Protein AF-A0A662W8X3-F1 (afdb_monomer)

Foldseek 3Di:
DVVDDDQPCKAWQAWEDFALWIKTKMKRADQQFAPLAPLPCQLQVQAPWKDQLVLLPRLDIGGQWDQNFPPDVVRGIGGNPVGDCVVVVDCRSCVRDPRNGGHPPDHMDMDIDTDNFAEAAVAWDWFDLVVLVQAQPVNAQQEEALSSLVLCCDCRHPVNRDDAGSVPRHQWQEEEEQPQSQHCDPVHHVHDLQCLLVSLLVSLVSSCVVPVNHAAEYEEQDRDQPDPSVVSVVVSVVSPHHYANWHFRGWDLDDPDPVSHPFIWTWTQRPVVRDIDTDTTRHYYYSTHIAADFDRHQYPFPVDGTADADPRQAHQALAPVLRQHTLAQRYGYFYPSHPNDDPVRRVVRVVSNVVLNVLLNVQVVVLAADPPRGRDNKDKDFPCVQDPLPCQLCVQQSHSQWDADPSSRTDGDSSRDRVLQLSCQRDPSNRIAIPPGGPVVLLVVLVPDDADDDFLQAAEEEAAAPPFRVLLLVVCVVVVNDADPNYDYDYHVFLSNHHLVSVLSNLLQFHLAYEYEHADDDPPGRHRSHCRLVNNVVVLVVSCVVCVVVVHDSLSYHYDHGGNVVSVCNRVVRVVSSVVSSVVGTRPSHPD

Mean predicted aligned error: 6.1 Å

Nearest PDB structures (foldseek):
  5odr-assembly1_A  TM=7.881E-01  e=8.871E-40  Methanothermococcus thermolithotrophicus DSM 2095
  7bke-assembly1_a  TM=8.013E-01  e=4.164E-39  Methanospirillum hungatei JF-1
  7bkd-assembly1_a  TM=9.140E-01  e=3.120E-34  Methanospirillum hungatei JF-1
  5odq-assembly1_D  TM=9.528E-01  e=6.652E-11  Methanothermococcus thermolithotrophicus DSM 2095
  7bkb-assembly1_F  TM=9.513E-01  e=2.483E-10  Methanospirillum hungatei JF-1

Radius of gyration: 31.57 Å; Cα contacts (8 Å, |Δi|>4): 1218; chains: 1; bounding box: 62×65×87 Å

Structure (mmCIF, N/CA/C/O backbone):
data_AF-A0A662W8X3-F1
#
_entry.id   AF-A0A662W8X3-F1
#
loop_
_atom_site.group_PDB
_atom_site.id
_atom_site.type_symbol
_atom_site.label_atom_id
_atom_site.label_alt_id
_atom_site.label_comp_id
_atom_site.label_asym_id
_atom_site.label_entity_id
_atom_site.label_seq_id
_atom_site.pdbx_PDB_ins_code
_atom_site.Cartn_x
_atom_site.Cartn_y
_atom_site.Cartn_z
_atom_site.occupancy
_atom_site.B_iso_or_equiv
_atom_site.auth_seq_id
_atom_site.auth_comp_id
_atom_site.auth_asym_id
_atom_site.auth_atom_id
_atom_site.pdbx_PDB_model_num
ATOM 1 N N . ASN A 1 1 ? -10.986 14.382 -22.051 1.00 85.56 1 ASN A N 1
ATOM 2 C CA . ASN A 1 1 ? -12.073 14.599 -21.067 1.00 85.56 1 ASN A CA 1
ATOM 3 C C . ASN A 1 1 ? -11.904 15.998 -20.475 1.00 85.56 1 ASN A C 1
ATOM 5 O O . ASN A 1 1 ? -10.844 16.252 -19.929 1.00 85.56 1 ASN A O 1
ATOM 9 N N . ARG A 1 2 ? -12.889 16.907 -20.592 1.00 90.31 2 ARG A N 1
ATOM 10 C CA . ARG A 1 2 ? -12.775 18.298 -20.083 1.00 90.31 2 ARG A CA 1
ATOM 11 C C . ARG A 1 2 ? -12.744 18.407 -18.551 1.00 90.31 2 ARG A C 1
ATOM 13 O O . ARG A 1 2 ? -12.420 19.463 -18.031 1.00 90.31 2 ARG A O 1
ATOM 20 N N . ARG A 1 3 ? -13.088 17.330 -17.838 1.00 93.25 3 ARG A N 1
ATOM 21 C CA . ARG A 1 3 ? -13.070 17.251 -16.369 1.00 93.25 3 ARG A CA 1
ATOM 22 C C . ARG A 1 3 ? -11.745 16.728 -15.805 1.00 93.25 3 ARG A C 1
ATOM 24 O O . ARG A 1 3 ? -11.635 16.575 -14.597 1.00 93.25 3 ARG A O 1
ATOM 31 N N . ILE A 1 4 ? -10.772 16.412 -16.661 1.00 93.81 4 ILE A N 1
ATOM 32 C CA . ILE A 1 4 ? -9.466 15.884 -16.256 1.00 93.81 4 ILE A CA 1
ATOM 33 C C . ILE A 1 4 ? -8.394 16.865 -16.719 1.00 93.81 4 ILE A C 1
ATOM 35 O O . ILE A 1 4 ? -8.228 17.080 -17.919 1.00 93.81 4 ILE A O 1
ATOM 39 N N . ALA A 1 5 ? -7.668 17.432 -15.760 1.00 93.62 5 ALA A N 1
ATOM 40 C CA . ALA A 1 5 ? -6.430 18.156 -16.005 1.00 93.62 5 ALA A CA 1
ATOM 41 C C . ALA A 1 5 ? -5.254 17.208 -15.751 1.00 93.62 5 ALA A C 1
ATOM 43 O O . ALA A 1 5 ? -5.240 16.496 -14.749 1.00 93.62 5 ALA A O 1
ATOM 44 N N . VAL A 1 6 ? -4.284 17.185 -16.664 1.00 93.81 6 VAL A N 1
ATOM 45 C CA . VAL A 1 6 ? -3.103 16.325 -16.553 1.00 93.81 6 VAL A CA 1
ATOM 46 C C . VAL A 1 6 ? -1.870 17.210 -16.479 1.00 93.81 6 VAL A C 1
ATOM 48 O O . VAL A 1 6 ? -1.541 17.910 -17.436 1.00 93.81 6 VAL A O 1
ATOM 51 N N . PHE A 1 7 ? -1.181 17.148 -15.346 1.00 93.69 7 PHE A N 1
ATOM 52 C CA . PHE A 1 7 ? 0.108 17.795 -15.141 1.00 93.69 7 PHE A CA 1
ATOM 53 C C . PHE A 1 7 ? 1.186 16.723 -15.208 1.00 93.69 7 PHE A C 1
ATOM 55 O O . PHE A 1 7 ? 1.109 15.702 -14.534 1.00 93.69 7 PHE A O 1
ATOM 62 N N . THR A 1 8 ? 2.164 16.926 -16.077 1.00 93.81 8 THR A N 1
ATOM 63 C CA . THR A 1 8 ? 3.209 15.944 -16.370 1.00 93.81 8 THR A CA 1
ATOM 64 C C . THR A 1 8 ? 4.567 16.592 -16.162 1.00 93.81 8 THR A C 1
ATOM 66 O O . THR A 1 8 ? 4.691 17.803 -16.344 1.00 93.81 8 THR A O 1
ATOM 69 N N . ASN A 1 9 ? 5.586 15.793 -15.834 1.00 92.38 9 ASN A N 1
ATOM 70 C CA . ASN A 1 9 ? 6.839 16.313 -15.273 1.00 92.38 9 ASN A CA 1
ATOM 71 C C . ASN A 1 9 ? 6.571 17.139 -14.002 1.00 92.38 9 ASN A C 1
ATOM 73 O O . ASN A 1 9 ? 7.114 18.226 -13.830 1.00 92.38 9 ASN A O 1
ATOM 77 N N . ALA A 1 10 ? 5.638 16.661 -13.178 1.00 94.06 10 ALA A N 1
ATOM 78 C CA . ALA A 1 10 ? 5.164 17.352 -11.995 1.00 94.06 10 ALA A CA 1
ATOM 79 C C . ALA A 1 10 ? 5.232 16.428 -10.781 1.00 94.06 10 ALA A C 1
ATOM 81 O O . ALA A 1 10 ? 4.972 15.230 -10.897 1.00 94.06 10 ALA A O 1
ATOM 82 N N . GLU A 1 11 ? 5.553 17.005 -9.633 1.00 93.81 11 GLU A N 1
ATOM 83 C CA . GLU A 1 11 ? 5.684 16.320 -8.351 1.00 93.81 11 GLU A CA 1
ATOM 84 C C . GLU A 1 11 ? 4.835 17.041 -7.309 1.00 93.81 11 GLU A C 1
ATOM 86 O O . GLU A 1 11 ? 4.692 18.264 -7.349 1.00 93.81 11 GLU A O 1
ATOM 91 N N . VAL A 1 12 ? 4.265 16.288 -6.371 1.00 93.31 12 VAL A N 1
ATOM 92 C CA . VAL A 1 12 ? 3.582 16.872 -5.214 1.00 93.31 12 VAL A CA 1
ATOM 93 C C . VAL A 1 12 ? 4.646 17.396 -4.251 1.00 93.31 12 VAL A C 1
ATOM 95 O O . VAL A 1 12 ? 5.539 16.654 -3.858 1.00 93.31 12 VAL A O 1
ATOM 98 N N . GLU A 1 13 ? 4.563 18.671 -3.872 1.00 92.69 13 GLU A N 1
ATOM 99 C CA . GLU A 1 13 ? 5.484 19.272 -2.897 1.00 92.69 13 GLU A CA 1
ATOM 100 C C . GLU A 1 13 ? 4.926 19.214 -1.480 1.00 92.69 13 GLU A C 1
ATOM 102 O O . GLU A 1 13 ? 5.653 18.934 -0.528 1.00 92.69 13 GLU A O 1
ATOM 107 N N . SER A 1 14 ? 3.638 19.524 -1.325 1.00 93.06 14 SER A N 1
ATOM 108 C CA . SER A 1 14 ? 2.979 19.498 -0.024 1.00 93.06 14 SER A CA 1
ATOM 109 C C . SER A 1 14 ? 1.474 19.331 -0.151 1.00 93.06 14 SER A C 1
ATOM 111 O O . SER A 1 14 ? 0.850 19.777 -1.118 1.00 93.06 14 SER A O 1
ATOM 113 N N . ILE A 1 15 ? 0.902 18.699 0.870 1.00 94.31 15 ILE A N 1
ATOM 114 C CA . ILE A 1 15 ? -0.537 18.540 1.039 1.00 94.31 15 ILE A CA 1
ATOM 115 C C . ILE A 1 15 ? -0.909 19.040 2.438 1.00 94.31 15 ILE A C 1
ATOM 117 O O . ILE A 1 15 ? -0.398 18.561 3.457 1.00 94.31 15 ILE A O 1
ATOM 121 N N . SER A 1 16 ? -1.839 19.989 2.491 1.00 92.62 16 SER A N 1
ATOM 122 C CA . SER A 1 16 ? -2.443 20.495 3.724 1.00 92.62 16 SER A CA 1
ATOM 123 C C . SER A 1 16 ? -3.966 20.530 3.630 1.00 92.62 16 SER A C 1
ATOM 125 O O . SER A 1 16 ? -4.553 20.218 2.597 1.00 92.62 16 SER A O 1
ATOM 127 N N . GLY A 1 17 ? -4.624 20.882 4.732 1.00 92.44 17 GLY A N 1
ATOM 128 C CA . GLY A 1 17 ? -6.080 20.890 4.812 1.00 92.44 17 GLY A CA 1
ATOM 129 C C . GLY A 1 17 ? -6.653 19.518 5.156 1.00 92.44 17 GLY A C 1
ATOM 130 O O . GLY A 1 17 ? -6.022 18.701 5.835 1.00 92.44 17 GLY A O 1
ATOM 131 N N . GLU A 1 18 ? -7.885 19.283 4.738 1.00 93.06 18 GLU A N 1
ATOM 132 C CA . GLU A 1 18 ? -8.724 18.207 5.258 1.00 93.06 18 GLU A CA 1
ATOM 133 C C . GLU A 1 18 ? -9.567 17.558 4.156 1.00 93.06 18 GLU A C 1
ATOM 135 O O . GLU A 1 18 ? -9.718 18.145 3.083 1.00 93.06 18 GLU A O 1
ATOM 140 N N . PRO A 1 19 ? -10.139 16.364 4.394 1.00 94.94 19 PRO A N 1
ATOM 141 C CA . PRO A 1 19 ? -11.101 15.766 3.472 1.00 94.94 19 PRO A CA 1
ATOM 142 C C . PRO A 1 19 ? -12.171 16.773 3.042 1.00 94.94 19 PRO A C 1
ATOM 144 O O . PRO A 1 19 ? -12.706 17.504 3.867 1.00 94.94 19 PRO A O 1
ATOM 147 N N . GLY A 1 20 ? -12.469 16.834 1.747 1.00 95.06 20 GLY A N 1
ATOM 148 C CA . GLY A 1 20 ? -13.375 17.818 1.149 1.00 95.06 20 GLY A CA 1
ATOM 149 C C . GLY A 1 20 ? -12.738 19.174 0.815 1.00 95.06 20 GLY A C 1
ATOM 150 O O . GLY A 1 20 ? -13.275 19.884 -0.033 1.00 95.06 20 GLY A O 1
ATOM 151 N N . ASN A 1 21 ? -11.596 19.528 1.414 1.00 95.50 21 ASN A N 1
ATOM 152 C CA . ASN A 1 21 ? -10.929 20.819 1.230 1.00 95.50 21 ASN A CA 1
ATOM 153 C C . ASN A 1 21 ? -9.406 20.713 1.461 1.00 95.50 21 ASN A C 1
ATOM 155 O O . ASN A 1 21 ? -8.837 21.360 2.343 1.00 95.50 21 ASN A O 1
ATOM 159 N N . PHE A 1 22 ? -8.737 19.869 0.678 1.00 96.19 22 PHE A N 1
ATOM 160 C CA . PHE A 1 22 ? -7.279 19.809 0.631 1.00 96.19 22 PHE A CA 1
ATOM 161 C C . PHE A 1 22 ? -6.720 20.968 -0.185 1.00 96.19 22 PHE A C 1
ATOM 163 O O . PHE A 1 22 ? -7.262 21.307 -1.237 1.00 96.19 22 PHE A O 1
ATOM 170 N N . GLU A 1 23 ? -5.589 21.501 0.259 1.00 96.12 23 GLU A N 1
ATOM 171 C CA . GLU A 1 23 ? -4.721 22.375 -0.522 1.00 96.12 23 GLU A CA 1
ATOM 172 C C . GLU A 1 23 ? -3.485 21.577 -0.931 1.00 96.12 23 GLU A C 1
ATOM 174 O O . GLU A 1 23 ? -2.759 21.053 -0.083 1.00 96.12 23 GLU A O 1
ATOM 179 N N . VAL A 1 24 ? -3.279 21.448 -2.239 1.00 95.75 24 VAL A N 1
ATOM 180 C CA . VAL A 1 24 ? -2.201 20.653 -2.830 1.00 95.75 24 VAL A CA 1
ATOM 181 C C . VAL A 1 24 ? -1.296 21.577 -3.628 1.00 95.75 24 VAL A C 1
ATOM 183 O O . VAL A 1 24 ? -1.749 22.200 -4.590 1.00 95.75 24 VAL A O 1
ATOM 186 N N . SER A 1 25 ? -0.022 21.635 -3.244 1.00 95.81 25 SER A N 1
ATOM 187 C CA . SER A 1 25 ? 1.028 22.289 -4.025 1.00 95.81 25 SER A CA 1
ATOM 188 C C . SER A 1 25 ? 1.723 21.249 -4.887 1.00 95.81 25 SER A C 1
ATOM 190 O O . SER A 1 25 ? 2.211 20.239 -4.368 1.00 95.81 25 SER A O 1
ATOM 192 N N . ILE A 1 26 ? 1.792 21.493 -6.194 1.00 95.56 26 ILE A N 1
ATOM 193 C CA . ILE A 1 26 ? 2.611 20.694 -7.106 1.00 95.56 26 ILE A CA 1
ATOM 194 C C . ILE A 1 26 ? 3.675 21.572 -7.755 1.00 95.56 26 ILE A C 1
ATOM 196 O O . ILE A 1 26 ? 3.400 22.700 -8.175 1.00 95.56 26 ILE A O 1
ATOM 200 N N . ARG A 1 27 ? 4.874 21.018 -7.910 1.00 96.06 27 ARG A N 1
ATOM 201 C CA . ARG A 1 27 ? 5.956 21.602 -8.697 1.00 96.06 27 ARG A CA 1
ATOM 202 C C . ARG A 1 27 ? 5.976 20.973 -10.068 1.00 96.06 27 ARG A C 1
ATOM 204 O O . ARG A 1 27 ? 6.160 19.769 -10.196 1.00 96.06 27 ARG A O 1
ATOM 211 N N . ILE A 1 28 ? 5.837 21.794 -11.096 1.00 96.06 28 ILE A N 1
ATOM 212 C CA . ILE A 1 28 ? 6.075 21.405 -12.480 1.00 96.06 28 ILE A CA 1
ATOM 213 C C . ILE A 1 28 ? 7.540 21.691 -12.789 1.00 96.06 28 ILE A C 1
ATOM 215 O O . ILE A 1 28 ? 7.960 22.851 -12.839 1.00 96.06 28 ILE A O 1
ATOM 219 N N . ASN A 1 29 ? 8.308 20.628 -13.001 1.00 94.88 29 ASN A N 1
ATOM 220 C CA . ASN A 1 29 ? 9.705 20.705 -13.395 1.00 94.88 29 ASN A CA 1
ATOM 221 C C . ASN A 1 29 ? 9.813 21.242 -14.837 1.00 94.88 29 ASN A C 1
ATOM 223 O O . ASN A 1 29 ? 8.982 20.906 -15.697 1.00 94.88 29 ASN A O 1
ATOM 227 N N . PRO A 1 30 ? 10.826 22.073 -15.140 1.00 94.56 30 PRO A N 1
ATOM 228 C CA . PRO A 1 30 ? 10.973 22.662 -16.461 1.00 94.56 30 PRO A CA 1
ATOM 229 C C . PRO A 1 30 ? 11.242 21.571 -17.496 1.00 94.56 30 PRO A C 1
ATOM 231 O O . PRO A 1 30 ? 12.169 20.776 -17.369 1.00 94.56 30 PRO A O 1
ATOM 234 N N . ARG A 1 31 ? 10.424 21.540 -18.550 1.00 94.19 31 ARG A N 1
ATOM 235 C CA . ARG A 1 31 ? 10.669 20.673 -19.715 1.00 94.19 31 ARG A CA 1
ATOM 236 C C . ARG A 1 31 ? 11.711 21.259 -20.665 1.00 94.19 31 ARG A C 1
ATOM 238 O O . ARG A 1 31 ? 12.199 20.547 -21.539 1.00 94.19 31 ARG A O 1
ATOM 245 N N . PHE A 1 32 ? 11.968 22.563 -20.527 1.00 95.69 32 PHE A N 1
ATOM 246 C CA . PHE A 1 32 ? 12.705 23.419 -21.463 1.00 95.69 32 PHE A CA 1
ATOM 247 C C . PHE A 1 32 ? 12.127 23.437 -22.889 1.00 95.69 32 PHE A C 1
ATOM 249 O O . PHE A 1 32 ? 12.767 23.894 -23.832 1.00 95.69 32 PHE A O 1
ATOM 256 N N . VAL A 1 33 ? 10.900 22.939 -23.048 1.00 95.44 33 VAL A N 1
ATOM 257 C CA . VAL A 1 33 ? 10.163 22.852 -24.308 1.00 95.44 33 VAL A CA 1
ATOM 258 C C . VAL A 1 33 ? 8.737 23.326 -24.044 1.00 95.44 33 VAL A C 1
ATOM 260 O O . VAL A 1 33 ? 8.091 22.864 -23.100 1.00 95.44 33 VAL A O 1
ATOM 263 N N . THR A 1 34 ? 8.263 24.273 -24.847 1.00 94.31 34 THR A N 1
ATOM 264 C CA . THR A 1 34 ? 6.967 24.940 -24.691 1.00 94.31 34 THR A CA 1
ATOM 265 C C . THR A 1 34 ? 5.845 24.196 -25.421 1.00 94.31 34 THR A C 1
ATOM 267 O O . THR A 1 34 ? 6.051 23.189 -26.107 1.00 94.31 34 THR A O 1
ATOM 270 N N . ASP A 1 35 ? 4.622 24.713 -25.295 1.00 92.00 35 ASP A N 1
ATOM 271 C CA . ASP A 1 35 ? 3.444 24.156 -25.958 1.00 92.00 35 ASP A CA 1
ATOM 272 C C . ASP A 1 35 ? 3.440 24.337 -27.484 1.00 92.00 35 ASP A C 1
ATOM 274 O O . ASP A 1 35 ? 2.669 23.656 -28.154 1.00 92.00 35 ASP A O 1
ATOM 278 N N . ALA A 1 36 ? 4.332 25.170 -28.035 1.00 94.38 36 ALA A N 1
ATOM 279 C CA . ALA A 1 36 ? 4.513 25.346 -29.480 1.00 94.38 36 ALA A CA 1
ATOM 280 C C . ALA A 1 36 ? 5.191 24.140 -30.162 1.00 94.38 36 ALA A C 1
ATOM 282 O O . ALA A 1 36 ? 5.267 24.069 -31.388 1.00 94.38 36 ALA A O 1
ATOM 283 N N . CYS A 1 37 ? 5.705 23.182 -29.384 1.00 95.31 37 CYS A N 1
ATOM 284 C CA . CYS A 1 37 ? 6.390 22.012 -29.915 1.00 95.31 37 CYS A CA 1
ATOM 285 C C . CYS A 1 37 ? 5.446 21.120 -30.736 1.00 95.31 37 CYS A C 1
ATOM 287 O O . CYS A 1 37 ? 4.459 20.597 -30.224 1.00 95.31 37 CYS A O 1
ATOM 289 N N . THR A 1 38 ? 5.813 20.890 -31.996 1.00 94.38 38 THR A N 1
ATOM 290 C CA . THR A 1 38 ? 5.097 20.023 -32.949 1.00 94.38 38 THR A CA 1
ATOM 291 C C . THR A 1 38 ? 5.617 18.584 -32.975 1.00 94.38 38 THR A C 1
ATOM 293 O O . THR A 1 38 ? 5.173 17.780 -33.787 1.00 94.38 38 THR A O 1
ATOM 296 N N . ALA A 1 39 ? 6.587 18.261 -32.113 1.00 94.56 39 ALA A N 1
ATOM 297 C CA . ALA A 1 39 ? 7.248 16.961 -32.044 1.00 94.56 39 ALA A CA 1
ATOM 298 C C . ALA A 1 39 ? 7.872 16.466 -33.374 1.00 94.56 39 ALA A C 1
ATOM 300 O O . ALA A 1 39 ? 7.923 15.267 -33.629 1.00 94.56 39 ALA A O 1
ATOM 301 N N . CYS A 1 40 ? 8.416 17.370 -34.200 1.00 94.19 40 CYS A N 1
ATOM 302 C CA . CYS A 1 40 ? 9.008 17.019 -35.502 1.00 94.19 40 CYS A CA 1
ATOM 303 C C . CYS A 1 40 ? 10.370 16.289 -35.442 1.00 94.19 40 CYS A C 1
ATOM 305 O O . CYS A 1 40 ? 10.772 15.669 -36.422 1.00 94.19 40 CYS A O 1
ATOM 307 N N . GLY A 1 41 ? 11.098 16.377 -34.321 1.00 94.56 41 GLY A N 1
ATOM 308 C CA . GLY A 1 41 ? 12.354 15.649 -34.086 1.00 94.56 41 GLY A CA 1
ATOM 309 C C . GLY A 1 41 ? 13.645 16.293 -34.609 1.00 94.56 41 GLY A C 1
ATOM 310 O O . GLY A 1 41 ? 14.724 15.763 -34.348 1.00 94.56 41 GLY A O 1
ATOM 311 N N . GLU A 1 42 ? 13.588 17.449 -35.275 1.00 96.44 42 GLU A N 1
ATOM 312 C CA . GLU A 1 42 ? 14.792 18.144 -35.778 1.00 96.44 42 GLU A CA 1
ATOM 313 C C . GLU A 1 42 ? 15.775 18.527 -34.658 1.00 96.44 42 GLU A C 1
ATOM 315 O O . GLU A 1 42 ? 16.989 18.395 -34.802 1.00 96.44 42 GLU A O 1
ATOM 320 N N . CYS A 1 43 ? 15.254 18.904 -33.491 1.00 96.00 43 CYS A N 1
ATOM 321 C CA . CYS A 1 43 ? 16.066 19.248 -32.328 1.00 96.00 43 CYS A CA 1
ATOM 322 C C . CYS A 1 43 ? 16.876 18.062 -31.771 1.00 96.00 43 CYS A C 1
ATOM 324 O O . CYS A 1 43 ? 17.973 18.264 -31.252 1.00 96.00 43 CYS A O 1
ATOM 326 N N . VAL A 1 44 ? 16.376 16.828 -31.917 1.00 96.06 44 VAL A N 1
ATOM 327 C CA . VAL A 1 44 ? 17.098 15.604 -31.530 1.00 96.06 44 VAL A CA 1
ATOM 328 C C . VAL A 1 44 ? 18.282 15.379 -32.457 1.00 96.06 44 VAL A C 1
ATOM 330 O O . VAL A 1 44 ? 19.379 15.111 -31.982 1.00 96.06 44 VAL A O 1
ATOM 333 N N . LYS A 1 45 ? 18.083 15.531 -33.774 1.00 96.12 45 LYS A N 1
ATOM 334 C CA . LYS A 1 45 ? 19.145 15.348 -34.777 1.00 96.12 45 LYS A CA 1
ATOM 335 C C . LYS A 1 45 ? 20.311 16.312 -34.551 1.00 96.12 45 LYS A C 1
ATOM 337 O O . LY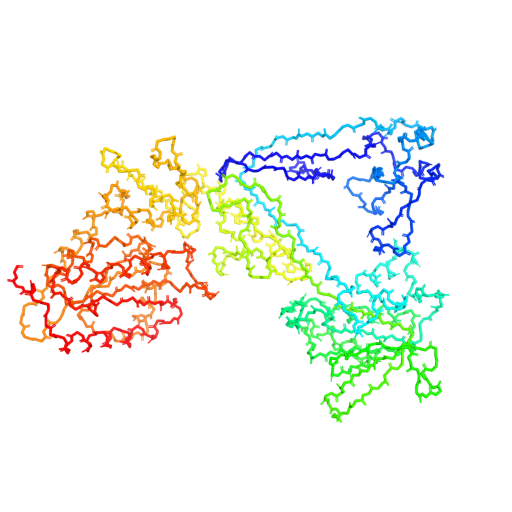S A 1 45 ? 21.459 15.927 -34.734 1.00 96.12 45 LYS A O 1
ATOM 342 N N . ALA A 1 46 ? 20.009 17.539 -34.126 1.00 95.75 46 ALA A N 1
ATOM 343 C CA . ALA A 1 46 ? 21.004 18.574 -33.862 1.00 95.75 46 ALA A CA 1
ATOM 344 C C . ALA A 1 46 ? 21.729 18.424 -32.511 1.00 95.75 46 ALA A C 1
ATOM 346 O O . ALA A 1 46 ? 22.760 19.056 -32.297 1.00 95.75 46 ALA A O 1
ATOM 347 N N . CYS A 1 47 ? 21.202 17.637 -31.568 1.00 96.31 47 CYS A N 1
ATOM 348 C CA . CYS A 1 47 ? 21.743 17.580 -30.214 1.00 96.31 47 CYS A CA 1
ATOM 349 C C . CYS A 1 47 ? 23.044 16.749 -30.149 1.00 96.31 47 CYS A C 1
ATOM 351 O O . CYS A 1 47 ? 23.017 15.549 -30.443 1.00 96.31 47 CYS A O 1
ATOM 353 N N . PRO A 1 48 ? 24.174 17.338 -29.704 1.00 94.06 48 PRO A N 1
ATOM 354 C CA . PRO A 1 48 ? 25.449 16.623 -29.620 1.00 94.06 48 PRO A CA 1
ATOM 355 C C . PRO A 1 48 ? 25.583 15.769 -28.350 1.00 94.06 48 PRO A C 1
ATOM 357 O O . PRO A 1 48 ? 26.445 14.898 -28.288 1.00 94.06 48 PRO A O 1
ATOM 360 N N . ALA A 1 49 ? 24.761 16.019 -27.328 1.00 95.81 49 ALA A N 1
ATOM 361 C CA . ALA A 1 49 ? 24.838 15.332 -26.045 1.00 95.81 49 ALA A CA 1
ATOM 362 C C . ALA A 1 49 ? 24.007 14.044 -26.049 1.00 95.81 49 ALA A C 1
ATOM 364 O O . ALA A 1 49 ? 22.854 14.039 -26.487 1.00 95.81 49 ALA A O 1
ATOM 365 N N . GLU A 1 50 ? 24.587 12.968 -25.523 1.00 95.62 50 GLU A N 1
ATOM 366 C CA . GLU A 1 50 ? 23.937 11.667 -25.368 1.00 95.62 50 GLU A CA 1
ATOM 367 C C . GLU A 1 50 ? 23.736 11.333 -23.897 1.00 95.62 50 GLU A C 1
ATOM 369 O O . GLU A 1 50 ? 24.530 11.729 -23.044 1.00 95.62 50 GLU A O 1
ATOM 374 N N . ARG A 1 51 ? 22.692 10.560 -23.618 1.00 95.06 51 ARG A N 1
ATOM 375 C CA . ARG A 1 51 ? 22.378 10.047 -22.293 1.00 95.06 51 ARG A CA 1
ATOM 376 C C . ARG A 1 51 ? 21.846 8.615 -22.362 1.00 95.06 51 ARG A C 1
ATOM 378 O O . ARG A 1 51 ? 21.311 8.221 -23.406 1.00 95.06 51 ARG A O 1
ATOM 385 N N . PRO A 1 52 ? 21.967 7.831 -21.280 1.00 95.44 52 PRO A N 1
ATOM 386 C CA . PRO A 1 52 ? 21.306 6.536 -21.180 1.00 95.44 52 PRO A CA 1
ATOM 387 C C . PRO A 1 52 ? 19.790 6.676 -21.359 1.00 95.44 52 PRO A C 1
ATOM 389 O O . PRO A 1 52 ? 19.179 7.634 -20.886 1.00 95.44 52 PRO A O 1
ATOM 392 N N . ASN A 1 53 ? 19.168 5.732 -22.057 1.00 94.88 53 ASN A N 1
ATOM 393 C CA . ASN A 1 53 ? 17.724 5.728 -22.238 1.00 94.88 53 ASN A CA 1
ATOM 394 C C . ASN A 1 53 ? 17.024 4.995 -21.086 1.00 94.88 53 ASN A C 1
ATOM 396 O O . ASN A 1 53 ? 16.907 3.770 -21.098 1.00 94.88 53 ASN A O 1
ATOM 400 N N . GLU A 1 54 ? 16.524 5.739 -20.102 1.00 93.25 54 GLU A N 1
ATOM 401 C CA . GLU A 1 54 ? 15.825 5.172 -18.938 1.00 93.25 54 GLU A CA 1
ATOM 402 C C . GLU A 1 54 ? 14.587 4.345 -19.320 1.00 93.25 54 GLU A C 1
ATOM 404 O O . GLU A 1 54 ? 14.330 3.311 -18.708 1.00 93.25 54 GLU A O 1
ATOM 409 N N . PHE A 1 55 ? 13.860 4.731 -20.378 1.00 94.00 55 PHE A N 1
ATOM 410 C CA . PHE A 1 55 ? 12.691 3.984 -20.864 1.00 94.00 55 PHE A CA 1
ATOM 411 C C . PHE A 1 55 ? 13.055 2.579 -21.369 1.00 94.00 55 PHE A C 1
ATOM 413 O O . PHE A 1 55 ? 12.245 1.654 -21.316 1.00 94.00 55 PHE A O 1
ATOM 420 N N . ASN A 1 56 ? 14.293 2.409 -21.833 1.00 95.00 56 ASN A N 1
ATOM 421 C CA . ASN A 1 56 ? 14.861 1.133 -22.255 1.00 95.00 56 ASN A CA 1
ATOM 422 C C . ASN A 1 56 ? 15.856 0.571 -21.224 1.00 95.00 56 ASN A C 1
ATOM 424 O O . ASN A 1 56 ? 16.677 -0.275 -21.573 1.00 95.00 56 ASN A O 1
ATOM 428 N N . TYR A 1 57 ? 15.798 1.027 -19.966 1.00 94.19 57 TYR A N 1
ATOM 429 C CA . TYR A 1 57 ? 16.674 0.579 -18.876 1.00 94.19 57 TYR A CA 1
ATOM 430 C C . TYR A 1 57 ? 18.176 0.701 -19.197 1.00 94.19 57 TYR A C 1
ATOM 432 O O . TYR A 1 57 ? 18.982 -0.120 -18.770 1.00 94.19 57 TYR A O 1
ATOM 440 N N . GLY A 1 58 ? 18.558 1.714 -19.980 1.00 93.31 58 GLY A N 1
ATOM 441 C CA . GLY A 1 58 ? 19.949 1.982 -20.352 1.00 93.31 58 GLY A CA 1
ATOM 442 C C . GLY A 1 58 ? 20.539 1.047 -21.414 1.00 93.31 58 GLY A C 1
ATOM 443 O O . GLY A 1 58 ? 21.732 1.149 -21.683 1.00 93.31 58 GLY A O 1
ATOM 444 N N . MET A 1 59 ? 19.737 0.170 -22.035 1.00 93.50 59 MET A N 1
ATOM 445 C CA . MET A 1 59 ? 20.208 -0.728 -23.105 1.00 93.50 59 MET A CA 1
ATOM 446 C C . MET A 1 59 ? 20.616 0.014 -24.385 1.00 93.50 59 MET A C 1
ATOM 448 O O . MET A 1 59 ? 21.421 -0.485 -25.166 1.00 93.50 59 MET A O 1
ATOM 452 N N . ASP A 1 60 ? 20.072 1.208 -24.605 1.00 93.94 60 ASP A N 1
ATOM 453 C CA . ASP A 1 60 ? 20.480 2.124 -25.662 1.00 93.94 60 ASP A CA 1
ATOM 454 C C . ASP A 1 60 ? 20.657 3.551 -25.122 1.00 93.94 60 ASP A C 1
ATOM 456 O O . ASP A 1 60 ? 20.435 3.854 -23.943 1.00 93.94 60 ASP A O 1
ATOM 460 N N . LYS A 1 61 ? 21.107 4.443 -26.004 1.00 95.31 61 LYS A N 1
ATOM 461 C CA . LYS A 1 61 ? 21.299 5.863 -25.709 1.00 95.31 61 LYS A CA 1
ATOM 462 C C . LYS A 1 61 ? 20.285 6.704 -26.469 1.00 95.31 61 LYS A C 1
ATOM 464 O O . LYS A 1 61 ? 19.915 6.394 -27.597 1.00 95.31 61 LYS A O 1
ATOM 469 N N . THR A 1 62 ? 19.887 7.817 -25.869 1.00 95.31 62 THR A N 1
ATOM 470 C CA . THR A 1 62 ? 19.109 8.874 -26.527 1.00 95.31 62 THR A CA 1
ATOM 471 C C . THR A 1 62 ? 19.844 10.204 -26.400 1.00 95.31 62 THR A C 1
ATOM 473 O O . THR A 1 62 ? 20.859 10.303 -25.712 1.00 95.31 62 THR A O 1
ATOM 476 N N . LYS A 1 63 ? 19.382 11.245 -27.092 1.00 96.62 63 LYS A N 1
ATOM 477 C CA . LYS A 1 63 ? 19.974 12.582 -26.957 1.00 96.62 63 LYS A CA 1
ATOM 478 C C . LYS A 1 63 ? 19.499 13.275 -25.677 1.00 96.62 63 LYS A C 1
ATOM 480 O O . LYS A 1 63 ? 18.513 12.858 -25.071 1.00 96.62 63 LYS A O 1
ATOM 485 N N . ALA A 1 64 ? 20.185 14.339 -25.257 1.00 96.00 64 ALA A N 1
ATOM 486 C CA . ALA A 1 64 ? 19.771 15.115 -24.083 1.00 96.00 64 ALA A CA 1
ATOM 487 C C . ALA A 1 64 ? 18.377 15.748 -24.259 1.00 96.00 64 ALA A C 1
ATOM 489 O O . ALA A 1 64 ? 17.610 15.803 -23.304 1.00 96.00 64 ALA A O 1
ATOM 490 N N . ILE A 1 65 ? 18.020 16.162 -25.483 1.00 96.75 65 ILE A N 1
ATOM 491 C CA . ILE A 1 65 ? 16.631 16.446 -25.868 1.00 96.75 65 ILE A CA 1
ATOM 492 C C . ILE A 1 65 ? 15.999 15.199 -26.486 1.00 96.75 65 ILE A C 1
ATOM 494 O O . ILE A 1 65 ? 16.533 14.630 -27.438 1.00 96.75 65 ILE A O 1
ATOM 498 N N . TYR A 1 66 ? 14.866 14.758 -25.949 1.00 95.44 66 TYR A N 1
ATOM 499 C CA . TYR A 1 66 ? 14.275 13.469 -26.301 1.00 95.44 66 TYR A CA 1
ATOM 500 C C . TYR A 1 66 ? 12.759 13.450 -26.126 1.00 95.44 66 TYR A C 1
ATOM 502 O O . TYR A 1 66 ? 12.182 14.285 -25.431 1.00 95.44 66 TYR A O 1
ATOM 510 N N . LEU A 1 67 ? 12.116 12.491 -26.788 1.00 94.06 67 LEU A N 1
ATOM 511 C CA . LEU A 1 67 ? 10.722 12.148 -26.547 1.00 94.06 67 LEU A CA 1
ATOM 512 C C . LEU A 1 67 ? 10.711 10.975 -25.551 1.00 94.06 67 LEU A C 1
ATOM 514 O O . LEU A 1 67 ? 11.391 9.988 -25.832 1.00 94.06 67 LEU A O 1
ATOM 518 N N . PRO A 1 68 ? 9.989 11.044 -24.412 1.00 91.06 68 PRO A N 1
ATOM 519 C CA . PRO A 1 68 ? 10.039 9.989 -23.393 1.00 91.06 68 PRO A CA 1
ATOM 520 C C . PRO A 1 68 ? 9.664 8.599 -23.916 1.00 91.06 68 PRO A C 1
ATOM 522 O O . PRO A 1 68 ? 10.309 7.617 -23.571 1.00 91.06 68 PR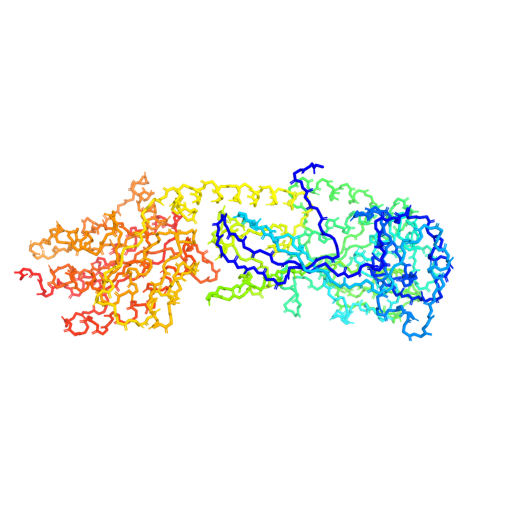O A O 1
ATOM 525 N N . HIS A 1 69 ? 8.637 8.530 -24.764 1.00 90.88 69 HIS A N 1
ATOM 526 C CA . HIS A 1 69 ? 8.254 7.353 -25.542 1.00 90.88 69 HIS A CA 1
ATOM 527 C C . HIS A 1 69 ? 7.329 7.778 -26.695 1.00 90.88 69 HIS A C 1
ATOM 529 O O . HIS A 1 69 ? 6.767 8.871 -26.679 1.00 90.88 69 HIS A O 1
ATOM 535 N N . GLU A 1 70 ? 7.129 6.914 -27.691 1.00 88.50 70 GLU A N 1
ATOM 536 C CA . GLU A 1 70 ? 6.357 7.236 -28.911 1.00 88.50 70 GLU A CA 1
ATOM 537 C C . GLU A 1 70 ? 4.886 7.596 -28.654 1.00 88.50 70 GLU A C 1
ATOM 539 O O . GLU A 1 70 ? 4.278 8.332 -29.422 1.00 88.50 70 GLU A O 1
ATOM 544 N N . MET A 1 71 ? 4.326 7.107 -27.547 1.00 87.94 71 MET A N 1
ATOM 545 C CA . MET A 1 71 ? 2.955 7.394 -27.105 1.00 87.94 71 MET A CA 1
ATOM 546 C C . MET A 1 71 ? 2.908 8.416 -25.958 1.00 87.94 71 MET A C 1
ATOM 548 O O . MET A 1 71 ? 1.965 8.409 -25.167 1.00 87.94 71 MET A O 1
ATOM 552 N N . ALA A 1 72 ? 3.954 9.234 -25.792 1.00 90.19 72 ALA A N 1
ATOM 553 C CA . ALA A 1 72 ? 4.027 10.196 -24.699 1.00 90.19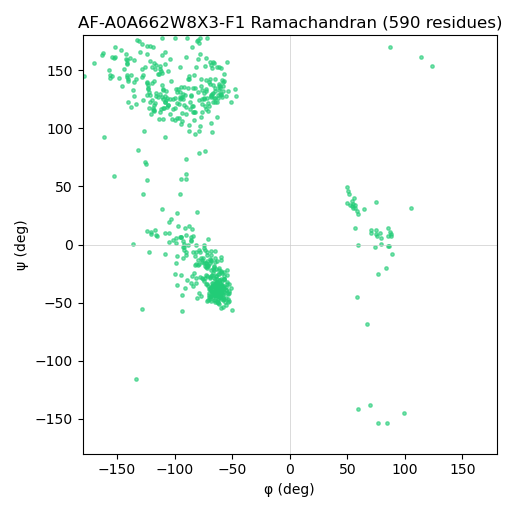 72 ALA A CA 1
ATOM 554 C C . ALA A 1 72 ? 2.838 11.159 -24.741 1.00 90.19 72 ALA A C 1
ATOM 556 O O . ALA A 1 72 ? 2.477 11.687 -25.794 1.00 90.19 72 ALA A O 1
ATOM 557 N N . PHE A 1 73 ? 2.251 11.416 -23.574 1.00 89.62 73 PHE A N 1
ATOM 558 C CA . PHE A 1 73 ? 1.201 12.409 -23.411 1.00 89.62 73 PHE A CA 1
ATOM 559 C C . PHE A 1 73 ? 1.648 13.491 -22.414 1.00 89.62 73 PHE A C 1
ATOM 561 O O . PHE A 1 73 ? 1.984 13.155 -21.279 1.00 89.62 73 PHE A O 1
ATOM 568 N N . PRO A 1 74 ? 1.633 14.784 -22.791 1.00 91.62 74 PRO A N 1
ATOM 569 C CA . PRO A 1 74 ? 1.482 15.281 -24.161 1.00 91.62 74 PRO A CA 1
ATOM 570 C C . PRO A 1 74 ? 2.656 14.834 -25.049 1.00 91.62 74 PRO A C 1
ATOM 572 O O . PRO A 1 74 ? 3.768 14.643 -24.553 1.00 91.62 74 PRO A O 1
ATOM 575 N N . MET A 1 75 ? 2.422 14.707 -26.358 1.00 92.81 75 MET A N 1
ATOM 576 C CA . MET A 1 75 ? 3.455 14.316 -27.326 1.00 92.81 75 MET A CA 1
ATOM 577 C C . MET A 1 75 ? 4.424 15.482 -27.549 1.00 92.81 75 MET A C 1
ATOM 579 O O . MET A 1 75 ? 4.274 16.271 -28.477 1.00 92.81 75 MET A O 1
ATOM 583 N N . LYS A 1 76 ? 5.377 15.643 -26.627 1.00 93.62 76 LYS A N 1
ATOM 584 C CA . LYS A 1 76 ? 6.337 16.751 -26.589 1.00 93.62 76 LYS A CA 1
ATOM 585 C C . LYS A 1 76 ? 7.707 16.263 -26.153 1.00 93.62 76 LYS A C 1
ATOM 587 O O . LYS A 1 76 ? 7.828 15.419 -25.266 1.00 93.62 76 LYS A O 1
ATOM 592 N N . TYR A 1 77 ? 8.727 16.872 -26.747 1.00 95.38 77 TYR A N 1
ATOM 593 C CA . TYR A 1 77 ? 10.109 16.702 -26.324 1.00 95.38 77 TYR A CA 1
ATOM 594 C C . TYR A 1 77 ? 10.344 17.280 -24.924 1.00 95.38 77 TYR A C 1
ATOM 596 O O . TYR A 1 77 ? 9.621 18.164 -24.462 1.00 95.38 77 TYR A O 1
ATOM 604 N N . VAL A 1 78 ? 11.371 16.771 -24.258 1.00 95.50 78 VAL A N 1
ATOM 605 C CA . VAL A 1 78 ? 11.879 17.254 -22.975 1.00 95.50 78 VAL A CA 1
ATOM 606 C C . VAL A 1 78 ? 13.404 17.264 -23.031 1.00 95.50 78 VAL A C 1
ATOM 608 O O . VAL A 1 78 ? 14.007 16.431 -23.712 1.00 95.50 78 VAL A O 1
ATOM 611 N N . ILE A 1 79 ? 14.026 18.228 -22.357 1.00 96.31 79 ILE A N 1
ATOM 612 C CA . ILE A 1 79 ? 15.479 18.281 -22.193 1.00 96.31 79 ILE A CA 1
ATOM 613 C C . ILE A 1 79 ? 15.835 17.772 -20.802 1.00 96.31 79 ILE A C 1
ATOM 615 O O . ILE A 1 79 ? 15.354 18.296 -19.800 1.00 96.31 79 ILE A O 1
ATOM 619 N N . ASP A 1 80 ? 16.708 16.775 -20.752 1.00 95.00 80 ASP A N 1
ATOM 620 C CA . ASP A 1 80 ? 17.343 16.337 -19.519 1.00 95.00 80 ASP A CA 1
ATOM 621 C C . ASP A 1 80 ? 18.463 17.312 -19.142 1.00 95.00 80 ASP A C 1
ATOM 623 O O . ASP A 1 80 ? 19.496 17.383 -19.815 1.00 95.00 80 ASP A O 1
ATOM 627 N N . ALA A 1 81 ? 18.247 18.085 -18.078 1.00 92.56 81 ALA A N 1
ATOM 628 C CA . ALA A 1 81 ? 19.205 19.086 -17.628 1.00 92.56 81 ALA A CA 1
ATOM 629 C C . ALA A 1 81 ? 20.543 18.477 -17.189 1.00 92.56 81 ALA A C 1
ATOM 631 O O . ALA A 1 81 ? 21.561 19.140 -17.354 1.00 92.56 81 ALA A O 1
ATOM 632 N N . ALA A 1 82 ? 20.564 17.237 -16.687 1.00 93.44 82 ALA A N 1
ATOM 633 C CA . ALA A 1 82 ? 21.782 16.615 -16.166 1.00 93.44 82 ALA A CA 1
ATOM 634 C C . ALA A 1 82 ? 22.804 16.293 -17.269 1.00 93.44 82 ALA A C 1
ATOM 636 O O . ALA A 1 82 ? 24.006 16.287 -17.019 1.00 93.44 82 ALA A O 1
ATOM 637 N N . TYR A 1 83 ? 22.332 16.054 -18.496 1.00 94.50 83 TYR A N 1
ATOM 638 C CA . TYR A 1 83 ? 23.174 15.742 -19.659 1.00 94.50 83 TYR A CA 1
ATOM 639 C C . TYR A 1 83 ? 23.241 16.889 -20.676 1.00 94.50 83 TYR A C 1
ATOM 641 O O . TYR A 1 83 ? 23.992 16.826 -21.654 1.00 94.50 83 TYR A O 1
ATOM 649 N N . CYS A 1 84 ? 22.433 17.934 -20.496 1.00 93.44 84 CYS A N 1
ATOM 650 C CA . CYS A 1 84 ? 22.394 19.069 -21.401 1.00 93.44 84 CYS A CA 1
ATOM 651 C C . CYS A 1 84 ? 23.619 19.967 -21.210 1.00 93.44 84 CYS A C 1
ATOM 653 O O . CYS A 1 84 ? 23.839 20.529 -20.146 1.00 93.44 84 CYS A O 1
ATOM 655 N N . LYS A 1 85 ? 24.354 20.220 -22.294 1.00 92.56 85 LYS A N 1
ATOM 656 C CA . LYS A 1 85 ? 25.519 21.119 -22.314 1.00 92.56 85 LYS A CA 1
ATOM 657 C C . LYS A 1 85 ? 25.155 22.606 -22.420 1.00 92.56 85 LYS A C 1
ATOM 659 O O . LYS A 1 85 ? 25.900 23.393 -23.002 1.00 92.56 85 LYS A O 1
ATOM 664 N N . LYS A 1 86 ? 23.979 23.009 -21.933 1.00 88.06 86 LYS A N 1
ATOM 665 C CA . LYS A 1 86 ? 23.530 24.410 -22.027 1.00 88.06 86 LYS A CA 1
ATOM 666 C C . LYS A 1 86 ? 24.447 25.358 -21.251 1.00 88.06 86 LYS A C 1
ATOM 668 O O . LYS A 1 86 ? 24.682 26.470 -21.713 1.00 88.06 86 LYS A O 1
ATOM 673 N N . ASP A 1 87 ? 25.020 24.886 -20.145 1.00 87.88 87 ASP A N 1
ATOM 674 C CA . ASP A 1 87 ? 25.941 25.661 -19.306 1.00 87.88 87 ASP A CA 1
ATOM 675 C C . ASP A 1 87 ? 27.327 25.820 -19.963 1.00 87.88 87 ASP A C 1
ATOM 677 O O . ASP A 1 87 ? 28.061 26.752 -19.653 1.00 87.88 87 ASP A O 1
ATOM 681 N N . GLU A 1 88 ? 27.644 24.978 -20.955 1.00 89.75 88 GLU A N 1
ATOM 682 C CA . GLU A 1 88 ? 28.794 25.132 -21.863 1.00 89.75 88 GLU A CA 1
ATOM 683 C C . GLU A 1 88 ? 28.466 26.046 -23.069 1.00 89.75 88 GLU A C 1
ATOM 685 O O . GLU A 1 88 ? 29.280 26.206 -23.976 1.00 89.75 88 GLU A O 1
ATOM 690 N N . GLY A 1 89 ? 27.264 26.634 -23.121 1.00 87.12 89 GLY A N 1
ATOM 691 C CA . GLY A 1 89 ? 26.819 27.534 -24.190 1.00 87.12 89 GLY A CA 1
ATOM 692 C C . GLY A 1 89 ? 26.166 26.853 -25.401 1.00 87.12 89 GLY A C 1
ATOM 693 O O . GLY A 1 89 ? 25.901 27.520 -26.402 1.00 87.12 89 GLY A O 1
ATOM 694 N N . CYS A 1 90 ? 25.873 25.548 -25.347 1.00 92.75 90 CYS A N 1
ATOM 695 C CA . CYS A 1 90 ? 25.280 24.819 -26.473 1.00 92.75 90 CYS A CA 1
ATOM 696 C C . CYS A 1 90 ? 23.844 25.283 -26.794 1.00 92.75 90 CYS A C 1
ATOM 698 O O . CYS A 1 90 ? 22.939 25.144 -25.970 1.00 92.75 90 CYS A O 1
ATOM 700 N N . LYS A 1 91 ? 23.610 25.729 -28.040 1.00 92.81 91 LYS A N 1
ATOM 701 C CA . LYS A 1 91 ? 22.293 26.168 -28.557 1.00 92.81 91 LYS A CA 1
ATOM 702 C C . LYS A 1 91 ? 21.781 25.381 -29.769 1.00 92.81 91 LYS A C 1
ATOM 704 O O . LYS A 1 91 ? 20.737 25.720 -30.315 1.00 92.81 91 LYS A O 1
ATOM 709 N N . ALA A 1 92 ? 22.441 24.283 -30.137 1.00 94.38 92 ALA A N 1
ATOM 710 C CA . ALA A 1 92 ? 22.146 23.528 -31.361 1.00 94.38 92 ALA A CA 1
ATOM 711 C C . ALA A 1 92 ? 20.666 23.116 -31.514 1.00 94.38 92 ALA A C 1
ATOM 713 O O . ALA A 1 92 ? 20.095 23.203 -32.597 1.00 94.38 92 ALA A O 1
ATOM 714 N N . CYS A 1 93 ? 20.015 22.694 -30.424 1.00 94.50 93 CYS A N 1
ATOM 715 C CA . CYS A 1 93 ? 18.597 22.335 -30.471 1.00 94.50 93 CYS A CA 1
ATOM 716 C C . CYS A 1 93 ? 17.683 23.551 -30.702 1.00 94.50 93 CYS A C 1
ATOM 718 O O . CYS A 1 93 ? 16.696 23.416 -31.423 1.00 94.50 93 CYS A O 1
ATOM 720 N N . VAL A 1 94 ? 18.026 24.714 -30.131 1.00 95.31 94 VAL A N 1
ATOM 721 C CA . VAL A 1 94 ? 17.293 25.983 -30.287 1.00 95.31 94 VAL A CA 1
ATOM 722 C C . VAL A 1 94 ? 17.367 26.443 -31.740 1.00 95.31 94 VAL A C 1
ATOM 724 O O . VAL A 1 94 ? 16.334 26.682 -32.351 1.00 95.31 94 VAL A O 1
ATOM 727 N N . GLU A 1 95 ? 18.569 26.468 -32.318 1.00 95.50 95 GLU A N 1
ATOM 728 C CA . GLU A 1 95 ? 18.808 26.873 -33.712 1.00 95.50 95 GLU A CA 1
ATOM 729 C C . GLU A 1 95 ? 18.115 25.947 -34.725 1.00 95.50 95 GLU A C 1
ATOM 731 O O . GLU A 1 95 ? 17.659 26.392 -35.776 1.00 95.50 95 GLU A O 1
ATOM 736 N N . ALA A 1 96 ? 17.981 24.658 -34.399 1.00 95.38 96 ALA A N 1
ATOM 737 C CA . ALA A 1 96 ? 17.263 23.694 -35.229 1.00 95.38 96 ALA A CA 1
ATOM 738 C C . ALA A 1 96 ? 15.725 23.813 -35.134 1.00 95.38 96 ALA A C 1
ATOM 740 O O . ALA A 1 96 ? 15.005 23.239 -35.959 1.00 95.38 96 ALA A O 1
ATOM 741 N N . CYS A 1 97 ? 15.187 24.513 -34.130 1.00 96.12 97 CYS A N 1
ATOM 742 C CA . CYS A 1 97 ? 13.750 24.583 -33.886 1.00 96.12 97 CYS A CA 1
ATOM 743 C C . CYS A 1 97 ? 13.086 25.715 -34.686 1.00 96.12 97 CYS A C 1
ATOM 745 O O . CYS A 1 97 ? 13.096 26.866 -34.278 1.00 96.12 97 CYS A O 1
ATOM 747 N N . LYS A 1 98 ? 12.393 25.375 -35.779 1.00 94.31 98 LYS A N 1
ATOM 748 C CA . LYS A 1 98 ? 11.663 26.347 -36.628 1.00 94.31 98 LYS A CA 1
ATOM 749 C C . LYS A 1 98 ? 10.425 26.993 -35.985 1.00 94.31 98 LYS A C 1
ATOM 751 O O . LYS A 1 98 ? 9.782 27.820 -36.619 1.00 94.31 98 LYS A O 1
ATOM 756 N N . TYR A 1 99 ? 10.044 26.547 -34.791 1.00 94.81 99 TYR A N 1
ATOM 757 C CA . TYR A 1 99 ? 8.815 26.955 -34.101 1.00 94.81 99 TYR A CA 1
ATOM 758 C C . TYR A 1 99 ? 9.100 27.695 -32.790 1.00 94.81 99 TYR A C 1
ATOM 760 O O . TYR A 1 99 ? 8.179 27.878 -31.999 1.00 94.81 99 TYR A O 1
ATOM 768 N N . ASP A 1 100 ? 10.370 28.027 -32.521 1.00 93.88 100 ASP A N 1
ATOM 769 C CA . ASP A 1 100 ? 10.813 28.709 -31.298 1.00 93.88 100 ASP A CA 1
ATOM 770 C C . ASP A 1 100 ? 10.281 28.049 -30.011 1.00 93.88 100 ASP A C 1
ATOM 772 O O . ASP A 1 100 ? 9.934 28.691 -29.021 1.00 93.88 100 ASP A O 1
ATOM 776 N N . ALA A 1 101 ? 10.189 26.715 -30.028 1.00 96.06 101 ALA A N 1
ATOM 777 C CA . ALA A 1 101 ? 9.548 25.939 -28.973 1.00 96.06 101 ALA A CA 1
ATOM 778 C C . ALA A 1 101 ? 10.499 25.545 -27.831 1.00 96.06 101 ALA A C 1
ATOM 780 O O . ALA A 1 101 ? 10.070 24.854 -26.909 1.00 96.06 101 ALA A O 1
ATOM 781 N N . ILE A 1 102 ? 11.780 25.920 -27.886 1.00 96.44 102 ILE A N 1
ATOM 782 C CA . ILE A 1 102 ? 12.789 25.543 -26.887 1.00 96.44 102 ILE A CA 1
ATOM 783 C C . ILE A 1 102 ? 13.160 26.762 -26.053 1.00 96.44 102 ILE A C 1
ATOM 785 O O . ILE A 1 102 ? 13.645 27.760 -26.576 1.00 96.44 102 ILE A O 1
ATOM 789 N N . ASP A 1 103 ? 12.983 26.635 -24.743 1.00 95.25 103 ASP A N 1
ATOM 790 C CA . ASP A 1 103 ? 13.295 27.664 -23.758 1.00 95.25 103 ASP A CA 1
ATOM 791 C C . ASP A 1 103 ? 14.218 27.078 -22.683 1.00 95.25 103 ASP A C 1
ATOM 793 O O . ASP A 1 103 ? 13.777 26.420 -21.739 1.00 95.25 103 ASP A O 1
ATOM 797 N N . LEU A 1 104 ? 15.524 27.316 -22.831 1.00 93.56 104 LEU A N 1
ATOM 798 C CA . LEU A 1 104 ? 16.549 26.830 -21.899 1.00 93.56 104 LEU A CA 1
ATOM 799 C C . LEU A 1 104 ? 16.548 27.573 -20.551 1.00 93.56 104 LEU A C 1
ATOM 801 O O . LEU A 1 104 ? 17.135 27.071 -19.586 1.00 93.56 104 LEU A O 1
ATOM 805 N N . ALA A 1 105 ? 15.896 28.739 -20.485 1.00 92.88 105 ALA A N 1
ATOM 806 C CA . ALA A 1 105 ? 15.759 29.556 -19.284 1.00 92.88 105 ALA A CA 1
ATOM 807 C C . ALA A 1 105 ? 14.482 29.231 -18.487 1.00 92.88 105 ALA A C 1
ATOM 809 O O . ALA A 1 105 ? 14.282 29.795 -17.407 1.00 92.88 105 ALA A O 1
ATOM 810 N N . MET A 1 106 ? 13.647 28.308 -18.986 1.00 94.94 106 MET A N 1
ATOM 811 C CA . MET A 1 106 ? 12.409 27.872 -18.343 1.00 94.94 106 MET A CA 1
ATOM 812 C C . MET A 1 106 ? 12.650 27.486 -16.879 1.00 94.94 106 MET A C 1
ATOM 814 O O . MET A 1 106 ? 13.449 26.599 -16.574 1.00 94.94 106 MET A O 1
ATOM 818 N N . GLN A 1 107 ? 11.921 28.142 -15.978 1.00 94.44 107 GLN A N 1
ATOM 819 C CA . GLN A 1 107 ? 11.979 27.893 -14.540 1.00 94.44 107 GLN A CA 1
ATOM 820 C C . GLN A 1 107 ? 10.885 26.912 -14.097 1.00 94.44 107 GLN A C 1
ATOM 822 O O . GLN A 1 107 ? 9.830 26.842 -14.744 1.00 94.44 107 GLN A O 1
ATOM 827 N N . PRO A 1 108 ? 11.105 26.164 -12.998 1.00 95.38 108 PRO A N 1
ATOM 828 C CA . PRO A 1 108 ? 10.043 25.392 -12.368 1.00 95.38 108 PRO A CA 1
ATOM 829 C C . PRO A 1 108 ? 8.875 26.304 -11.984 1.00 95.38 108 PRO A C 1
ATOM 831 O O . PRO A 1 108 ? 9.057 27.470 -11.629 1.00 95.38 108 PRO A O 1
ATOM 834 N N . LYS A 1 109 ? 7.661 25.763 -12.064 1.00 95.69 109 LYS A N 1
ATOM 835 C CA . LYS A 1 109 ? 6.434 26.479 -11.705 1.00 95.69 109 LYS A CA 1
ATOM 836 C C . LYS A 1 109 ? 5.711 25.724 -10.607 1.00 95.69 109 LYS A C 1
ATOM 838 O O . LYS A 1 109 ? 5.433 24.539 -10.771 1.00 95.69 109 LYS A O 1
ATOM 843 N N . THR A 1 110 ? 5.355 26.420 -9.538 1.00 96.88 110 THR A N 1
ATOM 844 C CA . THR A 1 110 ? 4.507 25.870 -8.480 1.00 96.88 110 THR A CA 1
ATOM 845 C C . THR A 1 110 ? 3.060 26.263 -8.735 1.00 96.88 110 THR A C 1
ATOM 847 O O . THR A 1 110 ? 2.763 27.427 -9.011 1.00 96.88 110 THR A O 1
ATOM 850 N N . LEU A 1 111 ? 2.158 25.288 -8.663 1.00 96.38 111 LEU A N 1
ATOM 851 C CA . LEU A 1 111 ? 0.721 25.487 -8.796 1.00 96.38 111 LEU A CA 1
ATOM 852 C C . LEU A 1 111 ? 0.014 24.958 -7.550 1.00 96.38 111 LEU A C 1
ATOM 854 O O . LEU A 1 111 ? 0.317 23.863 -7.081 1.00 96.38 111 LEU A O 1
ATOM 858 N N . ASN A 1 112 ? -0.961 25.723 -7.065 1.00 96.31 112 ASN A N 1
ATOM 859 C CA . ASN A 1 112 ? -1.783 25.357 -5.919 1.00 96.31 112 ASN A CA 1
ATOM 860 C C . ASN A 1 112 ? -3.190 24.984 -6.380 1.00 96.31 112 ASN A C 1
ATOM 862 O O . ASN A 1 112 ? -3.823 25.726 -7.135 1.00 96.31 112 ASN A O 1
ATOM 866 N N . PHE A 1 113 ? -3.690 23.854 -5.890 1.00 94.38 113 PHE A N 1
ATOM 867 C CA . PHE A 1 113 ? -5.011 23.335 -6.220 1.00 94.38 113 PHE A CA 1
ATOM 868 C C . PHE A 1 113 ? -5.807 23.017 -4.970 1.00 94.38 113 PHE A C 1
ATOM 870 O O . PHE A 1 113 ? -5.254 22.621 -3.945 1.00 94.38 113 PHE A O 1
ATOM 877 N N . LYS A 1 114 ? -7.129 23.123 -5.099 1.00 96.25 114 LYS A N 1
ATOM 878 C CA . LYS A 1 114 ? -8.054 22.549 -4.129 1.00 96.25 114 LYS A CA 1
ATOM 879 C C . LYS A 1 114 ? -8.499 21.168 -4.584 1.00 96.25 114 LYS A C 1
ATOM 881 O O . LYS A 1 114 ? -8.854 20.994 -5.750 1.00 96.25 114 LYS A O 1
ATOM 886 N N . ALA A 1 115 ? -8.510 20.207 -3.668 1.00 96.69 115 ALA A N 1
ATOM 887 C CA . ALA A 1 115 ? -8.977 18.850 -3.927 1.00 96.69 115 ALA A CA 1
ATOM 888 C C . ALA A 1 115 ? -9.915 18.369 -2.814 1.00 96.69 115 ALA A C 1
ATOM 890 O O . ALA A 1 115 ? -9.698 18.648 -1.641 1.00 96.69 115 ALA A O 1
ATOM 891 N N . GLY A 1 116 ? -10.962 17.622 -3.171 1.00 96.56 116 GLY A N 1
ATOM 892 C CA . GLY A 1 116 ? -11.861 17.015 -2.181 1.00 96.56 116 GLY A CA 1
ATOM 893 C C . GLY A 1 116 ? -11.312 15.711 -1.592 1.00 96.56 116 GLY A C 1
ATOM 894 O O . GLY A 1 116 ? -11.534 15.399 -0.427 1.00 96.56 116 GLY A O 1
ATOM 895 N N . ALA A 1 117 ? -10.575 14.948 -2.390 1.00 96.75 117 ALA A N 1
ATOM 896 C CA . ALA A 1 117 ? -9.934 13.703 -1.993 1.00 96.75 117 ALA A CA 1
ATOM 897 C C . ALA A 1 117 ? -8.682 13.483 -2.844 1.00 96.75 117 ALA A C 1
ATOM 899 O O . ALA A 1 117 ? -8.543 14.080 -3.915 1.00 96.75 117 ALA A O 1
ATOM 900 N N . ILE A 1 118 ? -7.788 12.618 -2.371 1.00 96.19 118 ILE A N 1
ATOM 901 C CA . ILE A 1 118 ? -6.519 12.307 -3.031 1.00 96.19 118 ILE A CA 1
ATOM 902 C C . ILE A 1 118 ? -6.457 10.802 -3.279 1.00 96.19 118 ILE A C 1
ATOM 904 O O . ILE A 1 118 ? -6.765 10.016 -2.388 1.00 96.19 118 ILE A O 1
ATOM 908 N N . VAL A 1 119 ? -6.056 10.398 -4.484 1.00 96.25 119 VAL A N 1
ATOM 909 C CA . VAL A 1 119 ? -5.786 8.995 -4.825 1.00 96.25 119 VAL A CA 1
ATOM 910 C C . VAL A 1 119 ? -4.312 8.869 -5.181 1.00 96.25 119 VAL A C 1
ATOM 912 O O . VAL A 1 119 ? -3.829 9.530 -6.098 1.00 96.25 119 VAL A O 1
ATOM 915 N N . VAL A 1 120 ? -3.600 8.017 -4.453 1.00 95.75 120 VAL A N 1
ATOM 916 C CA . VAL A 1 120 ? -2.182 7.731 -4.642 1.00 95.75 120 VAL A CA 1
ATOM 917 C C . VAL A 1 120 ? -2.060 6.472 -5.487 1.00 95.75 120 VAL A C 1
ATOM 919 O O . VAL A 1 120 ? -2.378 5.373 -5.036 1.00 95.75 120 VAL A O 1
ATOM 922 N N . ALA A 1 121 ? -1.625 6.653 -6.732 1.00 95.81 121 ALA A N 1
ATOM 923 C CA . ALA A 1 121 ? -1.448 5.596 -7.726 1.00 95.81 121 ALA A CA 1
ATOM 924 C C . ALA A 1 121 ? -0.033 5.642 -8.330 1.00 95.81 121 ALA A C 1
ATOM 926 O O . ALA A 1 121 ? 0.161 5.554 -9.539 1.00 95.81 121 ALA A O 1
ATOM 927 N N . THR A 1 122 ? 0.971 5.825 -7.472 1.00 94.88 122 THR A N 1
ATOM 928 C CA . THR A 1 122 ? 2.393 6.009 -7.821 1.00 94.88 122 THR A CA 1
ATOM 929 C C . THR A 1 122 ? 3.099 4.725 -8.273 1.00 94.88 122 THR A C 1
ATOM 931 O O . THR A 1 122 ? 4.279 4.761 -8.628 1.00 94.88 122 THR A O 1
ATOM 934 N N . GLY A 1 123 ? 2.383 3.598 -8.295 1.00 94.56 123 GLY A N 1
ATOM 935 C CA . GLY A 1 123 ? 2.838 2.341 -8.877 1.00 94.56 123 GLY A CA 1
ATOM 936 C C . GLY A 1 123 ? 3.965 1.671 -8.092 1.00 94.56 123 GLY A C 1
ATOM 937 O O . GLY A 1 123 ? 3.920 1.577 -6.866 1.00 94.56 123 GLY A O 1
ATOM 938 N N . TRP A 1 124 ? 4.946 1.152 -8.827 1.00 95.19 124 TRP A N 1
ATOM 939 C CA . TRP A 1 124 ? 6.023 0.304 -8.321 1.00 95.19 124 TRP A CA 1
ATOM 940 C C . TRP A 1 124 ? 7.329 0.545 -9.089 1.00 95.19 124 TRP A C 1
ATOM 942 O O . TRP A 1 124 ? 7.332 1.173 -10.149 1.00 95.19 124 TRP A O 1
ATOM 952 N N . LYS A 1 125 ? 8.433 0.018 -8.556 1.00 94.06 125 LYS A N 1
ATOM 953 C CA . LYS A 1 125 ? 9.762 0.000 -9.182 1.00 94.06 125 LYS A CA 1
ATOM 954 C C . LYS A 1 125 ? 10.281 -1.440 -9.279 1.00 94.06 125 LYS A C 1
ATOM 956 O O . LYS A 1 125 ? 10.077 -2.200 -8.330 1.00 94.06 125 LYS A O 1
ATOM 961 N N . PRO A 1 126 ? 10.940 -1.842 -10.380 1.00 94.50 126 PRO A N 1
ATOM 962 C CA . PRO A 1 126 ? 11.583 -3.151 -10.463 1.00 94.50 126 PRO A CA 1
ATOM 963 C C . PRO A 1 126 ? 12.635 -3.347 -9.379 1.00 94.50 126 PRO A C 1
ATOM 965 O O . PRO A 1 126 ? 13.378 -2.418 -9.066 1.00 94.50 126 PRO A O 1
ATOM 968 N N . TYR A 1 127 ? 12.702 -4.562 -8.834 1.00 96.44 127 TYR A N 1
ATOM 969 C CA . TYR A 1 127 ? 13.754 -4.926 -7.896 1.00 96.44 127 TYR A CA 1
ATOM 970 C C . TYR A 1 127 ? 15.130 -4.823 -8.559 1.00 96.44 127 TYR A C 1
ATOM 972 O O . TYR A 1 127 ? 15.322 -5.272 -9.693 1.00 96.44 127 TYR A O 1
ATOM 980 N N . ASP A 1 128 ? 16.080 -4.242 -7.831 1.00 95.81 128 ASP A N 1
ATOM 981 C CA . ASP A 1 128 ? 17.446 -4.038 -8.302 1.00 95.81 128 ASP A CA 1
ATOM 982 C C . ASP A 1 128 ? 18.195 -5.370 -8.452 1.00 95.81 128 ASP A C 1
ATOM 984 O O . ASP A 1 128 ? 18.643 -5.980 -7.477 1.00 95.81 128 ASP A O 1
ATOM 988 N N . ALA A 1 129 ? 18.353 -5.806 -9.701 1.00 96.81 129 ALA A N 1
ATOM 989 C CA . ALA A 1 129 ? 19.011 -7.057 -10.046 1.00 96.81 129 ALA A CA 1
ATOM 990 C C . ALA A 1 129 ? 20.511 -7.078 -9.707 1.00 96.81 129 ALA A C 1
ATOM 992 O O . ALA A 1 129 ? 21.062 -8.165 -9.553 1.00 96.81 129 ALA A O 1
ATOM 993 N N . ASN A 1 130 ? 21.170 -5.925 -9.518 1.00 96.50 130 ASN A N 1
ATOM 994 C CA . ASN A 1 130 ? 22.585 -5.888 -9.119 1.00 96.50 130 ASN A CA 1
ATOM 995 C C . ASN A 1 130 ? 22.817 -6.495 -7.726 1.00 96.50 130 ASN A C 1
ATOM 997 O O . ASN A 1 130 ? 23.926 -6.919 -7.408 1.00 96.50 130 ASN A O 1
ATOM 1001 N N . LYS A 1 131 ? 21.768 -6.573 -6.898 1.00 96.81 131 LYS A N 1
ATOM 1002 C CA . LYS A 1 131 ? 21.817 -7.224 -5.581 1.00 96.81 131 LYS A CA 1
ATOM 1003 C C . LYS A 1 131 ? 21.844 -8.752 -5.672 1.00 96.81 131 LYS A C 1
ATOM 1005 O O . LYS A 1 131 ? 22.215 -9.404 -4.703 1.00 96.81 131 LYS A O 1
ATOM 1010 N N . LEU A 1 132 ? 21.494 -9.319 -6.830 1.00 96.62 132 LEU A N 1
ATOM 1011 C CA . LEU A 1 132 ? 21.460 -10.759 -7.098 1.00 96.62 132 LEU A CA 1
ATOM 1012 C C . LEU A 1 132 ? 22.814 -11.228 -7.640 1.00 96.62 132 LEU A C 1
ATOM 1014 O O . LEU A 1 132 ? 22.927 -11.700 -8.772 1.00 96.62 132 LEU A O 1
ATOM 1018 N N . THR A 1 133 ? 23.866 -11.055 -6.839 1.00 94.75 133 THR A N 1
ATOM 1019 C CA . THR A 1 133 ? 25.263 -11.256 -7.266 1.00 94.75 133 THR A CA 1
ATOM 1020 C C . THR A 1 133 ? 25.543 -12.670 -7.777 1.00 94.75 133 THR A C 1
ATOM 1022 O O . THR A 1 133 ? 26.338 -12.850 -8.697 1.00 94.75 133 THR A O 1
ATOM 1025 N N . ASN A 1 134 ? 24.845 -13.673 -7.244 1.00 96.19 134 ASN A N 1
ATOM 1026 C CA . ASN A 1 134 ? 24.930 -15.067 -7.677 1.00 96.19 134 ASN A CA 1
ATOM 1027 C C . ASN A 1 134 ? 24.276 -15.332 -9.046 1.00 96.19 134 ASN A C 1
ATOM 1029 O O . ASN A 1 134 ? 24.554 -16.355 -9.666 1.00 96.19 134 ASN A O 1
ATOM 1033 N N . LEU A 1 135 ? 23.407 -14.439 -9.527 1.00 97.69 135 LEU A N 1
ATOM 1034 C CA . LEU A 1 135 ? 22.698 -14.592 -10.801 1.00 97.69 135 LEU A CA 1
ATOM 1035 C C . LEU A 1 135 ? 23.346 -13.810 -11.950 1.00 97.69 135 LEU A C 1
ATOM 1037 O O . LEU A 1 135 ? 22.855 -13.869 -13.071 1.00 97.69 135 LEU A O 1
ATOM 1041 N N . GLY A 1 136 ? 24.462 -13.119 -11.697 1.00 95.62 136 GLY A N 1
ATOM 1042 C CA . GLY A 1 136 ? 25.347 -12.616 -12.748 1.00 95.62 136 GLY A CA 1
ATOM 1043 C C . GLY A 1 136 ? 24.854 -11.389 -13.526 1.00 95.62 136 GLY A C 1
ATOM 1044 O O . GLY A 1 136 ? 25.454 -11.050 -14.547 1.00 95.62 136 GLY A O 1
ATOM 1045 N N . PHE A 1 137 ? 23.809 -10.696 -13.056 1.00 97.25 137 PHE A N 1
ATOM 1046 C CA . PHE A 1 137 ? 23.376 -9.422 -13.642 1.00 97.25 137 PHE A CA 1
ATOM 1047 C C . PHE A 1 137 ? 24.485 -8.363 -13.535 1.00 97.25 137 PHE A C 1
ATOM 1049 O O . PHE A 1 137 ? 25.174 -8.279 -12.520 1.00 97.25 137 PHE A O 1
ATOM 1056 N N . GLY A 1 138 ? 24.697 -7.583 -14.598 1.00 94.25 138 GLY A N 1
ATOM 1057 C CA . GLY A 1 138 ? 25.772 -6.584 -14.689 1.00 94.25 138 GLY A CA 1
ATOM 1058 C C . GLY A 1 138 ? 27.170 -7.167 -14.947 1.00 94.25 138 GLY A C 1
ATOM 1059 O O . GLY A 1 138 ? 28.002 -6.493 -15.549 1.00 94.25 138 GLY A O 1
ATOM 1060 N N . LYS A 1 139 ? 27.421 -8.428 -14.563 1.00 96.12 139 LYS A N 1
ATOM 1061 C CA . LYS A 1 139 ? 28.645 -9.171 -14.910 1.00 96.12 139 LYS A CA 1
ATOM 1062 C C . LYS A 1 139 ? 28.574 -9.739 -16.327 1.00 96.12 139 LYS A C 1
ATOM 1064 O O . LYS A 1 139 ? 29.533 -9.621 -17.084 1.00 96.12 139 LYS A O 1
ATOM 1069 N N . TYR A 1 140 ? 27.448 -10.359 -16.671 1.00 97.31 140 TYR A N 1
ATOM 1070 C CA . TYR A 1 140 ? 27.223 -10.986 -17.969 1.00 97.31 140 TYR A CA 1
ATOM 1071 C C . TYR A 1 140 ? 26.228 -10.149 -18.786 1.00 97.31 140 TYR A C 1
ATOM 1073 O O . TYR A 1 140 ? 25.105 -9.948 -18.319 1.00 97.31 140 TYR A O 1
ATOM 1081 N N . PRO A 1 141 ? 26.585 -9.677 -19.997 1.00 95.81 141 PRO A N 1
ATOM 1082 C CA . PRO A 1 141 ? 25.680 -8.858 -20.809 1.00 95.81 141 PRO A CA 1
ATOM 1083 C C . PRO A 1 141 ? 24.377 -9.575 -21.192 1.00 95.81 141 PRO A C 1
ATOM 1085 O O . PRO A 1 141 ? 23.337 -8.935 -21.308 1.00 95.81 141 PRO A O 1
ATOM 1088 N N . ASP A 1 142 ? 24.422 -10.903 -21.340 1.00 97.88 142 ASP A N 1
ATOM 1089 C CA . ASP A 1 142 ? 23.269 -11.729 -21.729 1.00 97.88 142 ASP A CA 1
ATOM 1090 C C . ASP A 1 142 ? 22.388 -12.164 -20.541 1.00 97.88 142 ASP A C 1
ATOM 1092 O O . ASP A 1 142 ? 21.439 -12.934 -20.712 1.00 97.88 142 ASP A O 1
ATOM 1096 N N . VAL A 1 143 ? 22.668 -11.651 -19.336 1.00 98.44 143 VAL A N 1
ATOM 1097 C CA . VAL A 1 143 ? 21.764 -11.732 -18.183 1.00 98.44 143 VAL A CA 1
ATOM 1098 C C . VAL A 1 143 ? 21.000 -10.417 -18.073 1.00 98.44 143 VAL A C 1
ATOM 1100 O O . VAL A 1 143 ? 21.552 -9.394 -17.666 1.00 98.44 143 VAL A O 1
ATOM 1103 N N . ILE A 1 144 ? 19.705 -10.444 -18.384 1.00 98.25 144 ILE A N 1
ATOM 1104 C CA . ILE A 1 144 ? 18.831 -9.266 -18.312 1.00 98.25 144 ILE A CA 1
ATOM 1105 C C . ILE A 1 144 ? 17.648 -9.493 -17.372 1.00 98.25 144 ILE A C 1
ATOM 1107 O O . ILE A 1 144 ? 17.394 -10.605 -16.921 1.00 98.25 144 ILE A O 1
ATOM 1111 N N . THR A 1 145 ? 16.888 -8.440 -17.077 1.00 98.44 145 THR A N 1
ATOM 1112 C CA . THR A 1 145 ? 15.636 -8.559 -16.313 1.00 98.44 145 THR A CA 1
ATOM 1113 C C . THR A 1 145 ? 14.429 -8.777 -17.224 1.00 98.44 145 THR A C 1
ATOM 1115 O O . THR A 1 145 ? 14.447 -8.446 -18.411 1.00 98.44 145 THR A O 1
ATOM 1118 N N . ASN A 1 146 ? 13.332 -9.274 -16.660 1.00 97.38 146 ASN A N 1
ATOM 1119 C CA . ASN A 1 146 ? 12.046 -9.394 -17.345 1.00 97.38 146 ASN A CA 1
ATOM 1120 C C . ASN A 1 146 ? 11.542 -8.061 -17.920 1.00 97.38 146 ASN A C 1
ATOM 1122 O O . ASN A 1 146 ? 10.968 -8.064 -19.005 1.00 97.38 146 ASN A O 1
ATOM 1126 N N . VAL A 1 147 ? 11.761 -6.923 -17.252 1.00 96.81 147 VAL A N 1
ATOM 1127 C CA . VAL A 1 147 ? 11.347 -5.612 -17.790 1.00 96.81 147 VAL A CA 1
ATOM 1128 C C . VAL A 1 147 ? 12.230 -5.149 -18.951 1.00 96.81 147 VAL A C 1
ATOM 1130 O O . VAL A 1 147 ? 11.718 -4.578 -19.909 1.00 96.81 147 VAL A O 1
ATOM 1133 N N . MET A 1 148 ? 13.529 -5.464 -18.930 1.00 97.75 148 MET A N 1
ATOM 1134 C CA . MET A 1 148 ? 14.416 -5.253 -20.081 1.00 97.75 148 MET A CA 1
ATOM 1135 C C . MET A 1 148 ? 13.998 -6.130 -21.265 1.00 97.75 148 MET A C 1
ATOM 1137 O O . MET A 1 148 ? 13.961 -5.655 -22.398 1.00 97.75 148 MET A O 1
ATOM 1141 N N . PHE A 1 149 ? 13.608 -7.380 -21.005 1.00 98.25 149 PHE A N 1
ATOM 1142 C CA . PHE A 1 149 ? 13.128 -8.293 -22.039 1.00 98.25 149 PHE A CA 1
ATOM 1143 C C . PHE A 1 149 ? 11.865 -7.761 -22.737 1.00 98.25 149 PHE A C 1
ATOM 1145 O O . PHE A 1 149 ? 11.786 -7.797 -23.963 1.00 98.25 149 PHE A O 1
ATOM 1152 N N . GLU A 1 150 ? 10.915 -7.172 -21.996 1.00 97.56 150 GLU A N 1
ATOM 1153 C CA . GLU A 1 150 ? 9.759 -6.483 -22.604 1.00 97.56 150 GLU A CA 1
ATOM 1154 C C . GLU A 1 150 ? 10.187 -5.345 -23.534 1.00 97.56 150 GLU A C 1
ATOM 1156 O O . GLU A 1 150 ? 9.565 -5.123 -24.572 1.00 97.56 150 GLU A O 1
ATOM 1161 N N . ARG A 1 151 ? 11.255 -4.616 -23.188 1.00 97.25 151 ARG A N 1
ATOM 1162 C CA . ARG A 1 151 ? 11.782 -3.565 -24.061 1.00 97.25 151 ARG A CA 1
ATOM 1163 C C . ARG A 1 151 ? 12.403 -4.158 -25.323 1.00 97.25 151 ARG A C 1
ATOM 1165 O O . ARG A 1 151 ? 12.129 -3.615 -26.382 1.00 97.25 151 ARG A O 1
ATOM 1172 N N . LEU A 1 152 ? 13.139 -5.271 -25.262 1.00 96.81 152 LEU A N 1
ATOM 1173 C CA . LEU A 1 152 ? 13.639 -5.962 -26.467 1.00 96.81 152 LEU A CA 1
ATOM 1174 C C . LEU A 1 152 ? 12.500 -6.447 -27.378 1.00 96.81 152 LEU A C 1
ATOM 1176 O O . LEU A 1 152 ? 12.547 -6.261 -28.592 1.00 96.81 152 LEU A O 1
ATOM 1180 N N . ALA A 1 153 ? 11.456 -7.029 -26.788 1.00 96.94 153 ALA A N 1
ATOM 1181 C CA . ALA A 1 153 ? 10.293 -7.530 -27.518 1.00 96.94 153 ALA A CA 1
ATOM 1182 C C . ALA A 1 153 ? 9.398 -6.410 -28.086 1.00 96.94 153 ALA A C 1
ATOM 1184 O O . ALA A 1 153 ? 8.599 -6.650 -28.991 1.00 96.94 153 ALA A O 1
ATOM 1185 N N . SER A 1 154 ? 9.525 -5.176 -27.592 1.00 96.56 154 SER A N 1
ATOM 1186 C CA . SER A 1 154 ? 8.692 -4.059 -28.035 1.00 96.56 154 SER A CA 1
ATOM 1187 C C . SER A 1 154 ? 9.126 -3.501 -29.402 1.00 96.56 154 SER A C 1
ATOM 1189 O O . SER A 1 154 ? 10.310 -3.205 -29.587 1.00 96.56 154 SER A O 1
ATOM 1191 N N . PRO A 1 155 ? 8.191 -3.209 -30.332 1.00 94.56 155 PRO A N 1
ATOM 1192 C CA . PRO A 1 155 ? 8.497 -2.548 -31.608 1.00 94.56 155 PRO A CA 1
ATOM 1193 C C . PRO A 1 155 ? 9.191 -1.185 -31.467 1.00 94.56 155 PRO A C 1
ATOM 1195 O O . PRO A 1 155 ? 9.990 -0.805 -32.318 1.00 94.56 155 PRO A O 1
ATOM 1198 N N . ASN A 1 156 ? 8.921 -0.471 -30.371 1.00 92.56 156 ASN A N 1
ATOM 1199 C CA . ASN A 1 156 ? 9.566 0.802 -30.020 1.00 92.56 156 ASN A CA 1
ATOM 1200 C C . ASN A 1 156 ? 10.733 0.644 -29.030 1.00 92.56 156 ASN A C 1
ATOM 1202 O O . ASN A 1 156 ? 11.121 1.584 -28.334 1.00 92.56 156 ASN A O 1
ATOM 1206 N N . GLY A 1 157 ? 11.211 -0.586 -28.876 1.00 94.56 157 GLY A N 1
ATOM 1207 C CA . GLY A 1 157 ? 12.368 -0.951 -28.081 1.00 94.56 157 GLY A CA 1
ATOM 1208 C C . GLY A 1 157 ? 13.695 -0.681 -28.780 1.00 94.56 157 GLY A C 1
ATOM 1209 O O . GLY A 1 157 ? 13.717 -0.338 -29.965 1.00 94.56 157 GLY A O 1
ATOM 1210 N N . PRO A 1 158 ? 14.820 -0.916 -28.086 1.00 94.75 158 PRO A N 1
ATOM 1211 C CA . PRO A 1 158 ? 16.153 -0.678 -28.640 1.00 94.75 158 PRO A CA 1
ATOM 1212 C C . PRO A 1 158 ? 16.451 -1.582 -29.850 1.00 94.75 158 PRO A C 1
ATOM 1214 O O . PRO A 1 158 ? 17.191 -1.197 -30.750 1.00 94.75 158 PRO A O 1
ATOM 1217 N N . THR A 1 159 ? 15.826 -2.762 -29.917 1.00 95.44 159 THR A N 1
ATOM 1218 C CA . THR A 1 159 ? 15.998 -3.751 -30.994 1.00 95.44 159 THR A CA 1
ATOM 1219 C C . THR A 1 159 ? 14.783 -3.857 -31.922 1.00 95.44 159 THR A C 1
ATOM 1221 O O . THR A 1 159 ? 14.724 -4.746 -32.772 1.00 95.44 159 THR A O 1
ATOM 1224 N N . ARG A 1 160 ? 13.813 -2.937 -31.793 1.00 94.81 160 ARG A N 1
ATOM 1225 C CA . ARG A 1 160 ? 12.584 -2.872 -32.606 1.00 94.81 160 ARG A CA 1
ATOM 1226 C C . ARG A 1 160 ? 11.805 -4.190 -32.671 1.00 94.81 160 ARG A C 1
ATOM 1228 O O . ARG A 1 160 ? 11.364 -4.612 -33.739 1.00 94.81 160 ARG A O 1
ATOM 1235 N N . GLY A 1 161 ? 11.670 -4.852 -31.528 1.00 95.81 161 GLY A N 1
ATOM 1236 C CA . GLY A 1 161 ? 10.923 -6.098 -31.383 1.00 95.81 161 GLY A CA 1
ATOM 1237 C C . GLY A 1 161 ? 11.718 -7.363 -31.688 1.00 95.81 161 GLY A C 1
ATOM 1238 O O . GLY A 1 161 ? 11.179 -8.458 -31.544 1.00 95.81 161 GLY A O 1
ATOM 1239 N N . LYS A 1 162 ? 12.991 -7.249 -32.087 1.00 96.50 162 LYS A N 1
ATOM 1240 C CA . LYS A 1 162 ? 13.861 -8.411 -32.294 1.00 96.50 162 LYS A CA 1
ATOM 1241 C C . LYS A 1 162 ? 14.478 -8.841 -30.971 1.00 96.50 162 LYS A C 1
ATOM 1243 O O . LYS A 1 162 ? 15.222 -8.075 -30.357 1.00 96.50 162 LYS A O 1
ATOM 1248 N N . ILE A 1 163 ? 14.206 -10.071 -30.551 1.00 96.88 163 ILE A N 1
ATOM 1249 C CA . ILE A 1 163 ? 14.824 -10.650 -29.355 1.00 96.88 163 ILE A CA 1
ATOM 1250 C C . ILE A 1 163 ? 16.194 -11.203 -29.761 1.00 96.88 163 ILE A C 1
ATOM 1252 O O . ILE A 1 163 ? 16.277 -12.204 -30.467 1.00 96.88 163 ILE A O 1
ATOM 1256 N N . ILE A 1 164 ? 17.264 -10.521 -29.360 1.00 96.38 164 ILE A N 1
ATOM 1257 C CA . ILE A 1 164 ? 18.660 -10.856 -29.683 1.00 96.38 164 ILE A CA 1
ATOM 1258 C C . ILE A 1 164 ? 19.529 -10.746 -28.433 1.00 96.38 164 ILE A C 1
ATOM 1260 O O . ILE A 1 164 ? 19.167 -10.045 -27.485 1.00 96.38 164 ILE A O 1
ATOM 1264 N N . ARG A 1 165 ? 20.682 -11.415 -28.448 1.00 95.75 165 ARG A N 1
ATOM 1265 C CA . ARG A 1 165 ? 21.655 -11.372 -27.352 1.00 95.75 165 ARG A CA 1
ATOM 1266 C C . ARG A 1 165 ? 22.255 -9.973 -27.198 1.00 95.75 165 ARG A C 1
ATOM 1268 O O . ARG A 1 165 ? 22.780 -9.449 -28.183 1.00 95.75 165 ARG A O 1
ATOM 1275 N N . PRO A 1 166 ? 22.206 -9.354 -26.007 1.00 94.50 166 PRO A N 1
ATOM 1276 C CA . PRO A 1 166 ? 22.842 -8.058 -25.781 1.00 94.50 166 PRO A CA 1
ATOM 1277 C C . PRO A 1 166 ? 24.358 -8.036 -26.024 1.00 94.50 166 PRO A C 1
ATOM 1279 O O . PRO A 1 166 ? 24.879 -6.989 -26.402 1.00 94.50 166 PRO A O 1
ATOM 1282 N N . SER A 1 167 ? 25.069 -9.150 -25.814 1.00 94.75 167 SER A N 1
ATOM 1283 C CA . SER A 1 167 ? 26.531 -9.208 -25.958 1.00 94.75 167 SER A CA 1
ATOM 1284 C C . SER A 1 167 ? 27.010 -9.047 -27.402 1.00 94.75 167 SER A C 1
ATOM 1286 O O . SER A 1 167 ? 27.973 -8.321 -27.651 1.00 94.75 167 SER A O 1
ATOM 1288 N N . ASP A 1 168 ? 26.359 -9.726 -28.350 1.00 93.69 168 ASP A N 1
ATOM 1289 C CA . ASP A 1 168 ? 26.841 -9.843 -29.729 1.00 93.69 168 ASP A CA 1
ATOM 1290 C C . ASP A 1 168 ? 25.769 -9.658 -30.812 1.00 93.69 168 ASP A C 1
ATOM 1292 O O . ASP A 1 168 ? 26.069 -9.733 -32.006 1.00 93.69 168 ASP A O 1
ATOM 1296 N N . GLY A 1 169 ? 24.522 -9.402 -30.416 1.00 94.69 169 GLY A N 1
ATOM 1297 C CA . GLY A 1 169 ? 23.404 -9.133 -31.314 1.00 94.69 169 GLY A CA 1
ATOM 1298 C C . GLY A 1 169 ? 22.918 -10.339 -32.118 1.00 94.69 169 GLY A C 1
ATOM 1299 O O . GLY A 1 169 ? 22.117 -10.163 -33.041 1.00 94.69 169 GLY A O 1
ATOM 1300 N N . LYS A 1 170 ? 23.385 -11.554 -31.809 1.00 94.94 170 LYS A N 1
ATOM 1301 C CA . LYS A 1 170 ? 22.964 -12.764 -32.522 1.00 94.94 170 LYS A CA 1
ATOM 1302 C C . LYS A 1 170 ? 21.591 -13.271 -32.049 1.00 94.94 170 LYS A C 1
ATOM 1304 O O . LYS A 1 170 ? 21.146 -12.919 -30.951 1.00 94.94 170 LYS A O 1
ATOM 1309 N N . PRO A 1 171 ? 20.912 -14.092 -32.874 1.00 94.31 171 PRO A N 1
ATOM 1310 C CA . PRO A 1 171 ? 19.730 -14.849 -32.464 1.00 94.31 171 PRO A CA 1
ATOM 1311 C C . PRO A 1 171 ? 19.980 -15.724 -31.230 1.00 94.31 171 PRO A C 1
ATOM 1313 O O . PRO A 1 171 ? 21.117 -16.107 -30.958 1.00 94.31 171 PRO A O 1
ATOM 1316 N N . ILE A 1 172 ? 18.906 -16.059 -30.514 1.00 93.88 172 ILE A N 1
ATOM 1317 C CA . ILE A 1 172 ? 18.942 -16.983 -29.373 1.00 93.88 172 ILE A CA 1
ATOM 1318 C C . ILE A 1 172 ? 18.505 -18.386 -29.810 1.00 93.88 172 ILE A C 1
ATOM 1320 O O . ILE A 1 172 ? 17.463 -18.541 -30.444 1.00 93.88 172 ILE A O 1
ATOM 1324 N N . GLU A 1 173 ? 19.280 -19.409 -29.453 1.00 95.94 173 GLU A N 1
ATOM 1325 C CA . GLU A 1 173 ? 18.905 -20.818 -29.648 1.00 95.94 173 GLU A CA 1
ATOM 1326 C C . GLU A 1 173 ? 18.374 -21.429 -28.346 1.00 95.94 173 GLU A C 1
ATOM 1328 O O . GLU A 1 173 ? 17.578 -22.364 -28.363 1.00 95.94 173 GLU A O 1
ATOM 1333 N N . SER A 1 174 ? 18.781 -20.876 -27.205 1.00 97.69 174 SER A N 1
ATOM 1334 C CA . SER A 1 174 ? 18.409 -21.340 -25.873 1.00 97.69 174 SER A CA 1
ATOM 1335 C C . SER A 1 174 ? 18.274 -20.176 -24.888 1.00 97.69 174 SER A C 1
ATOM 1337 O O . SER A 1 174 ? 19.108 -19.269 -24.856 1.00 97.69 174 SER A O 1
ATOM 1339 N N . ILE A 1 175 ? 17.222 -20.189 -24.067 1.00 98.50 175 ILE A N 1
ATOM 1340 C CA . ILE A 1 175 ? 16.927 -19.126 -23.097 1.00 98.50 175 ILE A CA 1
ATOM 1341 C C . ILE A 1 175 ? 16.409 -19.692 -21.775 1.00 98.50 175 ILE A C 1
ATOM 1343 O O . ILE A 1 175 ? 15.627 -20.642 -21.749 1.00 98.50 175 ILE A O 1
ATOM 1347 N N . ALA A 1 176 ? 16.813 -19.072 -20.667 1.00 98.69 176 ALA A N 1
ATOM 1348 C CA . ALA A 1 176 ? 16.344 -19.399 -19.327 1.00 98.69 176 ALA A CA 1
ATOM 1349 C C . ALA A 1 176 ? 15.585 -18.240 -18.674 1.00 98.69 176 ALA A C 1
ATOM 1351 O O . ALA A 1 176 ? 16.114 -17.140 -18.555 1.00 98.69 176 ALA A O 1
ATOM 1352 N N . PHE A 1 177 ? 14.396 -18.510 -18.138 1.00 98.69 177 PHE A N 1
ATOM 1353 C CA . PHE A 1 177 ? 13.665 -17.614 -17.245 1.00 98.69 177 PHE A CA 1
ATOM 1354 C C . PHE A 1 177 ? 13.837 -18.069 -15.796 1.00 98.69 177 PHE A C 1
ATOM 1356 O O . PHE A 1 177 ? 13.376 -19.146 -15.407 1.00 98.69 177 PHE A O 1
ATOM 1363 N N . VAL A 1 178 ? 14.469 -17.234 -14.975 1.00 98.62 178 VAL A N 1
ATOM 1364 C CA . VAL A 1 178 ? 14.696 -17.504 -13.550 1.00 98.62 178 VAL A CA 1
ATOM 1365 C C . VAL A 1 178 ? 13.570 -16.868 -12.747 1.00 98.62 178 VAL A C 1
ATOM 1367 O O . VAL A 1 178 ? 13.538 -15.647 -12.567 1.00 98.62 178 VAL A O 1
ATOM 1370 N N . GLN A 1 179 ? 12.622 -17.687 -12.281 1.00 98.38 179 GLN A N 1
ATOM 1371 C CA . GLN A 1 179 ? 11.532 -17.204 -11.437 1.00 98.38 179 GLN A CA 1
ATOM 1372 C C . GLN A 1 179 ? 12.039 -16.783 -10.064 1.00 98.38 179 GLN A C 1
ATOM 1374 O O . GLN A 1 179 ? 13.058 -17.270 -9.574 1.00 98.38 179 GLN A O 1
ATOM 1379 N N . CYS A 1 180 ? 11.267 -15.909 -9.416 1.00 97.38 180 CYS A N 1
ATOM 1380 C CA . CYS A 1 180 ? 11.535 -15.470 -8.050 1.00 97.38 180 CYS A CA 1
ATOM 1381 C C . CYS A 1 180 ? 12.938 -14.850 -7.882 1.00 97.38 180 CYS A C 1
ATOM 1383 O O . CYS A 1 180 ? 13.526 -14.937 -6.807 1.00 97.38 180 CYS A O 1
ATOM 1385 N N . ALA A 1 181 ? 13.474 -14.197 -8.921 1.00 97.31 181 ALA A N 1
ATOM 1386 C CA . ALA A 1 181 ? 14.763 -13.516 -8.854 1.00 97.31 181 ALA A CA 1
ATOM 1387 C C . ALA A 1 181 ? 14.662 -12.306 -7.900 1.00 97.31 181 ALA A C 1
ATOM 1389 O O . ALA A 1 181 ? 14.160 -11.242 -8.261 1.00 97.31 181 ALA A O 1
ATOM 1390 N N . GLY A 1 182 ? 15.070 -12.503 -6.644 1.00 93.31 182 GLY A N 1
ATOM 1391 C CA . GLY A 1 182 ? 14.933 -11.520 -5.565 1.00 93.31 182 GLY A CA 1
ATOM 1392 C C . GLY A 1 182 ? 13.545 -11.434 -4.921 1.00 93.31 182 GLY A C 1
ATOM 1393 O O . GLY A 1 182 ? 13.340 -10.565 -4.086 1.00 93.31 182 GLY A O 1
ATOM 1394 N N . SER A 1 183 ? 12.593 -12.304 -5.286 1.00 96.56 183 SER A N 1
ATOM 1395 C CA . SER A 1 183 ? 11.278 -12.434 -4.624 1.00 96.56 183 SER A CA 1
ATOM 1396 C C . SER A 1 183 ? 11.160 -13.771 -3.908 1.00 96.56 183 SER A C 1
ATOM 1398 O O . SER A 1 183 ? 11.752 -14.748 -4.356 1.00 96.56 183 SER A O 1
ATOM 1400 N N . ARG A 1 184 ? 10.335 -13.849 -2.857 1.00 96.56 184 ARG A N 1
ATOM 1401 C CA . ARG A 1 184 ? 10.260 -15.021 -1.965 1.00 96.56 184 ARG A CA 1
ATOM 1402 C C . ARG A 1 184 ? 11.659 -15.427 -1.482 1.00 96.56 184 ARG A C 1
ATOM 1404 O O . ARG A 1 184 ? 12.057 -16.590 -1.567 1.00 96.56 184 ARG A O 1
ATOM 1411 N N . ASP A 1 185 ? 12.417 -14.425 -1.060 1.00 94.44 185 ASP A N 1
ATOM 1412 C CA . ASP A 1 185 ? 13.791 -14.550 -0.601 1.00 94.44 185 ASP A CA 1
ATOM 1413 C C . ASP A 1 185 ? 13.981 -13.676 0.637 1.00 94.44 185 ASP A C 1
ATOM 1415 O O . ASP A 1 185 ? 13.819 -12.459 0.566 1.00 94.44 185 ASP A O 1
ATOM 1419 N N . GLU A 1 186 ? 14.310 -14.303 1.764 1.00 92.06 186 GLU A N 1
ATOM 1420 C CA . GLU A 1 186 ? 14.500 -13.633 3.056 1.00 92.06 186 GLU A CA 1
ATOM 1421 C C . GLU A 1 186 ? 15.651 -12.616 3.031 1.00 92.06 186 GLU A C 1
ATOM 1423 O O . GLU A 1 186 ? 15.616 -11.637 3.770 1.00 92.06 186 GLU A O 1
ATOM 1428 N N . ASN A 1 187 ? 16.641 -12.788 2.144 1.00 93.56 187 ASN A N 1
ATOM 1429 C CA . ASN A 1 187 ? 17.746 -11.834 1.987 1.00 93.56 187 ASN A CA 1
ATOM 1430 C C . ASN A 1 187 ? 17.374 -10.638 1.092 1.00 93.56 187 ASN A C 1
ATOM 1432 O O . ASN A 1 187 ? 18.146 -9.680 0.965 1.00 93.56 187 ASN A O 1
ATOM 1436 N N . HIS A 1 188 ? 16.223 -10.705 0.419 1.00 94.94 188 HIS A N 1
ATOM 1437 C CA . HIS A 1 188 ? 15.769 -9.728 -0.565 1.00 94.94 188 HIS A CA 1
ATOM 1438 C C . HIS A 1 188 ? 14.298 -9.357 -0.321 1.00 94.94 188 HIS A C 1
ATOM 1440 O O . HIS A 1 188 ? 14.001 -8.724 0.688 1.00 94.94 188 HIS A O 1
ATOM 1446 N N . LEU A 1 189 ? 13.377 -9.663 -1.245 1.00 96.00 189 LEU A N 1
ATOM 1447 C CA . LEU A 1 189 ? 11.947 -9.450 -1.027 1.00 96.00 189 LEU A CA 1
ATOM 1448 C C . LEU A 1 189 ? 11.320 -10.742 -0.475 1.00 96.00 189 LEU A C 1
ATOM 1450 O O . LEU A 1 189 ? 11.211 -11.719 -1.225 1.00 96.00 189 LEU A O 1
ATOM 1454 N N . PRO A 1 190 ? 10.836 -10.767 0.781 1.00 95.38 190 PRO A N 1
ATOM 1455 C CA . PRO A 1 190 ? 10.279 -11.980 1.392 1.00 95.38 190 PRO A CA 1
ATOM 1456 C C . PRO A 1 190 ? 8.884 -12.348 0.852 1.00 95.38 190 PRO A C 1
ATOM 1458 O O . PRO A 1 190 ? 8.331 -13.392 1.183 1.00 95.38 190 PRO A O 1
ATOM 1461 N N . TYR A 1 191 ? 8.314 -11.530 -0.034 1.00 95.75 191 TYR A N 1
ATOM 1462 C CA . TYR A 1 191 ? 6.978 -11.706 -0.599 1.00 95.75 191 TYR A CA 1
ATOM 1463 C C . TYR A 1 191 ? 6.996 -12.133 -2.075 1.00 95.75 191 TYR A C 1
ATOM 1465 O O . TYR A 1 191 ? 8.000 -12.061 -2.787 1.00 95.75 191 TYR A O 1
ATOM 1473 N N . CYS A 1 192 ? 5.841 -12.598 -2.557 1.00 96.62 192 CYS A N 1
ATOM 1474 C CA . CYS A 1 192 ? 5.618 -12.899 -3.968 1.00 96.62 192 CYS A CA 1
ATOM 1475 C C . CYS A 1 192 ? 5.217 -11.635 -4.736 1.00 96.62 192 CYS A C 1
ATOM 1477 O O . CYS A 1 192 ? 4.320 -10.916 -4.314 1.00 96.62 192 CYS A O 1
ATOM 1479 N N . SER A 1 193 ? 5.812 -11.421 -5.909 1.00 96.38 193 SER A N 1
ATOM 1480 C CA . SER A 1 193 ? 5.517 -10.263 -6.765 1.00 96.38 193 SER A CA 1
ATOM 1481 C C . SER A 1 193 ? 4.342 -10.465 -7.736 1.00 96.38 193 SER A C 1
ATOM 1483 O O . SER A 1 193 ? 4.204 -9.691 -8.676 1.00 96.38 193 SER A O 1
ATOM 1485 N N . ALA A 1 194 ? 3.510 -11.493 -7.515 1.00 94.25 194 ALA A N 1
ATOM 1486 C CA . ALA A 1 194 ? 2.271 -11.861 -8.226 1.00 94.25 194 ALA A CA 1
ATOM 1487 C C . ALA A 1 194 ? 2.367 -12.139 -9.744 1.00 94.25 194 ALA A C 1
ATOM 1489 O O . ALA A 1 194 ? 1.825 -13.134 -10.214 1.00 94.25 194 ALA A O 1
ATOM 1490 N N . VAL A 1 195 ? 3.070 -11.310 -10.515 1.00 95.19 195 VAL A N 1
ATOM 1491 C CA . VAL A 1 195 ? 3.023 -11.294 -11.985 1.00 95.19 195 VAL A CA 1
ATOM 1492 C C . VAL A 1 195 ? 4.175 -12.039 -12.663 1.00 95.19 195 VAL A C 1
ATOM 1494 O O . VAL A 1 195 ? 4.084 -12.337 -13.849 1.00 95.19 195 VAL A O 1
ATOM 1497 N N . CYS A 1 196 ? 5.264 -12.347 -11.947 1.00 96.56 196 CYS A N 1
ATOM 1498 C CA . CYS A 1 196 ? 6.515 -12.851 -12.536 1.00 96.56 196 CYS A CA 1
ATOM 1499 C C . CYS A 1 196 ? 6.333 -14.151 -13.342 1.00 96.56 196 CYS A C 1
ATOM 1501 O O . CYS A 1 196 ? 6.867 -14.261 -14.450 1.00 96.56 196 CYS A O 1
ATOM 1503 N N . CYS A 1 197 ? 5.543 -15.101 -12.822 1.00 97.25 197 CYS A N 1
ATOM 1504 C CA . CYS A 1 197 ? 5.264 -16.370 -13.502 1.00 97.25 197 CYS A CA 1
ATOM 1505 C C . CYS A 1 197 ? 4.523 -16.137 -14.821 1.00 97.25 197 CYS A C 1
ATOM 1507 O O . CYS A 1 197 ? 4.951 -16.619 -15.866 1.00 97.25 197 CYS A O 1
ATOM 1509 N N . LEU A 1 198 ? 3.456 -15.335 -14.785 1.00 96.19 198 LEU A N 1
ATOM 1510 C CA . LEU A 1 198 ? 2.673 -14.981 -15.967 1.00 96.19 198 LEU A CA 1
ATOM 1511 C C . LEU A 1 198 ? 3.479 -14.199 -16.999 1.00 96.19 198 LEU A C 1
ATOM 1513 O O . LEU A 1 198 ? 3.409 -14.500 -18.189 1.00 96.19 198 LEU A O 1
ATOM 1517 N N . ALA A 1 199 ? 4.273 -13.230 -16.546 1.00 96.81 199 ALA A N 1
ATOM 1518 C CA . ALA A 1 199 ? 5.152 -12.463 -17.416 1.00 96.81 199 ALA A CA 1
ATOM 1519 C C . ALA A 1 199 ? 6.131 -13.384 -18.152 1.00 96.81 199 ALA A C 1
ATOM 1521 O O . ALA A 1 199 ? 6.287 -13.254 -19.358 1.00 96.81 199 ALA A O 1
ATOM 1522 N N . SER A 1 200 ? 6.721 -14.358 -17.460 1.00 98.12 200 SER A N 1
ATOM 1523 C CA . SER A 1 200 ? 7.683 -15.282 -18.069 1.00 98.12 200 SER A CA 1
ATOM 1524 C C . SER A 1 200 ? 7.024 -16.258 -19.045 1.00 98.12 200 SER A C 1
ATOM 1526 O O . SER A 1 200 ? 7.572 -16.506 -20.113 1.00 98.12 200 SER A O 1
ATOM 1528 N N . LEU A 1 201 ? 5.820 -16.758 -18.736 1.00 97.69 201 LEU A N 1
ATOM 1529 C CA . LEU A 1 201 ? 5.030 -17.568 -19.674 1.00 97.69 201 LEU A CA 1
ATOM 1530 C C . LEU A 1 201 ? 4.690 -16.775 -20.943 1.00 97.69 201 LEU A C 1
ATOM 1532 O O . LEU A 1 201 ? 4.850 -17.276 -22.051 1.00 97.69 201 LEU A O 1
ATOM 1536 N N . LYS A 1 202 ? 4.293 -15.507 -20.796 1.00 97.31 202 LYS A N 1
ATOM 1537 C CA . LYS A 1 202 ? 4.067 -14.599 -21.926 1.00 97.31 202 LYS A CA 1
ATOM 1538 C C . LYS A 1 202 ? 5.349 -14.370 -22.727 1.00 97.31 202 LYS A C 1
ATOM 1540 O O . LYS A 1 202 ? 5.338 -14.483 -23.946 1.00 97.31 202 LYS A O 1
ATOM 1545 N N . GLN A 1 203 ? 6.465 -14.101 -22.064 1.00 98.00 203 GL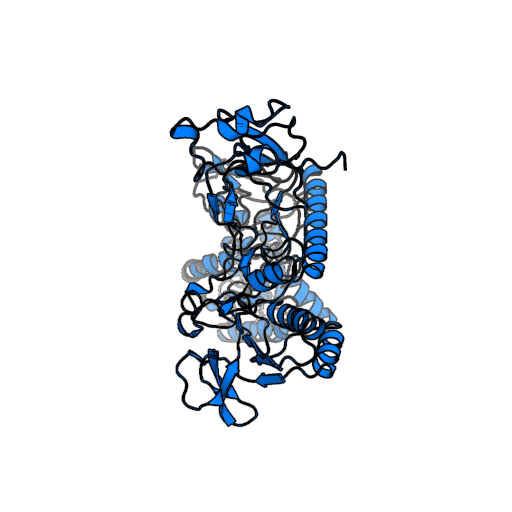N A N 1
ATOM 1546 C CA . GLN A 1 203 ? 7.751 -13.885 -22.727 1.00 98.00 203 GLN A CA 1
ATOM 1547 C C . GLN A 1 203 ? 8.245 -15.132 -23.470 1.00 98.00 203 GLN A C 1
ATOM 1549 O O . GLN A 1 203 ? 8.806 -15.001 -24.555 1.00 98.00 203 GLN A O 1
ATOM 1554 N N . ALA A 1 204 ? 7.968 -16.332 -22.953 1.00 98.00 204 ALA A N 1
ATOM 1555 C CA . ALA A 1 204 ? 8.231 -17.582 -23.658 1.00 98.00 204 ALA A CA 1
ATOM 1556 C C . ALA A 1 204 ? 7.478 -17.658 -25.000 1.00 98.00 204 ALA A C 1
ATOM 1558 O O . ALA A 1 204 ? 8.072 -18.078 -25.991 1.00 98.00 204 ALA A O 1
ATOM 1559 N N . THR A 1 205 ? 6.226 -17.182 -25.073 1.00 97.12 205 THR A N 1
ATOM 1560 C CA . THR A 1 205 ? 5.487 -17.135 -26.353 1.00 97.12 205 THR A CA 1
ATOM 1561 C C . THR A 1 205 ? 6.167 -16.228 -27.378 1.00 97.12 205 THR A C 1
ATOM 1563 O O . THR A 1 205 ? 6.295 -16.616 -28.533 1.00 97.12 205 THR A O 1
ATOM 1566 N N . TYR A 1 206 ? 6.721 -15.083 -26.957 1.00 97.00 206 TYR A N 1
ATOM 1567 C CA . TYR A 1 206 ? 7.452 -14.187 -27.863 1.00 97.00 206 TYR A CA 1
ATOM 1568 C C . TYR A 1 206 ? 8.689 -14.864 -28.461 1.00 97.00 206 TYR A C 1
ATOM 1570 O O . TYR A 1 206 ? 8.992 -14.694 -29.642 1.00 97.00 206 TYR A O 1
ATOM 1578 N N . VAL A 1 207 ? 9.408 -15.640 -27.640 1.00 97.00 207 VAL A N 1
ATOM 1579 C CA . VAL A 1 207 ? 10.563 -16.418 -28.101 1.00 97.00 207 VAL A CA 1
ATOM 1580 C C . VAL A 1 207 ? 10.111 -17.496 -29.072 1.00 97.00 207 VAL A C 1
ATOM 1582 O O . VAL A 1 207 ? 10.700 -17.609 -30.140 1.00 97.00 207 VAL A O 1
ATOM 1585 N N . ARG A 1 208 ? 9.060 -18.257 -28.745 1.00 95.69 208 ARG A N 1
ATOM 1586 C CA . ARG A 1 208 ? 8.557 -19.334 -29.608 1.00 95.69 208 ARG A CA 1
ATOM 1587 C C . ARG A 1 208 ? 8.067 -18.812 -30.962 1.00 95.69 208 ARG A C 1
ATOM 1589 O O . ARG A 1 208 ? 8.299 -19.469 -31.972 1.00 95.69 208 ARG A O 1
ATOM 1596 N N . GLU A 1 209 ? 7.439 -17.637 -30.996 1.00 95.56 209 GLU A N 1
ATOM 1597 C CA . GLU A 1 209 ? 6.982 -16.987 -32.232 1.00 95.56 209 GLU A CA 1
ATOM 1598 C C . GLU A 1 209 ? 8.142 -16.597 -33.163 1.00 95.56 209 GLU A C 1
ATOM 1600 O O . GLU A 1 209 ? 8.042 -16.781 -34.375 1.00 95.56 209 GLU A O 1
ATOM 1605 N N . GLN A 1 210 ? 9.248 -16.075 -32.619 1.00 95.94 210 GLN A N 1
ATOM 1606 C CA . GLN A 1 210 ? 10.410 -15.658 -33.421 1.00 95.94 210 GLN A CA 1
ATOM 1607 C C . GLN A 1 210 ? 11.383 -16.811 -33.709 1.00 95.94 210 GLN A C 1
ATOM 1609 O O . GLN A 1 210 ? 11.994 -16.854 -34.778 1.00 95.94 210 GLN A O 1
ATOM 1614 N N . TYR A 1 211 ? 11.508 -17.751 -32.772 1.00 96.44 211 TYR A N 1
ATOM 1615 C CA . TYR A 1 211 ? 12.444 -18.871 -32.800 1.00 96.44 211 TYR A CA 1
ATOM 1616 C C . TYR A 1 211 ? 11.716 -20.189 -32.472 1.00 96.44 211 TYR A C 1
ATOM 1618 O O . TYR A 1 211 ? 11.797 -20.691 -31.347 1.00 96.44 211 TYR A O 1
ATOM 1626 N N . PRO A 1 212 ? 11.031 -20.807 -33.457 1.00 95.25 212 PRO A N 1
ATOM 1627 C CA . PRO A 1 212 ? 10.190 -21.987 -33.233 1.00 95.25 212 PRO A CA 1
ATOM 1628 C C . PRO A 1 212 ? 10.917 -23.206 -32.667 1.00 95.25 212 PRO A C 1
ATOM 1630 O O . PRO A 1 212 ? 10.276 -24.047 -32.047 1.00 95.25 212 PRO A O 1
ATOM 1633 N N . ASN A 1 213 ? 12.238 -23.290 -32.844 1.00 95.12 213 ASN A N 1
ATOM 1634 C CA . ASN A 1 213 ? 13.070 -24.399 -32.373 1.00 95.12 213 ASN A CA 1
ATOM 1635 C C . ASN A 1 213 ? 13.904 -24.050 -31.132 1.00 95.12 213 ASN A C 1
ATOM 1637 O O . ASN A 1 213 ? 14.675 -24.893 -30.686 1.00 95.12 213 ASN A O 1
ATOM 1641 N N . ALA A 1 214 ? 13.780 -22.834 -30.586 1.00 96.50 214 ALA A N 1
ATOM 1642 C CA . ALA A 1 214 ? 14.560 -22.454 -29.418 1.00 96.50 214 ALA A CA 1
ATOM 1643 C C . ALA A 1 214 ? 14.183 -23.307 -28.199 1.00 96.50 214 ALA A C 1
ATOM 1645 O O . ALA A 1 214 ? 13.007 -23.628 -27.971 1.00 96.50 214 ALA A O 1
ATOM 1646 N N . GLU A 1 215 ? 15.189 -23.649 -27.400 1.00 97.62 215 GLU A N 1
ATOM 1647 C CA . GLU A 1 215 ? 15.004 -24.318 -26.121 1.00 97.62 215 GLU A CA 1
ATOM 1648 C C . GLU A 1 215 ? 14.676 -23.283 -25.045 1.00 97.62 215 GLU A C 1
ATOM 1650 O O . GLU A 1 215 ? 15.491 -22.424 -24.703 1.00 97.62 215 GLU A O 1
ATOM 1655 N N . ILE A 1 216 ? 13.462 -23.356 -24.505 1.00 98.38 216 ILE A N 1
ATOM 1656 C CA . ILE A 1 216 ? 12.976 -22.404 -23.508 1.00 98.38 216 ILE A CA 1
ATOM 1657 C C . ILE A 1 216 ? 12.886 -23.113 -22.164 1.00 98.38 216 ILE A C 1
ATOM 1659 O O . ILE A 1 216 ? 12.101 -24.048 -22.006 1.00 98.38 216 ILE A O 1
ATOM 1663 N N . TYR A 1 217 ? 13.658 -22.641 -21.191 1.00 98.50 217 TYR A N 1
ATOM 1664 C CA . TYR A 1 217 ? 13.696 -23.174 -19.835 1.00 98.50 217 TYR A CA 1
ATOM 1665 C C . TYR A 1 217 ? 13.071 -22.182 -18.855 1.00 98.50 217 TYR A C 1
ATOM 1667 O O . TYR A 1 217 ? 13.404 -21.000 -18.865 1.00 98.50 217 TYR A O 1
ATOM 1675 N N . ILE A 1 218 ? 12.202 -22.650 -17.961 1.00 98.56 218 ILE A N 1
ATOM 1676 C CA . ILE A 1 218 ? 11.678 -21.857 -16.843 1.00 98.56 218 ILE A CA 1
ATOM 1677 C C . ILE A 1 218 ? 12.018 -22.574 -15.536 1.00 98.56 218 ILE A C 1
ATOM 1679 O O . ILE A 1 218 ? 11.553 -23.686 -15.276 1.00 98.56 218 ILE A O 1
ATOM 1683 N N . PHE A 1 219 ? 12.817 -21.915 -14.699 1.00 98.56 219 PHE A N 1
ATOM 1684 C CA . PHE A 1 219 ? 13.234 -22.413 -13.388 1.00 98.56 219 PHE A CA 1
ATOM 1685 C C . PHE A 1 219 ? 12.331 -21.830 -12.311 1.00 98.56 219 PHE A C 1
ATOM 1687 O O . PHE A 1 219 ? 12.253 -20.608 -12.183 1.00 98.56 219 PHE A O 1
ATOM 1694 N N . TYR A 1 220 ? 11.641 -22.678 -11.550 1.00 98.00 220 TYR A N 1
ATOM 1695 C CA . TYR A 1 220 ? 10.573 -22.244 -10.647 1.00 98.00 220 TYR A CA 1
ATOM 1696 C C . TYR A 1 220 ? 10.553 -23.004 -9.317 1.00 98.00 220 TYR A C 1
ATOM 1698 O O . TYR A 1 220 ? 11.062 -24.115 -9.210 1.00 98.00 220 TYR A O 1
ATOM 1706 N N . ILE A 1 221 ? 9.923 -22.404 -8.303 1.00 97.00 221 ILE A N 1
ATOM 1707 C CA . ILE A 1 221 ? 9.559 -23.084 -7.045 1.00 97.00 221 ILE A CA 1
ATOM 1708 C C . ILE A 1 221 ? 8.121 -23.602 -7.163 1.00 97.00 221 ILE A C 1
ATOM 1710 O O . ILE A 1 221 ? 7.870 -24.804 -7.076 1.00 97.00 221 ILE A O 1
ATOM 1714 N N . ASP A 1 222 ? 7.204 -22.670 -7.447 1.00 96.81 222 ASP A N 1
ATOM 1715 C CA . ASP A 1 222 ? 5.791 -22.905 -7.745 1.00 96.81 222 ASP A CA 1
ATOM 1716 C C . ASP A 1 222 ? 5.400 -22.049 -8.956 1.00 96.81 222 ASP A C 1
ATOM 1718 O O . ASP A 1 222 ? 5.823 -20.892 -9.051 1.00 96.81 222 ASP A O 1
ATOM 1722 N N . VAL A 1 223 ? 4.591 -22.594 -9.865 1.00 96.00 223 VAL A N 1
ATOM 1723 C CA . VAL A 1 223 ? 3.952 -21.806 -10.927 1.00 96.00 223 VAL A CA 1
ATOM 1724 C C . VAL A 1 223 ? 2.678 -21.199 -10.350 1.00 96.00 223 VAL A C 1
ATOM 1726 O O . VAL A 1 223 ? 1.800 -21.918 -9.881 1.00 96.00 223 VAL A O 1
ATOM 1729 N N . ARG A 1 224 ? 2.585 -19.864 -10.335 1.00 95.94 224 ARG A N 1
ATOM 1730 C CA . ARG A 1 224 ? 1.428 -19.140 -9.787 1.00 95.94 224 ARG A CA 1
ATOM 1731 C C . ARG A 1 224 ? 0.600 -18.513 -10.907 1.00 95.94 224 ARG A C 1
ATOM 1733 O O . ARG A 1 224 ? 0.866 -17.387 -11.317 1.00 95.94 224 ARG A O 1
ATOM 1740 N N . THR A 1 225 ? -0.407 -19.248 -11.367 1.00 94.94 225 THR A N 1
ATOM 1741 C CA . THR A 1 225 ? -1.365 -18.850 -12.413 1.00 94.94 225 THR A CA 1
ATOM 1742 C C . THR A 1 225 ? -2.801 -18.998 -11.901 1.00 94.94 225 THR A C 1
ATOM 1744 O O . THR A 1 225 ? -3.501 -19.931 -12.280 1.00 94.94 225 THR A O 1
ATOM 1747 N N . PRO A 1 226 ? -3.244 -18.124 -10.975 1.00 91.12 226 PRO A N 1
ATOM 1748 C CA . PRO A 1 226 ? -4.541 -18.276 -10.320 1.00 91.12 226 PRO A CA 1
ATOM 1749 C C . PRO A 1 226 ? -5.712 -18.075 -11.290 1.00 91.12 226 PRO A C 1
ATOM 1751 O O . PRO A 1 226 ? -5.633 -17.271 -12.215 1.00 91.12 226 PRO A O 1
ATOM 1754 N N . SER A 1 227 ? -6.847 -18.721 -11.010 1.00 90.38 227 SER A N 1
ATOM 1755 C CA . SER A 1 227 ? -8.081 -18.568 -11.795 1.00 90.38 227 SER A CA 1
ATOM 1756 C C . SER A 1 227 ? -7.882 -18.957 -13.275 1.00 90.38 227 SER A C 1
ATOM 1758 O O . SER A 1 227 ? -7.174 -19.916 -13.578 1.00 90.38 227 SER A O 1
ATOM 1760 N N . LEU A 1 228 ? -8.502 -18.223 -14.202 1.00 90.62 228 LEU A N 1
ATOM 1761 C CA . LEU A 1 228 ? -8.473 -18.455 -15.653 1.00 90.62 228 LEU A CA 1
ATOM 1762 C C . LEU A 1 228 ? -7.062 -18.409 -16.266 1.00 90.62 228 LEU A C 1
ATOM 1764 O O . LEU A 1 228 ? -6.856 -18.848 -17.395 1.00 90.62 228 LEU A O 1
ATOM 1768 N N . TYR A 1 229 ? -6.069 -17.906 -15.532 1.00 94.25 229 TYR A N 1
ATOM 1769 C CA . TYR A 1 229 ? -4.679 -17.896 -15.974 1.00 94.25 229 TYR A CA 1
ATOM 1770 C C . TYR A 1 229 ? -4.062 -19.295 -16.107 1.00 94.25 229 TYR A C 1
ATOM 1772 O O . TYR A 1 229 ? -3.070 -19.458 -16.819 1.00 94.25 229 TYR A O 1
ATOM 1780 N N . GLU A 1 230 ? -4.655 -20.307 -15.477 1.00 95.25 230 GLU A N 1
ATOM 1781 C CA . GLU A 1 230 ? -4.262 -21.708 -15.638 1.00 95.25 230 GLU A CA 1
ATOM 1782 C C . GLU A 1 230 ? -4.406 -22.194 -17.091 1.00 95.25 230 GLU A C 1
ATOM 1784 O O . GLU A 1 230 ? -3.571 -22.956 -17.580 1.00 95.25 230 GLU A O 1
ATOM 1789 N N . ASP A 1 231 ? -5.405 -21.709 -17.832 1.00 96.00 231 ASP A N 1
ATOM 1790 C CA . ASP A 1 231 ? -5.576 -22.079 -19.242 1.00 96.00 231 ASP A CA 1
ATOM 1791 C C . ASP A 1 231 ? -4.436 -21.529 -20.107 1.00 96.00 231 ASP A C 1
ATOM 1793 O O . ASP A 1 231 ? -3.952 -22.201 -21.023 1.00 96.00 231 ASP A O 1
ATOM 1797 N N . PHE A 1 232 ? -3.944 -20.329 -19.779 1.00 95.94 232 PHE A N 1
ATOM 1798 C CA . PHE A 1 232 ? -2.775 -19.757 -20.440 1.00 95.94 232 PHE A CA 1
ATOM 1799 C C . PHE A 1 232 ? -1.510 -20.565 -20.141 1.00 95.94 232 PHE A C 1
ATOM 1801 O O . PHE A 1 232 ? -0.750 -20.872 -21.059 1.00 95.94 232 PHE A O 1
ATOM 1808 N N . TYR A 1 233 ? -1.316 -20.977 -18.886 1.00 96.75 233 TYR A N 1
ATOM 1809 C CA . TYR A 1 233 ? -0.235 -21.887 -18.515 1.00 96.75 233 TYR A CA 1
ATOM 1810 C C . TYR A 1 233 ? -0.277 -23.185 -19.332 1.00 96.75 233 TYR A C 1
ATOM 1812 O O . TYR A 1 233 ? 0.711 -23.532 -19.979 1.00 96.75 233 TYR A O 1
ATOM 1820 N N . ARG A 1 234 ? -1.429 -23.864 -19.384 1.00 95.62 234 ARG A N 1
ATOM 1821 C CA . ARG A 1 234 ? -1.597 -25.116 -20.144 1.00 95.62 234 ARG A CA 1
ATOM 1822 C C . ARG A 1 234 ? -1.302 -24.947 -21.628 1.00 95.62 234 ARG A C 1
ATOM 1824 O O . ARG A 1 234 ? -0.643 -25.805 -22.214 1.00 95.62 234 ARG A O 1
ATOM 1831 N N . ARG A 1 235 ? -1.746 -23.837 -22.226 1.00 95.88 235 ARG A N 1
ATOM 1832 C CA . ARG A 1 235 ? -1.424 -23.506 -23.617 1.00 95.88 235 ARG A CA 1
ATOM 1833 C C . ARG A 1 235 ? 0.088 -23.416 -23.818 1.00 95.88 235 ARG A C 1
ATOM 1835 O O . ARG A 1 235 ? 0.609 -24.118 -24.676 1.00 95.88 235 ARG A O 1
ATOM 1842 N N . VAL A 1 236 ? 0.792 -22.613 -23.021 1.00 95.94 236 VAL A N 1
ATOM 1843 C CA . VAL A 1 236 ? 2.251 -22.438 -23.158 1.00 95.94 236 VAL A CA 1
ATOM 1844 C C . VAL A 1 236 ? 2.994 -23.762 -22.941 1.00 95.94 236 VAL A C 1
ATOM 1846 O O . VAL A 1 236 ? 3.955 -24.060 -23.646 1.00 95.94 236 VAL A O 1
ATOM 1849 N N . MET A 1 237 ? 2.512 -24.614 -22.034 1.00 93.81 237 MET A N 1
ATOM 1850 C CA . MET A 1 237 ? 3.080 -25.950 -21.833 1.00 93.81 237 MET A CA 1
ATOM 1851 C C . MET A 1 237 ? 2.935 -26.865 -23.053 1.00 93.81 237 MET A C 1
ATOM 1853 O O . MET A 1 237 ? 3.835 -27.660 -23.323 1.00 93.81 237 MET A O 1
ATOM 1857 N N . SER A 1 238 ? 1.853 -26.732 -23.826 1.00 92.94 238 SER A N 1
ATOM 1858 C CA . SER A 1 238 ? 1.680 -27.480 -25.081 1.00 92.94 238 SER A CA 1
ATOM 1859 C C . SER A 1 238 ? 2.649 -27.048 -26.193 1.00 92.94 238 SER A C 1
ATOM 1861 O O . SER A 1 238 ? 2.845 -27.787 -27.154 1.00 92.94 238 SER A O 1
ATOM 1863 N N . GLU A 1 239 ? 3.312 -25.896 -26.039 1.00 91.12 239 GLU A N 1
ATOM 1864 C CA . GLU A 1 239 ? 4.290 -25.343 -26.985 1.00 91.12 239 GLU A CA 1
ATOM 1865 C C . GLU A 1 239 ? 5.739 -25.792 -26.676 1.00 91.12 239 GLU A C 1
ATOM 1867 O O . GLU A 1 239 ? 6.698 -25.221 -27.197 1.00 91.12 239 GLU A O 1
ATOM 1872 N N . GLY A 1 240 ? 5.930 -26.812 -25.827 1.00 87.94 240 GLY A N 1
ATOM 1873 C CA . GLY A 1 240 ? 7.230 -27.463 -25.610 1.00 87.94 240 GLY A CA 1
ATOM 1874 C C . GLY A 1 240 ? 8.227 -26.656 -24.770 1.00 87.94 240 GLY A C 1
ATOM 1875 O O . GLY A 1 240 ? 9.419 -26.650 -25.071 1.00 87.94 240 GLY A O 1
ATOM 1876 N N . VAL A 1 241 ? 7.749 -25.937 -23.749 1.00 96.12 241 VAL A N 1
ATOM 1877 C CA . VAL A 1 241 ? 8.596 -25.237 -22.765 1.00 96.12 241 VAL A CA 1
ATOM 1878 C C . VAL A 1 241 ? 9.060 -26.207 -21.673 1.00 96.12 241 VAL A C 1
ATOM 1880 O O . VAL A 1 241 ? 8.261 -26.966 -21.123 1.00 96.12 241 VAL A O 1
ATOM 1883 N N . TYR A 1 242 ? 10.343 -26.162 -21.310 1.00 96.69 242 TYR A N 1
ATOM 1884 C CA . TYR A 1 242 ? 10.910 -26.986 -20.245 1.00 96.69 242 TYR A CA 1
ATOM 1885 C C . TYR A 1 242 ? 10.745 -26.314 -18.880 1.00 96.69 242 TYR A C 1
ATOM 1887 O O . TYR A 1 242 ? 11.338 -25.272 -18.602 1.00 96.69 242 TYR A O 1
ATOM 1895 N N . LEU A 1 243 ? 9.986 -26.946 -17.989 1.00 96.50 243 LEU A N 1
ATOM 1896 C CA . LEU A 1 243 ? 9.873 -26.526 -16.595 1.00 96.50 243 LEU A CA 1
ATOM 1897 C C . LEU A 1 243 ? 10.844 -27.309 -15.716 1.00 96.50 243 LEU A C 1
ATOM 1899 O O . LEU A 1 243 ? 10.788 -28.537 -15.665 1.00 96.50 243 LEU A O 1
ATOM 1903 N N . ILE A 1 244 ? 11.689 -26.601 -14.970 1.00 97.62 244 ILE A N 1
ATOM 1904 C CA . ILE A 1 244 ? 12.610 -27.204 -14.002 1.00 97.62 244 ILE A CA 1
ATOM 1905 C C . ILE A 1 244 ? 12.258 -26.683 -12.612 1.00 97.62 244 ILE A C 1
ATOM 1907 O O . ILE A 1 244 ? 12.378 -25.489 -12.331 1.00 97.62 244 ILE A O 1
ATOM 1911 N N . ARG A 1 245 ? 11.805 -27.583 -11.732 1.00 98.06 245 ARG A N 1
ATOM 1912 C CA . ARG A 1 245 ? 11.422 -27.214 -10.368 1.00 98.06 245 ARG A CA 1
ATOM 1913 C C . ARG A 1 245 ? 12.659 -27.137 -9.479 1.00 98.06 245 ARG A C 1
ATOM 1915 O O . ARG A 1 245 ? 13.097 -28.144 -8.924 1.00 98.06 245 ARG A O 1
ATOM 1922 N N . GLY A 1 246 ? 13.195 -25.936 -9.337 1.00 96.94 246 GLY A N 1
ATOM 1923 C CA . GLY A 1 246 ? 14.344 -25.634 -8.501 1.00 96.94 246 GLY A CA 1
ATOM 1924 C C . GLY A 1 246 ? 14.687 -24.149 -8.528 1.00 96.94 246 GLY A C 1
ATOM 1925 O O . GLY A 1 246 ? 14.558 -23.484 -9.558 1.00 96.94 246 GLY A O 1
ATOM 1926 N N . LYS A 1 247 ? 15.149 -23.623 -7.389 1.00 96.50 247 LYS A N 1
ATOM 1927 C CA . LYS A 1 247 ? 15.699 -22.265 -7.305 1.00 96.50 247 LYS A CA 1
ATOM 1928 C C . LYS A 1 247 ? 17.127 -22.288 -7.853 1.00 96.50 247 LYS A C 1
ATOM 1930 O O . LYS A 1 247 ? 17.952 -23.074 -7.391 1.00 96.50 247 LYS A O 1
ATOM 1935 N N . VAL A 1 248 ? 17.414 -21.450 -8.849 1.00 97.88 248 VAL A N 1
ATOM 1936 C CA . VAL A 1 248 ? 18.759 -21.352 -9.437 1.00 97.88 248 VAL A CA 1
ATOM 1937 C C . VAL A 1 248 ? 19.733 -20.866 -8.368 1.00 97.88 248 VAL A C 1
ATOM 1939 O O . VAL A 1 248 ? 19.532 -19.809 -7.773 1.00 97.88 248 VAL A O 1
ATOM 1942 N N . ALA A 1 249 ? 20.778 -21.652 -8.121 1.00 96.81 249 ALA A N 1
ATOM 1943 C CA . ALA A 1 249 ? 21.793 -21.330 -7.129 1.00 96.81 249 ALA A CA 1
ATOM 1944 C C . ALA A 1 249 ? 22.790 -20.303 -7.675 1.00 96.81 249 ALA A C 1
ATOM 1946 O O . ALA A 1 249 ? 23.189 -19.386 -6.962 1.00 96.81 249 ALA A O 1
ATOM 1947 N N . GLU A 1 250 ? 23.197 -20.464 -8.936 1.00 97.69 250 GLU A N 1
ATOM 1948 C CA . GLU A 1 250 ? 24.216 -19.628 -9.569 1.00 97.69 250 GLU A CA 1
ATOM 1949 C C . GLU A 1 250 ? 24.073 -19.625 -11.095 1.00 97.69 250 GLU A C 1
ATOM 1951 O O . GLU A 1 250 ? 23.731 -20.653 -11.689 1.00 97.69 250 GLU A O 1
ATOM 1956 N N . VAL A 1 251 ? 24.392 -18.483 -11.708 1.00 98.19 251 VAL A N 1
ATOM 1957 C CA . VAL A 1 251 ? 24.677 -18.351 -13.144 1.00 98.19 251 VAL A CA 1
ATOM 1958 C C . VAL A 1 251 ? 26.182 -18.149 -13.322 1.00 98.19 251 VAL A C 1
ATOM 1960 O O . VAL A 1 251 ? 26.766 -17.257 -12.708 1.00 98.19 251 VAL A O 1
ATOM 1963 N N . THR A 1 252 ? 26.818 -18.973 -14.153 1.00 97.00 252 THR A N 1
ATOM 1964 C CA . THR A 1 252 ? 28.270 -18.945 -14.396 1.00 97.00 252 THR A CA 1
ATOM 1965 C C . THR A 1 252 ? 28.590 -19.199 -15.866 1.00 97.00 252 THR A C 1
ATOM 1967 O O . THR A 1 252 ? 27.813 -19.841 -16.555 1.00 97.00 252 THR A O 1
ATOM 1970 N N . ASP A 1 253 ? 29.737 -18.735 -16.341 1.00 95.50 253 ASP A N 1
ATOM 1971 C CA . ASP A 1 253 ? 30.308 -18.989 -17.672 1.00 95.50 253 ASP A CA 1
ATOM 1972 C C . ASP A 1 253 ? 31.420 -20.059 -17.645 1.00 95.50 253 ASP A C 1
ATOM 1974 O O . ASP A 1 253 ? 32.059 -20.345 -18.654 1.00 95.50 253 ASP A O 1
ATOM 1978 N N . ILE A 1 254 ? 31.669 -20.672 -16.480 1.00 95.19 254 ILE A N 1
ATOM 1979 C CA . ILE A 1 254 ? 32.689 -21.715 -16.322 1.00 95.19 254 ILE A CA 1
ATOM 1980 C C . ILE A 1 254 ? 32.156 -23.040 -16.876 1.00 95.19 254 ILE A C 1
ATOM 1982 O O . ILE A 1 254 ? 31.395 -23.739 -16.194 1.00 95.19 254 ILE A O 1
ATOM 1986 N N . ALA A 1 255 ? 32.594 -23.394 -18.084 1.00 93.12 255 ALA A N 1
ATOM 1987 C CA . ALA A 1 255 ? 32.281 -24.656 -18.749 1.00 93.12 255 ALA A CA 1
ATOM 1988 C C . ALA A 1 255 ? 33.018 -25.858 -18.121 1.00 93.12 255 ALA A C 1
ATOM 1990 O O . ALA A 1 255 ? 34.182 -25.774 -17.725 1.00 93.12 255 ALA A O 1
ATOM 1991 N N . LYS A 1 256 ? 32.326 -26.998 -18.033 1.00 94.06 256 LYS A N 1
ATOM 1992 C CA . LYS A 1 256 ? 32.830 -28.307 -17.574 1.00 94.06 256 LYS A CA 1
ATOM 1993 C C . LYS A 1 256 ? 32.662 -29.412 -18.617 1.00 94.06 256 LYS A C 1
ATOM 1995 O O . LYS A 1 256 ? 33.136 -30.526 -18.401 1.00 94.06 256 LYS A O 1
ATOM 2000 N N . SER A 1 257 ? 31.985 -29.121 -19.719 1.00 92.12 257 SER A N 1
ATOM 2001 C CA . SER A 1 257 ? 31.822 -30.007 -20.866 1.00 92.12 257 SER A CA 1
ATOM 2002 C C . SER A 1 257 ? 31.880 -29.186 -22.160 1.00 92.12 257 SER A C 1
ATOM 2004 O O . SER A 1 257 ? 31.630 -27.980 -22.115 1.00 92.12 257 SER A O 1
ATOM 2006 N N . PRO A 1 258 ? 32.157 -29.821 -23.314 1.00 90.50 258 PRO A N 1
ATOM 2007 C CA . PRO A 1 258 ? 32.160 -29.132 -24.606 1.00 90.50 258 PRO A CA 1
ATOM 2008 C C . PRO A 1 258 ? 30.826 -28.445 -24.946 1.00 90.50 258 PRO A C 1
ATOM 2010 O O . PRO A 1 258 ? 30.807 -27.422 -25.615 1.00 90.50 258 PRO A O 1
ATOM 2013 N N . GLU A 1 259 ? 29.702 -28.979 -24.457 1.00 88.81 259 GLU A N 1
ATOM 2014 C CA . GLU A 1 259 ? 28.355 -28.422 -24.674 1.00 88.81 259 GLU A CA 1
ATOM 2015 C C . GLU A 1 259 ? 28.104 -27.109 -23.906 1.00 88.81 259 GLU A C 1
ATOM 2017 O O . GLU A 1 259 ? 27.175 -26.367 -24.225 1.00 88.81 259 GLU A O 1
ATOM 2022 N N . GLU A 1 260 ? 28.913 -26.825 -22.880 1.00 93.12 260 GLU A N 1
ATOM 2023 C CA . GLU A 1 260 ? 28.811 -25.617 -22.055 1.00 93.12 260 GLU A CA 1
ATOM 2024 C C . GLU A 1 260 ? 29.703 -24.470 -22.562 1.00 93.12 260 GLU A C 1
ATOM 2026 O O . GLU A 1 260 ? 29.574 -23.339 -22.089 1.00 93.12 260 GLU A O 1
ATOM 2031 N N . GLU A 1 261 ? 30.616 -24.731 -23.501 1.00 91.88 261 GLU A N 1
ATOM 2032 C CA . GLU A 1 261 ? 31.561 -23.726 -23.990 1.00 91.88 261 GLU A CA 1
ATOM 2033 C C . GLU A 1 261 ? 30.840 -22.548 -24.666 1.00 91.88 261 GLU A C 1
ATOM 2035 O O . GLU A 1 261 ? 30.041 -22.715 -25.586 1.00 91.88 261 GLU A O 1
ATOM 2040 N N . GLY A 1 262 ? 31.130 -21.326 -24.203 1.00 89.81 262 GLY A N 1
ATOM 2041 C CA . GLY A 1 262 ? 30.552 -20.096 -24.754 1.00 89.81 262 GLY A CA 1
ATOM 2042 C C . GLY A 1 262 ? 29.091 -19.823 -24.370 1.00 89.81 262 GLY A C 1
ATOM 2043 O O . GLY A 1 262 ? 28.503 -18.891 -24.918 1.00 89.81 262 GLY A O 1
ATOM 2044 N N . LYS A 1 263 ? 28.512 -20.596 -23.440 1.00 95.62 263 LYS A N 1
ATOM 2045 C CA . LYS A 1 263 ? 27.143 -20.418 -22.928 1.00 95.62 263 LYS A CA 1
ATOM 2046 C C . LYS A 1 263 ? 27.128 -19.954 -21.470 1.00 95.62 263 LYS A C 1
ATOM 2048 O O . LYS A 1 263 ? 28.112 -20.077 -20.745 1.00 95.62 263 LYS A O 1
ATOM 2053 N N . LEU A 1 264 ? 25.981 -19.442 -21.025 1.00 97.81 264 LEU A N 1
ATOM 2054 C CA . LEU A 1 264 ? 25.685 -19.211 -19.612 1.00 97.81 264 LEU A CA 1
ATOM 2055 C C . LEU A 1 264 ? 25.122 -20.492 -18.999 1.00 97.81 264 LEU A C 1
ATOM 2057 O O . LEU A 1 264 ? 24.159 -21.060 -19.501 1.00 97.81 264 LEU A O 1
ATOM 2061 N N . ILE A 1 265 ? 25.688 -20.941 -17.887 1.00 98.31 265 ILE A N 1
ATOM 2062 C CA . ILE A 1 265 ? 25.302 -22.172 -17.208 1.00 98.31 265 ILE A CA 1
ATOM 2063 C C . ILE A 1 265 ? 24.510 -21.841 -15.947 1.00 98.31 265 ILE A C 1
ATOM 2065 O O . ILE A 1 265 ? 25.033 -21.230 -15.012 1.00 98.31 265 ILE A O 1
ATOM 2069 N N . LEU A 1 266 ? 23.266 -22.318 -15.881 1.00 98.31 266 LEU A N 1
ATOM 2070 C CA . LEU A 1 266 ? 22.453 -22.270 -14.668 1.00 98.31 266 LEU A CA 1
ATOM 2071 C C . LEU A 1 266 ? 22.680 -23.537 -13.848 1.00 98.31 266 LEU A C 1
ATOM 2073 O O . LEU A 1 266 ? 22.376 -24.645 -14.300 1.00 98.31 266 LEU A O 1
ATOM 2077 N N . ARG A 1 267 ? 23.194 -23.378 -12.624 1.00 98.12 267 ARG A N 1
ATOM 2078 C CA . ARG A 1 267 ? 23.284 -24.469 -11.648 1.00 98.12 267 ARG A CA 1
ATOM 2079 C C . ARG A 1 267 ? 22.032 -24.479 -10.782 1.00 98.12 267 ARG A C 1
ATOM 2081 O O . ARG A 1 267 ? 21.762 -23.517 -10.062 1.00 98.12 267 ARG A O 1
ATOM 2088 N N . VAL A 1 268 ? 21.293 -25.580 -10.814 1.00 97.88 268 VAL A N 1
ATOM 2089 C CA . VAL A 1 268 ? 20.034 -25.736 -10.077 1.00 97.88 268 VAL A CA 1
ATOM 2090 C C . VAL A 1 268 ? 19.913 -27.143 -9.510 1.00 97.88 268 VAL A C 1
ATOM 2092 O O . VAL A 1 268 ? 20.358 -28.106 -10.129 1.00 97.88 268 VAL A O 1
ATOM 2095 N N . GLU A 1 269 ? 19.299 -27.279 -8.343 1.00 97.81 269 GLU A N 1
ATOM 2096 C CA . GLU A 1 269 ? 18.813 -28.571 -7.871 1.00 97.81 269 GLU A CA 1
ATOM 2097 C C . GLU A 1 269 ? 17.428 -28.832 -8.469 1.00 97.81 269 GLU A C 1
ATOM 2099 O O . GLU A 1 269 ? 16.472 -28.116 -8.178 1.00 97.81 269 GLU A O 1
ATOM 2104 N N . ASP A 1 270 ? 17.321 -29.843 -9.329 1.00 97.31 270 ASP A N 1
ATOM 2105 C CA . ASP A 1 270 ? 16.036 -30.295 -9.851 1.00 97.31 270 ASP A CA 1
ATOM 2106 C C . ASP A 1 270 ? 15.361 -31.155 -8.784 1.00 97.31 270 ASP A C 1
ATOM 2108 O O . ASP A 1 270 ? 15.678 -32.334 -8.615 1.00 97.31 270 ASP A O 1
ATOM 2112 N N . THR A 1 271 ? 14.452 -30.536 -8.036 1.00 96.94 271 THR A N 1
ATOM 2113 C CA . THR A 1 271 ? 13.810 -31.150 -6.867 1.00 96.94 271 THR A CA 1
ATOM 2114 C C . THR A 1 271 ? 12.912 -32.331 -7.227 1.00 96.94 271 THR A C 1
ATOM 2116 O O . THR A 1 271 ? 12.646 -33.167 -6.370 1.00 96.94 271 THR A O 1
ATOM 2119 N N . LEU A 1 272 ? 12.454 -32.431 -8.481 1.00 95.94 272 LEU A N 1
ATOM 2120 C CA . LEU A 1 272 ? 11.652 -33.566 -8.947 1.00 95.94 272 LEU A CA 1
ATOM 2121 C C . LEU A 1 272 ? 12.526 -34.770 -9.310 1.00 95.94 272 LEU A C 1
ATOM 2123 O O . LEU A 1 272 ? 12.077 -35.906 -9.196 1.00 95.94 272 LEU A O 1
ATOM 2127 N N . LEU A 1 273 ? 13.771 -34.527 -9.729 1.00 95.56 273 LEU A N 1
ATOM 2128 C CA . LEU A 1 273 ? 14.745 -35.576 -10.048 1.00 95.56 273 LEU A CA 1
ATOM 2129 C C . LEU A 1 273 ? 15.731 -35.867 -8.905 1.00 95.56 273 LEU A C 1
ATOM 2131 O O . LEU A 1 273 ? 16.500 -36.820 -9.009 1.00 95.56 273 LEU A O 1
ATOM 2135 N N . GLY A 1 274 ? 15.753 -35.043 -7.852 1.00 95.69 274 GLY A N 1
ATOM 2136 C CA . GLY A 1 274 ? 16.649 -35.188 -6.701 1.00 95.69 274 GLY A CA 1
ATOM 2137 C C . GLY A 1 274 ? 18.133 -35.033 -7.044 1.00 95.69 274 GLY A C 1
ATOM 2138 O O . GLY A 1 274 ? 18.976 -35.693 -6.438 1.00 95.69 274 GLY A O 1
ATOM 2139 N N . ARG A 1 275 ? 18.475 -34.222 -8.056 1.00 96.56 275 ARG A N 1
ATOM 2140 C CA . ARG A 1 275 ? 19.868 -34.048 -8.502 1.00 96.56 275 ARG A CA 1
ATOM 2141 C C . ARG A 1 275 ? 20.179 -32.630 -8.954 1.00 96.56 275 ARG A C 1
ATOM 2143 O O . ARG A 1 275 ? 19.335 -31.935 -9.519 1.00 96.56 275 ARG A O 1
ATOM 2150 N N . VAL A 1 276 ? 21.439 -32.236 -8.788 1.00 97.00 276 VAL A N 1
ATOM 2151 C CA . VAL A 1 276 ? 21.957 -30.974 -9.324 1.00 97.00 276 VAL A CA 1
ATOM 2152 C C . VAL A 1 276 ? 22.143 -31.095 -10.834 1.00 97.00 276 VAL A C 1
ATOM 2154 O O . VAL A 1 276 ? 22.758 -32.040 -11.328 1.00 97.00 276 VAL A O 1
ATOM 2157 N N . ARG A 1 277 ? 21.622 -30.116 -11.568 1.00 96.12 277 ARG A N 1
ATOM 2158 C CA . ARG A 1 277 ? 21.739 -29.985 -13.018 1.00 96.12 277 ARG A CA 1
ATOM 2159 C C . ARG A 1 277 ? 22.497 -28.711 -13.371 1.00 96.12 277 ARG A C 1
ATOM 2161 O O . ARG A 1 277 ? 22.472 -27.722 -12.637 1.00 96.12 277 ARG A O 1
ATOM 2168 N N . ARG A 1 278 ? 23.168 -28.763 -14.516 1.00 97.38 278 ARG A N 1
ATOM 2169 C CA . ARG A 1 278 ? 23.825 -27.636 -15.175 1.00 97.38 278 ARG A CA 1
ATOM 2170 C C . ARG A 1 278 ? 23.160 -27.479 -16.531 1.00 97.38 278 ARG A C 1
ATOM 2172 O O . ARG A 1 278 ? 23.174 -28.426 -17.310 1.00 97.38 278 ARG A O 1
ATOM 2179 N N . ILE A 1 279 ? 22.497 -26.350 -16.750 1.00 97.81 279 ILE A N 1
ATOM 2180 C CA . ILE A 1 279 ? 21.741 -26.092 -17.979 1.00 97.81 279 ILE A CA 1
ATOM 2181 C C . ILE A 1 279 ? 22.434 -24.950 -18.725 1.00 97.81 279 ILE A C 1
ATOM 2183 O O . ILE A 1 279 ? 22.386 -23.822 -18.228 1.00 97.81 279 ILE A O 1
ATOM 2187 N N . PRO A 1 280 ? 23.112 -25.223 -19.852 1.00 97.88 280 PRO A N 1
ATOM 2188 C CA . PRO A 1 280 ? 23.723 -24.186 -20.668 1.00 97.88 280 PRO A CA 1
ATOM 2189 C C . PRO A 1 280 ? 22.671 -23.499 -21.550 1.00 97.88 280 PRO A C 1
ATOM 2191 O O . PRO A 1 280 ? 21.894 -24.166 -22.230 1.00 97.88 280 PRO A O 1
ATOM 2194 N N . VAL A 1 281 ? 22.656 -22.168 -21.559 1.00 98.06 281 VAL A N 1
ATOM 2195 C CA . VAL A 1 281 ? 21.771 -21.336 -22.386 1.00 98.06 281 VAL A CA 1
ATOM 2196 C C . VAL A 1 281 ? 22.515 -20.135 -22.963 1.00 98.06 281 VAL A C 1
ATOM 2198 O O . VAL A 1 281 ? 23.541 -19.715 -22.432 1.00 98.06 281 VAL A O 1
ATOM 2201 N N . ASP A 1 282 ? 21.973 -19.533 -24.017 1.00 97.12 282 ASP A N 1
ATOM 2202 C CA . ASP A 1 282 ? 22.563 -18.336 -24.621 1.00 97.12 282 ASP A CA 1
ATOM 2203 C C . ASP A 1 282 ? 22.174 -17.045 -23.897 1.00 97.12 282 ASP A C 1
ATOM 2205 O O . ASP A 1 282 ? 22.874 -16.042 -24.001 1.00 97.12 282 ASP A O 1
ATOM 2209 N N . MET A 1 283 ? 21.036 -17.049 -23.199 1.00 98.00 283 MET A N 1
ATOM 2210 C CA . MET A 1 283 ? 20.481 -15.861 -22.558 1.00 98.00 283 MET A CA 1
ATOM 2211 C C . MET A 1 283 ? 19.714 -16.216 -21.284 1.00 98.00 283 MET A C 1
ATOM 2213 O O . MET A 1 283 ? 19.008 -17.226 -21.224 1.00 98.00 283 MET A O 1
ATOM 2217 N N . VAL A 1 284 ? 19.813 -15.356 -20.271 1.00 98.75 284 VAL A N 1
ATOM 2218 C CA . VAL A 1 284 ? 19.103 -15.508 -18.997 1.00 98.75 284 VAL A CA 1
ATOM 2219 C C . VAL A 1 284 ? 18.240 -14.280 -18.732 1.00 98.75 284 VAL A C 1
ATOM 2221 O O . VAL A 1 284 ? 18.703 -13.143 -18.792 1.00 98.75 284 VAL A O 1
ATOM 2224 N N . VAL A 1 285 ? 16.979 -14.515 -18.386 1.00 98.75 285 VAL A N 1
ATOM 2225 C CA . VAL A 1 285 ? 16.012 -13.494 -17.988 1.00 98.75 285 VAL A CA 1
ATOM 2226 C C . VAL A 1 285 ? 15.666 -13.687 -16.519 1.00 98.75 285 VAL A C 1
ATOM 2228 O O . VAL A 1 285 ? 15.050 -14.676 -16.119 1.00 98.75 285 VAL A O 1
ATOM 2231 N N . LEU A 1 286 ? 16.052 -12.718 -15.699 1.00 98.69 286 LEU A N 1
ATOM 2232 C CA . LEU A 1 286 ? 15.722 -12.661 -14.283 1.00 98.69 286 LEU A CA 1
ATOM 2233 C C . LEU A 1 286 ? 14.319 -12.077 -14.121 1.00 98.69 286 LEU A C 1
ATOM 2235 O O . LEU A 1 286 ? 14.092 -10.902 -14.420 1.00 98.69 286 LEU A O 1
ATOM 2239 N N . ALA A 1 287 ? 13.370 -12.880 -13.640 1.00 98.06 287 ALA A N 1
ATOM 2240 C CA . ALA A 1 287 ? 12.022 -12.410 -13.344 1.00 98.06 287 ALA A CA 1
ATOM 2241 C C . ALA A 1 287 ? 12.017 -11.670 -11.998 1.00 98.06 287 ALA A C 1
ATOM 2243 O O . ALA A 1 287 ? 11.665 -12.244 -10.961 1.00 98.06 287 ALA A O 1
ATOM 2244 N N . THR A 1 288 ? 12.469 -10.412 -12.018 1.00 97.31 288 THR A N 1
ATOM 2245 C CA . THR A 1 288 ? 12.627 -9.596 -10.814 1.00 97.31 288 THR A CA 1
ATOM 2246 C C . THR A 1 288 ? 11.290 -9.118 -10.259 1.00 97.31 288 THR A C 1
ATOM 2248 O O . THR A 1 288 ? 10.275 -9.040 -10.959 1.00 97.31 288 THR A O 1
ATOM 2251 N N . GLY A 1 289 ? 11.284 -8.864 -8.949 1.00 95.69 289 GLY A N 1
ATOM 2252 C CA . GLY A 1 289 ? 10.085 -8.504 -8.202 1.00 95.69 289 GLY A CA 1
ATOM 2253 C C . GLY A 1 289 ? 9.640 -7.048 -8.337 1.00 95.69 289 GLY A C 1
ATOM 2254 O O . GLY A 1 289 ? 10.344 -6.211 -8.903 1.00 95.69 289 GLY A O 1
ATOM 2255 N N . MET A 1 290 ? 8.473 -6.745 -7.763 1.00 96.06 290 MET A N 1
ATOM 2256 C CA . MET A 1 290 ? 7.918 -5.393 -7.672 1.00 96.06 290 MET A CA 1
ATOM 2257 C C . MET A 1 290 ? 8.182 -4.785 -6.292 1.00 96.06 290 MET A C 1
ATOM 2259 O O . MET A 1 290 ? 7.775 -5.362 -5.288 1.00 96.06 290 MET A O 1
ATOM 2263 N N . GLN A 1 291 ? 8.791 -3.600 -6.242 1.00 94.00 291 GLN A N 1
ATOM 2264 C CA . GLN A 1 291 ? 8.936 -2.803 -5.021 1.00 94.00 291 GLN A CA 1
ATOM 2265 C C . GLN A 1 291 ? 7.928 -1.645 -5.000 1.00 94.00 291 GLN A C 1
ATOM 2267 O O . GLN A 1 291 ? 7.718 -1.013 -6.039 1.00 94.00 291 GLN A O 1
ATOM 2272 N N . PRO A 1 292 ? 7.322 -1.319 -3.849 1.00 91.31 292 PRO A N 1
ATOM 2273 C CA . PRO A 1 292 ? 6.357 -0.229 -3.759 1.00 91.31 292 PRO A CA 1
ATOM 2274 C C . PRO A 1 292 ? 6.991 1.145 -3.992 1.00 91.31 292 PRO A C 1
ATOM 2276 O O . PRO A 1 292 ? 8.181 1.359 -3.765 1.00 91.31 292 PRO A O 1
ATOM 2279 N N . ASN A 1 293 ? 6.158 2.104 -4.400 1.00 90.06 293 ASN A N 1
ATOM 2280 C CA . ASN A 1 293 ? 6.526 3.512 -4.552 1.00 90.06 293 ASN A CA 1
ATOM 2281 C C . ASN A 1 293 ? 5.603 4.419 -3.712 1.00 90.06 293 ASN A C 1
ATOM 2283 O O . ASN A 1 293 ? 4.932 5.294 -4.249 1.00 90.06 293 ASN A O 1
ATOM 2287 N N . ALA A 1 294 ? 5.500 4.166 -2.403 1.00 82.69 294 ALA A N 1
ATOM 2288 C CA . ALA A 1 294 ? 4.485 4.761 -1.517 1.00 82.69 294 ALA A CA 1
ATOM 2289 C C . ALA A 1 294 ? 4.879 6.091 -0.833 1.00 82.69 294 ALA A C 1
ATOM 2291 O O . ALA A 1 294 ? 4.160 6.560 0.047 1.00 82.69 294 ALA A O 1
ATOM 2292 N N . THR A 1 295 ? 6.009 6.689 -1.210 1.00 81.69 295 THR A N 1
ATOM 2293 C CA . THR A 1 295 ? 6.589 7.881 -0.563 1.00 81.69 295 THR A CA 1
ATOM 2294 C C . THR A 1 295 ? 6.375 9.162 -1.371 1.00 81.69 295 THR A C 1
ATOM 2296 O O . THR A 1 295 ? 6.242 9.098 -2.593 1.00 81.69 295 THR A O 1
ATOM 2299 N N . GLY A 1 296 ? 6.476 10.321 -0.716 1.00 80.88 296 GLY A N 1
ATOM 2300 C CA . GLY A 1 296 ? 6.561 11.637 -1.358 1.00 80.88 296 GLY A CA 1
ATOM 2301 C C . GLY A 1 296 ? 5.277 12.459 -1.276 1.00 80.88 296 GLY A C 1
ATOM 2302 O O . GLY A 1 296 ? 4.971 13.201 -2.205 1.00 80.88 296 GLY A O 1
ATOM 2303 N N . LEU A 1 297 ? 4.494 12.305 -0.202 1.00 82.88 297 LEU A N 1
ATOM 2304 C CA . LEU A 1 297 ? 3.245 13.059 -0.020 1.00 82.88 297 LEU A CA 1
ATOM 2305 C C . LEU A 1 297 ? 3.403 14.333 0.812 1.00 82.88 297 LEU A C 1
ATOM 2307 O O . LEU A 1 297 ? 2.612 15.261 0.633 1.00 82.88 297 LEU A O 1
ATOM 2311 N N . SER A 1 298 ? 4.394 14.395 1.708 1.00 86.81 298 SER A N 1
ATOM 2312 C CA . SER A 1 298 ? 4.694 15.587 2.518 1.00 86.81 298 SER A CA 1
ATOM 2313 C C . SER A 1 298 ? 3.463 16.182 3.238 1.00 86.81 298 SER A C 1
ATOM 2315 O O . SER A 1 298 ? 3.175 17.380 3.155 1.00 86.81 298 SER A O 1
ATOM 2317 N N . LEU A 1 299 ? 2.702 15.334 3.935 1.00 87.50 299 LEU A N 1
ATOM 2318 C CA . LEU A 1 299 ? 1.507 15.695 4.705 1.00 87.50 299 LEU A CA 1
ATOM 2319 C C . LEU A 1 299 ? 1.854 16.499 5.969 1.00 87.50 299 LEU A C 1
ATOM 2321 O O . LEU A 1 299 ? 2.767 16.162 6.720 1.00 87.50 299 LEU A O 1
ATOM 2325 N N . LYS A 1 300 ? 1.050 17.516 6.290 1.00 83.81 300 LYS A N 1
ATOM 2326 C CA . LYS A 1 300 ? 1.158 18.268 7.560 1.00 83.81 300 LYS A CA 1
ATOM 2327 C C . LYS A 1 300 ? 0.298 17.658 8.676 1.00 83.81 300 LYS A C 1
ATOM 2329 O O . LYS A 1 300 ? -0.615 18.303 9.175 1.00 83.81 300 LYS A O 1
ATOM 2334 N N . TYR A 1 301 ? 0.513 16.380 8.990 1.00 85.19 301 TYR A N 1
ATOM 2335 C CA . TYR A 1 301 ? -0.313 15.612 9.937 1.00 85.19 301 TYR A CA 1
ATOM 2336 C C . TYR A 1 301 ? 0.502 15.226 11.174 1.00 85.19 301 TYR A C 1
ATOM 2338 O O . TYR A 1 301 ? 1.686 14.905 11.062 1.00 85.19 301 TYR A O 1
ATOM 2346 N N . ARG A 1 302 ? -0.140 15.163 12.350 1.00 83.62 302 ARG A N 1
ATOM 2347 C CA . ARG A 1 302 ? 0.538 14.795 13.608 1.00 83.62 302 ARG A CA 1
ATOM 2348 C C . ARG A 1 302 ? 1.147 13.388 13.564 1.00 83.62 302 ARG A C 1
ATOM 2350 O O . ARG A 1 302 ? 2.224 13.185 14.106 1.00 83.62 302 ARG A O 1
ATOM 2357 N N . GLN A 1 303 ? 0.497 12.419 12.910 1.00 81.94 303 GLN A N 1
ATOM 2358 C CA . GLN A 1 303 ? 1.011 11.039 12.795 1.00 81.94 303 GLN A CA 1
ATOM 2359 C C . GLN A 1 303 ? 1.997 10.848 11.628 1.00 81.94 303 GLN A C 1
ATOM 2361 O O . GLN A 1 303 ? 2.278 9.706 11.261 1.00 81.94 303 GLN A O 1
ATOM 2366 N N . GLY A 1 304 ? 2.495 11.928 11.019 1.00 87.56 304 GLY A N 1
ATOM 2367 C CA . GLY A 1 304 ? 3.570 11.883 10.028 1.00 87.56 304 GLY A CA 1
ATOM 2368 C C . GLY A 1 304 ? 3.171 12.302 8.613 1.00 87.56 304 GLY A C 1
ATOM 2369 O O . GLY A 1 304 ? 1.995 12.313 8.244 1.00 87.56 304 GLY A O 1
ATOM 2370 N N . GLY A 1 305 ? 4.201 12.627 7.828 1.00 89.06 305 GLY A N 1
ATOM 2371 C CA . GLY A 1 305 ? 4.088 13.226 6.497 1.00 89.06 305 GLY A CA 1
ATOM 2372 C C . GLY A 1 305 ? 3.810 12.268 5.341 1.00 89.06 305 GLY A C 1
ATOM 2373 O O . GLY A 1 305 ? 3.567 12.714 4.228 1.00 89.06 305 GLY A O 1
ATOM 2374 N N . GLU A 1 306 ? 3.813 10.965 5.587 1.00 90.31 306 GLU A N 1
ATOM 2375 C CA . GLU A 1 306 ? 3.682 9.957 4.535 1.00 90.31 306 GLU A CA 1
ATOM 2376 C C . GLU A 1 306 ? 2.440 9.083 4.733 1.00 90.31 306 GLU A C 1
ATOM 2378 O O . GLU A 1 306 ? 1.767 9.124 5.779 1.00 90.31 306 GLU A O 1
ATOM 2383 N N . LEU A 1 307 ? 2.143 8.277 3.710 1.00 89.31 307 LEU A N 1
ATOM 2384 C CA . LEU A 1 307 ? 1.227 7.153 3.850 1.00 89.31 307 LEU A CA 1
ATOM 2385 C C . LEU A 1 307 ? 1.823 6.123 4.812 1.00 89.31 307 LEU A C 1
ATOM 2387 O O . LEU A 1 307 ? 2.979 5.733 4.644 1.00 89.31 307 LEU A O 1
ATOM 2391 N N . PRO A 1 308 ? 1.048 5.637 5.795 1.00 89.62 308 PRO A N 1
ATOM 2392 C CA . PRO A 1 308 ? 1.452 4.480 6.577 1.00 89.62 308 PRO A CA 1
ATOM 2393 C C . PRO A 1 308 ? 1.684 3.275 5.669 1.00 89.62 308 PRO A C 1
ATOM 2395 O O . PRO A 1 308 ? 0.860 2.969 4.801 1.00 89.62 308 PRO A O 1
ATOM 2398 N N . THR A 1 309 ? 2.814 2.608 5.874 1.00 91.62 309 THR A N 1
ATOM 2399 C CA . THR A 1 309 ? 3.222 1.428 5.115 1.00 91.62 309 THR A CA 1
ATOM 2400 C C . THR A 1 309 ? 3.428 0.235 6.038 1.00 91.62 309 THR A C 1
ATOM 2402 O O . THR A 1 309 ? 3.597 0.398 7.247 1.00 91.62 309 THR A O 1
ATOM 2405 N N . ASN A 1 310 ? 3.351 -0.970 5.474 1.00 89.81 310 ASN A N 1
ATOM 2406 C CA . ASN A 1 310 ? 3.731 -2.187 6.178 1.00 89.81 310 ASN A CA 1
ATOM 2407 C C . ASN A 1 310 ? 5.261 -2.310 6.191 1.00 89.81 310 ASN A C 1
ATOM 2409 O O . ASN A 1 310 ? 5.968 -1.502 5.588 1.00 89.81 310 ASN A O 1
ATOM 2413 N N . GLU A 1 311 ? 5.776 -3.350 6.838 1.00 89.31 311 GLU A N 1
ATOM 2414 C CA . GLU A 1 311 ? 7.214 -3.654 6.888 1.00 89.31 311 GLU A CA 1
ATOM 2415 C C . GLU A 1 311 ? 7.885 -3.766 5.503 1.00 89.31 311 GLU A C 1
ATOM 2417 O O . GLU A 1 311 ? 9.087 -3.549 5.368 1.00 89.31 311 GLU A O 1
ATOM 2422 N N . TYR A 1 312 ? 7.108 -4.030 4.450 1.00 91.19 312 TYR A N 1
ATOM 2423 C CA . TYR A 1 312 ? 7.580 -4.146 3.070 1.00 91.19 312 TYR A CA 1
ATOM 2424 C C . TYR A 1 312 ? 7.500 -2.836 2.271 1.00 91.19 312 TYR A C 1
ATOM 2426 O O . TYR A 1 312 ? 7.897 -2.808 1.103 1.00 91.19 312 TYR A O 1
ATOM 2434 N N . GLY A 1 313 ? 6.979 -1.760 2.867 1.00 91.75 313 GLY A N 1
ATOM 2435 C CA . GLY A 1 313 ? 6.837 -0.445 2.241 1.00 91.75 313 GLY A CA 1
ATOM 2436 C C . GLY A 1 313 ? 5.567 -0.253 1.403 1.00 91.75 313 GLY A C 1
ATOM 2437 O O . GLY A 1 313 ? 5.441 0.772 0.733 1.00 91.75 313 GLY A O 1
ATOM 2438 N N . PHE A 1 314 ? 4.626 -1.204 1.405 1.00 93.31 314 PHE A N 1
ATOM 2439 C CA . PHE A 1 314 ? 3.339 -1.048 0.717 1.00 93.31 314 PHE A CA 1
ATOM 2440 C C . PHE A 1 314 ? 2.343 -0.274 1.576 1.00 93.31 314 PHE A C 1
ATOM 2442 O O . PHE A 1 314 ? 2.323 -0.426 2.796 1.00 93.31 314 PHE A O 1
ATOM 2449 N N . ALA A 1 315 ? 1.489 0.528 0.940 1.00 92.31 315 ALA A N 1
ATOM 2450 C CA . ALA A 1 315 ? 0.472 1.322 1.622 1.00 92.31 315 ALA A CA 1
ATOM 2451 C C . ALA A 1 315 ? -0.511 0.437 2.408 1.00 92.31 315 ALA A C 1
ATOM 2453 O O . ALA A 1 315 ? -1.094 -0.500 1.860 1.00 92.31 315 ALA A O 1
ATOM 2454 N N . VAL A 1 316 ? -0.721 0.769 3.684 1.00 88.31 316 VAL A N 1
ATOM 2455 C CA . VAL A 1 316 ? -1.590 0.012 4.595 1.00 88.31 316 VAL A CA 1
ATOM 2456 C C . VAL A 1 316 ? -3.007 0.565 4.565 1.00 88.31 316 VAL A C 1
ATOM 2458 O O . VAL A 1 316 ? -3.236 1.779 4.621 1.00 88.31 316 VAL A O 1
ATOM 2461 N N . SER A 1 317 ? -3.971 -0.349 4.503 1.00 88.81 317 SER A N 1
ATOM 2462 C CA . SER A 1 317 ? -5.386 0.000 4.553 1.00 88.81 317 SER A CA 1
ATOM 2463 C C . SER A 1 317 ? -5.828 0.444 5.957 1.00 88.81 317 SER A C 1
ATOM 2465 O O . SER A 1 317 ? -5.194 0.147 6.964 1.00 88.81 317 SER A O 1
ATOM 2467 N N . ASN A 1 318 ? -6.948 1.143 6.088 1.00 86.50 318 ASN A N 1
ATOM 2468 C CA . ASN A 1 318 ? -7.568 1.371 7.390 1.00 86.50 318 ASN A CA 1
ATOM 2469 C C . ASN A 1 318 ? -8.213 0.086 7.926 1.00 86.50 318 ASN A C 1
ATOM 2471 O O . ASN A 1 318 ? -8.243 -0.128 9.132 1.00 86.50 318 ASN A O 1
ATOM 2475 N N . PHE A 1 319 ? -8.752 -0.749 7.035 1.00 83.75 319 PHE A N 1
ATOM 2476 C CA . PHE A 1 319 ? -9.437 -1.985 7.391 1.00 83.75 319 PHE A CA 1
ATOM 2477 C C . PHE A 1 319 ? -9.409 -2.975 6.228 1.00 83.75 319 PHE A C 1
ATOM 2479 O O . PHE A 1 319 ? -9.576 -2.574 5.075 1.00 83.75 319 PHE A O 1
ATOM 2486 N N . ILE A 1 320 ? -9.273 -4.264 6.544 1.00 78.19 320 ILE A N 1
ATOM 2487 C CA . ILE A 1 320 ? -9.043 -5.334 5.566 1.00 78.19 320 ILE A CA 1
ATOM 2488 C C . ILE A 1 320 ? -10.126 -5.419 4.476 1.00 78.19 320 ILE A C 1
ATOM 2490 O O . ILE A 1 320 ? -9.805 -5.633 3.309 1.00 78.19 320 ILE A O 1
ATOM 2494 N N . CYS A 1 321 ? -11.395 -5.156 4.811 1.00 78.88 321 CYS A N 1
ATOM 2495 C CA . CYS A 1 321 ? -12.496 -5.171 3.837 1.00 78.88 321 CYS A CA 1
ATOM 2496 C C . CYS A 1 321 ? -12.541 -3.932 2.922 1.00 78.88 321 CYS A C 1
ATOM 2498 O O . CYS A 1 321 ? -13.263 -3.929 1.927 1.00 78.88 321 CYS A O 1
ATOM 2500 N N . PHE A 1 322 ? -11.794 -2.870 3.242 1.00 84.81 322 PHE A N 1
ATOM 2501 C CA . PHE A 1 322 ? -11.711 -1.645 2.443 1.00 84.81 322 PHE A CA 1
ATOM 2502 C C . PHE A 1 322 ? -10.255 -1.348 2.110 1.00 84.81 322 PHE A C 1
ATOM 2504 O O . PHE A 1 322 ? -9.695 -0.362 2.598 1.00 84.81 322 PHE A O 1
ATOM 2511 N N . PRO A 1 323 ? -9.628 -2.172 1.262 1.00 84.44 323 PRO A N 1
ATOM 2512 C CA . PRO A 1 323 ? -8.183 -2.156 1.143 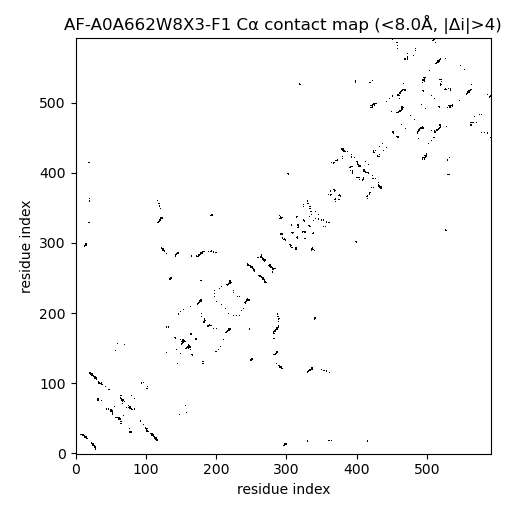1.00 84.44 323 PRO A CA 1
ATOM 2513 C C . PRO A 1 323 ? -7.670 -0.858 0.479 1.00 84.44 323 PRO A C 1
ATOM 2515 O O . PRO A 1 323 ? -6.504 -0.510 0.633 1.00 84.44 323 PRO A O 1
ATOM 2518 N N . TYR A 1 324 ? -8.549 -0.093 -0.188 1.00 86.69 324 TYR A N 1
ATOM 2519 C CA . TYR A 1 324 ? -8.263 1.215 -0.801 1.00 86.69 324 TYR A CA 1
ATOM 2520 C C . TYR A 1 324 ? -8.212 2.379 0.195 1.00 86.69 324 TYR A C 1
ATOM 2522 O O . TYR A 1 324 ? -7.575 3.398 -0.080 1.00 86.69 324 TYR A O 1
ATOM 2530 N N . GLU A 1 325 ? -8.948 2.276 1.306 1.00 89.25 325 GLU A N 1
ATOM 2531 C CA . GLU A 1 325 ? -9.009 3.322 2.330 1.00 89.25 325 GLU A CA 1
ATOM 2532 C C . GLU A 1 325 ? -7.692 3.299 3.087 1.00 89.25 325 GLU A C 1
ATOM 2534 O O . GLU A 1 325 ? -7.369 2.285 3.693 1.00 89.25 325 GLU A O 1
ATOM 2539 N N . THR A 1 326 ? -6.932 4.388 3.070 1.00 91.31 326 THR A N 1
ATOM 2540 C CA . THR A 1 326 ? -5.690 4.455 3.845 1.00 91.31 326 THR A CA 1
ATOM 2541 C C . THR A 1 326 ? -5.992 4.877 5.279 1.00 91.31 326 THR A C 1
ATOM 2543 O O . THR A 1 326 ? -7.079 5.350 5.610 1.00 91.31 326 THR A O 1
ATOM 2546 N N . GLN A 1 327 ? -4.993 4.784 6.147 1.00 88.88 327 GLN A N 1
ATOM 2547 C CA . GLN A 1 327 ? -5.062 5.331 7.505 1.00 88.88 327 GLN A CA 1
ATOM 2548 C C . GLN A 1 327 ? -5.030 6.877 7.555 1.00 88.88 327 GLN A C 1
ATOM 2550 O O . GLN A 1 327 ? -4.968 7.473 8.633 1.00 88.88 327 GLN A O 1
ATOM 2555 N N . ARG A 1 328 ? -5.052 7.556 6.400 1.00 90.62 328 ARG A N 1
ATOM 2556 C CA . ARG A 1 328 ? -5.204 9.008 6.270 1.00 90.62 328 ARG A CA 1
ATOM 2557 C C . ARG A 1 328 ? -6.577 9.295 5.666 1.00 90.62 328 ARG A C 1
ATOM 2559 O O . ARG A 1 328 ? -6.803 9.053 4.483 1.00 90.62 328 ARG A O 1
ATOM 2566 N N . THR A 1 329 ? -7.502 9.814 6.473 1.00 91.62 329 THR A N 1
ATOM 2567 C CA . THR A 1 329 ? -8.870 10.107 6.017 1.00 91.62 329 THR A CA 1
ATOM 2568 C C . THR A 1 329 ? -8.843 10.992 4.766 1.00 91.62 329 THR A C 1
ATOM 2570 O O . THR A 1 329 ? -8.137 11.998 4.744 1.00 91.62 329 THR A O 1
ATOM 2573 N N . GLY A 1 330 ? -9.610 10.628 3.733 1.00 93.12 330 GLY A N 1
ATOM 2574 C CA . GLY A 1 330 ? -9.690 11.372 2.466 1.00 93.12 330 GLY A CA 1
ATOM 2575 C C . GLY A 1 330 ? -8.536 11.133 1.487 1.00 93.12 330 GLY A C 1
ATOM 2576 O O . GLY A 1 330 ? -8.559 11.698 0.391 1.00 93.12 330 GLY A O 1
ATOM 2577 N N . ILE A 1 331 ? -7.571 10.284 1.850 1.00 94.69 331 ILE A N 1
ATOM 2578 C CA . ILE A 1 331 ? -6.471 9.849 0.989 1.00 94.69 331 ILE A CA 1
ATOM 2579 C C . ILE A 1 331 ? -6.600 8.341 0.759 1.00 94.69 331 ILE A C 1
ATOM 2581 O O . ILE A 1 331 ? -6.718 7.553 1.698 1.00 94.69 331 ILE A O 1
ATOM 2585 N N . TYR A 1 332 ? -6.580 7.939 -0.504 1.00 95.56 332 TYR A N 1
ATOM 2586 C CA . TYR A 1 332 ? -6.817 6.574 -0.964 1.00 95.56 332 TYR A CA 1
ATOM 2587 C C . TYR A 1 332 ? -5.595 6.052 -1.707 1.00 95.56 332 TYR A C 1
ATOM 2589 O O . TYR A 1 332 ? -4.851 6.837 -2.290 1.00 95.56 332 TYR A O 1
ATOM 2597 N N . ALA A 1 333 ? -5.395 4.739 -1.712 1.00 95.06 333 ALA A N 1
ATOM 2598 C CA . ALA A 1 333 ? -4.295 4.101 -2.426 1.00 95.06 333 ALA A CA 1
ATOM 2599 C C . ALA A 1 333 ? -4.830 3.125 -3.480 1.00 95.06 333 ALA A C 1
ATOM 2601 O O . ALA A 1 333 ? -5.797 2.401 -3.222 1.00 95.06 333 ALA A O 1
ATOM 2602 N N . ALA A 1 334 ? -4.200 3.117 -4.656 1.00 95.81 334 ALA A N 1
ATOM 2603 C CA . ALA A 1 334 ? -4.615 2.314 -5.800 1.00 95.81 334 ALA A CA 1
ATOM 2604 C C . ALA A 1 334 ? -3.423 1.711 -6.557 1.00 95.81 334 ALA A C 1
ATOM 2606 O O . ALA A 1 334 ? -2.409 2.374 -6.792 1.00 95.81 334 ALA A O 1
ATOM 2607 N N . GLY A 1 335 ? -3.573 0.466 -7.000 1.00 95.31 335 GLY A N 1
ATOM 2608 C CA . GLY A 1 335 ? -2.583 -0.230 -7.812 1.00 95.31 335 GLY A CA 1
ATOM 2609 C C . GLY A 1 335 ? -1.389 -0.736 -7.000 1.00 95.31 335 GLY A C 1
ATOM 2610 O O . GLY A 1 335 ? -1.467 -0.960 -5.789 1.00 95.31 335 GLY A O 1
ATOM 2611 N N . CYS A 1 336 ? -0.240 -0.883 -7.667 1.00 95.75 336 CYS A N 1
ATOM 2612 C CA . CYS A 1 336 ? 0.926 -1.561 -7.092 1.00 95.75 336 CYS A CA 1
ATOM 2613 C C . CYS A 1 336 ? 1.575 -0.875 -5.878 1.00 95.75 336 CYS A C 1
ATOM 2615 O O . CYS A 1 336 ? 2.465 -1.450 -5.257 1.00 95.75 336 CYS A O 1
ATOM 2617 N N . VAL A 1 337 ? 1.119 0.323 -5.500 1.00 94.62 337 VAL A N 1
ATOM 2618 C CA . VAL A 1 337 ? 1.531 0.976 -4.250 1.00 94.62 337 VAL A CA 1
ATOM 2619 C C . VAL A 1 337 ? 1.042 0.208 -3.012 1.00 94.62 337 VAL A C 1
ATOM 2621 O O . VAL A 1 337 ? 1.616 0.344 -1.935 1.00 94.62 337 VAL A O 1
ATOM 2624 N N . ARG A 1 338 ? -0.009 -0.609 -3.160 1.00 92.44 338 ARG A N 1
ATOM 2625 C CA . ARG A 1 338 ? -0.616 -1.395 -2.076 1.00 92.44 338 ARG A CA 1
ATOM 2626 C C . ARG A 1 338 ? -0.165 -2.844 -2.008 1.00 92.44 338 ARG A C 1
ATOM 2628 O O . ARG A 1 338 ? -0.123 -3.412 -0.928 1.00 92.44 338 ARG A O 1
ATOM 2635 N N . GLN A 1 339 ? 0.081 -3.452 -3.159 1.00 93.62 339 GLN A N 1
ATOM 2636 C CA . GLN A 1 339 ? 0.565 -4.825 -3.281 1.00 93.62 339 GLN A CA 1
ATOM 2637 C C . GLN A 1 339 ? 0.960 -5.099 -4.734 1.00 93.62 339 GLN A C 1
ATOM 2639 O O . GLN A 1 339 ? 0.415 -4.454 -5.631 1.00 93.62 339 GLN A O 1
ATOM 2644 N N . PRO A 1 340 ? 1.840 -6.072 -5.007 1.00 95.50 340 PRO A N 1
ATOM 2645 C CA . PRO A 1 340 ? 2.099 -6.516 -6.370 1.00 95.50 340 PRO A CA 1
ATOM 2646 C C . PRO A 1 340 ? 0.817 -7.045 -7.024 1.00 95.50 340 PRO A C 1
ATOM 2648 O O . PRO A 1 340 ? 0.123 -7.881 -6.447 1.00 95.50 340 PRO A O 1
ATOM 2651 N N . MET A 1 341 ? 0.495 -6.563 -8.222 1.00 94.38 341 MET A N 1
ATOM 2652 C CA . MET A 1 341 ? -0.717 -6.953 -8.946 1.00 94.38 341 MET A CA 1
ATOM 2653 C C . MET A 1 341 ? -0.547 -6.785 -10.458 1.00 94.38 341 MET A C 1
ATOM 2655 O O . MET A 1 341 ? 0.351 -6.075 -10.919 1.00 94.38 341 MET A O 1
ATOM 2659 N N . ASP A 1 342 ? -1.405 -7.454 -11.228 1.00 94.06 342 ASP A N 1
ATOM 2660 C CA . ASP A 1 342 ? -1.482 -7.273 -12.677 1.00 94.06 342 ASP A CA 1
ATOM 2661 C C . ASP A 1 342 ? -2.302 -6.027 -13.064 1.00 94.06 342 ASP A C 1
ATOM 2663 O O . ASP A 1 342 ? -2.872 -5.328 -12.223 1.00 94.06 342 ASP A O 1
ATOM 2667 N N . VAL A 1 343 ? -2.338 -5.728 -14.364 1.00 94.69 343 VAL A N 1
ATOM 2668 C CA . VAL A 1 343 ? -3.020 -4.539 -14.893 1.00 94.69 343 VAL A CA 1
ATOM 2669 C C . VAL A 1 343 ? -4.533 -4.605 -14.677 1.00 94.69 343 VAL A C 1
ATOM 2671 O O . VAL A 1 343 ? -5.131 -3.587 -14.339 1.00 94.69 343 VAL A O 1
ATOM 2674 N N . ALA A 1 344 ? -5.156 -5.773 -14.855 1.00 93.38 344 ALA A N 1
ATOM 2675 C CA . ALA A 1 344 ? -6.604 -5.923 -14.711 1.00 93.38 344 ALA A CA 1
ATOM 2676 C C . ALA A 1 344 ? -7.031 -5.665 -13.259 1.00 93.38 344 ALA A C 1
ATOM 2678 O O . ALA A 1 344 ? -7.887 -4.820 -12.997 1.00 93.38 344 ALA A O 1
ATOM 2679 N N . THR A 1 345 ? -6.325 -6.292 -12.321 1.00 93.19 345 THR A N 1
ATOM 2680 C CA . THR A 1 345 ? -6.505 -6.096 -10.883 1.00 93.19 345 THR A CA 1
ATOM 2681 C C . THR A 1 345 ? -6.248 -4.640 -10.496 1.00 93.19 345 THR A C 1
ATOM 2683 O O . THR A 1 345 ? -7.002 -4.079 -9.710 1.00 93.19 345 THR A O 1
ATOM 2686 N N . ALA A 1 346 ? -5.239 -3.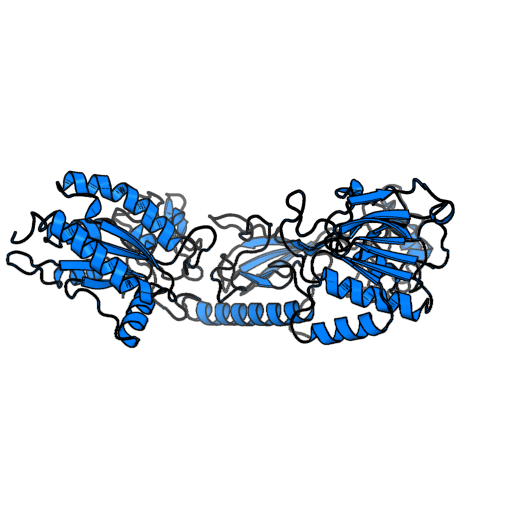976 -11.074 1.00 95.50 346 ALA A N 1
ATOM 2687 C CA . ALA A 1 346 ? -4.971 -2.561 -10.803 1.00 95.50 346 ALA A CA 1
ATOM 2688 C C . ALA A 1 346 ? -6.097 -1.624 -11.277 1.00 95.50 346 ALA A C 1
ATOM 2690 O O . ALA A 1 346 ? -6.363 -0.610 -10.629 1.00 95.50 346 ALA A O 1
ATOM 2691 N N . VAL A 1 347 ? -6.774 -1.948 -12.385 1.00 96.19 347 VAL A N 1
ATOM 2692 C CA . VAL A 1 347 ? -7.933 -1.184 -12.882 1.00 96.19 347 VAL A CA 1
ATOM 2693 C C . VAL A 1 347 ? -9.143 -1.356 -11.961 1.00 96.19 347 VAL A C 1
ATOM 2695 O O . VAL A 1 347 ? -9.813 -0.371 -11.627 1.00 96.19 347 VAL A O 1
ATOM 2698 N N . GLU A 1 348 ? -9.412 -2.583 -11.516 1.00 93.56 348 GLU A N 1
ATOM 2699 C CA . GLU A 1 348 ? -10.445 -2.857 -10.511 1.00 93.56 348 GLU A CA 1
ATOM 2700 C C . GLU A 1 348 ? -10.127 -2.139 -9.193 1.00 93.56 348 GLU A C 1
ATOM 2702 O O . GLU A 1 348 ? -10.986 -1.468 -8.614 1.00 93.56 348 GLU A O 1
ATOM 2707 N N . ASP A 1 349 ? -8.861 -2.184 -8.774 1.00 94.06 349 ASP A N 1
ATOM 2708 C CA . ASP A 1 349 ? -8.399 -1.576 -7.534 1.00 94.06 349 ASP A CA 1
ATOM 2709 C C . ASP A 1 349 ? -8.548 -0.045 -7.551 1.00 94.06 349 ASP A C 1
ATOM 2711 O O . ASP A 1 349 ? -9.063 0.563 -6.608 1.00 94.06 349 ASP A O 1
ATOM 2715 N N . ALA A 1 350 ? -8.197 0.588 -8.673 1.00 95.88 350 ALA A N 1
ATOM 2716 C CA . ALA A 1 350 ? -8.415 2.015 -8.888 1.00 95.88 350 ALA A CA 1
ATOM 2717 C C . ALA A 1 350 ? -9.904 2.394 -8.864 1.00 95.88 350 ALA A C 1
ATOM 2719 O O . ALA A 1 350 ? -10.266 3.446 -8.330 1.00 95.88 350 ALA A O 1
ATOM 2720 N N . SER A 1 351 ? -10.778 1.533 -9.391 1.00 95.69 351 SER A N 1
ATOM 2721 C CA . SER A 1 351 ? -12.226 1.764 -9.381 1.00 95.69 351 SER A CA 1
ATOM 2722 C C . SER A 1 351 ? -12.772 1.802 -7.949 1.00 95.69 351 SER A C 1
ATOM 2724 O O . SER A 1 351 ? -13.505 2.728 -7.590 1.00 95.69 351 SER A O 1
ATOM 2726 N N . GLY A 1 352 ? -12.350 0.861 -7.097 1.00 93.62 352 GLY A N 1
ATOM 2727 C CA . GLY A 1 352 ? -12.695 0.854 -5.673 1.00 93.62 352 GLY A CA 1
ATOM 2728 C C . GLY A 1 352 ? -12.203 2.101 -4.930 1.00 93.62 352 GLY A C 1
ATOM 2729 O O . GLY A 1 352 ? -12.969 2.728 -4.190 1.00 93.62 352 GLY A O 1
ATOM 2730 N N . ALA A 1 353 ? -10.959 2.521 -5.183 1.00 95.62 353 ALA A N 1
ATOM 2731 C CA . ALA A 1 353 ? -10.382 3.729 -4.589 1.00 95.62 353 ALA A CA 1
ATOM 2732 C C . ALA A 1 353 ? -11.171 5.000 -4.948 1.00 95.62 353 ALA A C 1
ATOM 2734 O O . ALA A 1 353 ? -11.458 5.824 -4.077 1.00 95.62 353 ALA A O 1
ATOM 2735 N N . VAL A 1 354 ? -11.583 5.148 -6.211 1.00 96.06 354 VAL A N 1
ATOM 2736 C CA . VAL A 1 354 ? -12.362 6.311 -6.667 1.00 96.06 354 VAL A CA 1
ATOM 2737 C C . VAL A 1 354 ? -13.766 6.327 -6.057 1.00 96.06 354 VAL A C 1
ATOM 2739 O O . VAL A 1 354 ? -14.223 7.386 -5.626 1.00 96.06 354 VAL A O 1
ATOM 2742 N N . LEU A 1 355 ? -14.446 5.180 -5.948 1.00 95.25 355 LEU A N 1
ATOM 2743 C CA . LEU A 1 355 ? -15.762 5.110 -5.297 1.00 95.25 355 LEU A CA 1
ATOM 2744 C C . LEU A 1 355 ? -15.693 5.536 -3.825 1.00 95.25 355 LEU A C 1
ATOM 2746 O O . LEU A 1 355 ? -16.565 6.259 -3.338 1.00 95.25 355 LEU A O 1
ATOM 2750 N N . LYS A 1 356 ? -14.624 5.146 -3.127 1.00 93.50 356 LYS A N 1
ATOM 2751 C CA . LYS A 1 356 ? -14.361 5.570 -1.749 1.00 93.50 356 LYS A CA 1
ATOM 2752 C C . LYS A 1 356 ? -14.044 7.062 -1.647 1.00 93.50 356 LYS A C 1
ATOM 2754 O O . LYS A 1 356 ? -14.571 7.724 -0.752 1.00 93.50 356 LYS A O 1
ATOM 2759 N N . ALA A 1 357 ? -13.279 7.610 -2.589 1.00 96.50 357 ALA A N 1
ATOM 2760 C CA . ALA A 1 357 ? -13.027 9.045 -2.679 1.00 96.50 357 ALA A CA 1
ATOM 2761 C C . ALA A 1 357 ? -14.324 9.851 -2.876 1.00 96.50 357 ALA A C 1
ATOM 2763 O O . ALA A 1 357 ? -14.550 10.828 -2.164 1.00 96.50 357 ALA A O 1
ATOM 2764 N N . ILE A 1 358 ? -15.213 9.408 -3.773 1.00 96.31 358 ILE A N 1
ATOM 2765 C CA . ILE A 1 358 ? -16.527 10.035 -3.993 1.00 96.31 358 ILE A CA 1
ATOM 2766 C C . ILE A 1 358 ? -17.380 9.958 -2.724 1.00 96.31 358 ILE A C 1
ATOM 2768 O O . ILE A 1 358 ? -17.898 10.978 -2.273 1.00 96.31 358 ILE A O 1
ATOM 2772 N N . GLN A 1 359 ? -17.482 8.773 -2.109 1.00 95.06 359 GLN A N 1
ATOM 2773 C CA . GLN A 1 359 ? -18.203 8.591 -0.846 1.00 95.06 359 GLN A CA 1
ATOM 2774 C C . GLN A 1 359 ? -17.686 9.550 0.235 1.00 95.06 359 GLN A C 1
ATOM 2776 O O . GLN A 1 359 ? -18.478 10.119 0.982 1.00 95.06 359 GLN A O 1
ATOM 2781 N N . CYS A 1 360 ? -16.369 9.736 0.326 1.00 95.62 360 CYS A N 1
ATOM 2782 C CA . CYS A 1 360 ? -15.768 10.638 1.297 1.00 95.62 360 CYS A CA 1
ATOM 2783 C C . CYS A 1 360 ? -16.206 12.087 1.087 1.00 95.62 360 CYS A C 1
ATOM 2785 O O . CYS A 1 360 ? -16.692 12.715 2.025 1.00 95.62 360 CYS A O 1
ATOM 2787 N N . ILE A 1 361 ? -16.095 12.584 -0.148 1.00 96.56 361 ILE A N 1
ATOM 2788 C CA . ILE A 1 361 ? -16.484 13.952 -0.507 1.00 96.56 361 ILE A CA 1
ATOM 2789 C C . ILE A 1 361 ? -17.968 14.191 -0.182 1.00 96.56 361 ILE A C 1
ATOM 2791 O O . ILE A 1 361 ? -18.304 15.187 0.456 1.00 96.56 361 ILE A O 1
ATOM 2795 N N . GLU A 1 362 ? -18.842 13.252 -0.553 1.00 97.06 362 GLU A N 1
ATOM 2796 C CA . GLU A 1 362 ? -20.293 13.332 -0.325 1.00 97.06 362 GLU A CA 1
ATOM 2797 C C . GLU A 1 362 ? -20.699 13.309 1.153 1.00 97.06 362 GLU A C 1
ATOM 2799 O O . GLU A 1 362 ? -21.673 13.951 1.546 1.00 97.06 362 GLU A O 1
ATOM 2804 N N . LEU A 1 363 ? -19.999 12.530 1.980 1.00 96.62 363 LEU A N 1
ATOM 2805 C CA . LEU A 1 363 ? -20.293 12.445 3.411 1.00 96.62 363 LEU A CA 1
ATOM 2806 C C . LEU A 1 363 ? -19.769 13.676 4.147 1.00 96.62 363 LEU A C 1
ATOM 2808 O O . LEU A 1 363 ? -20.491 14.276 4.945 1.00 96.62 363 LEU A O 1
ATOM 2812 N N . VAL A 1 364 ? -18.541 14.093 3.841 1.00 95.75 364 VAL A N 1
ATOM 2813 C CA . VAL A 1 364 ? -17.919 15.243 4.498 1.00 95.75 364 VAL A CA 1
ATOM 2814 C C . VAL A 1 364 ? -18.662 16.538 4.165 1.00 95.75 364 VAL A C 1
ATOM 2816 O O . VAL A 1 364 ? -18.865 17.350 5.066 1.00 95.75 364 VAL A O 1
ATOM 2819 N N . SER A 1 365 ? -19.176 16.702 2.937 1.00 95.56 365 SER A N 1
ATOM 2820 C CA . SER A 1 365 ? -20.002 17.870 2.582 1.00 95.56 365 SER A CA 1
ATOM 2821 C C . SER A 1 365 ? -21.291 17.983 3.408 1.00 95.56 365 SER A C 1
ATOM 2823 O O . SER A 1 365 ? -21.840 19.073 3.556 1.00 95.56 365 SER A O 1
ATOM 2825 N N . LYS A 1 366 ? -21.757 16.867 3.984 1.00 95.88 366 LYS A N 1
ATOM 2826 C CA . LYS A 1 366 ? -22.940 16.777 4.855 1.00 95.88 366 LYS A CA 1
ATOM 2827 C C . LYS A 1 366 ? -22.577 16.773 6.345 1.00 95.88 366 LYS A C 1
ATOM 2829 O O . LYS A 1 366 ? -23.450 16.558 7.182 1.00 95.88 366 LYS A O 1
ATOM 2834 N N . GLY A 1 367 ? -21.301 16.969 6.693 1.00 94.19 367 GLY A N 1
ATOM 2835 C CA . GLY A 1 367 ? -20.799 16.894 8.070 1.00 94.19 367 GLY A CA 1
ATOM 2836 C C . GLY A 1 367 ? -20.781 15.477 8.659 1.00 94.19 367 GLY A C 1
ATOM 2837 O O . GLY A 1 367 ? -20.602 15.308 9.868 1.00 94.19 367 GLY A O 1
ATOM 2838 N N . MET A 1 368 ? -20.967 14.455 7.823 1.00 95.94 368 MET A N 1
ATOM 2839 C CA . MET A 1 368 ? -21.024 13.056 8.229 1.00 95.94 368 MET A CA 1
ATOM 2840 C C . MET A 1 368 ? -19.626 12.443 8.268 1.00 95.94 368 MET A C 1
ATOM 2842 O O . MET A 1 368 ? -18.770 12.737 7.433 1.00 95.94 368 MET A O 1
ATOM 2846 N N . ALA A 1 369 ? -19.396 11.540 9.219 1.00 94.31 369 ALA A N 1
ATOM 2847 C CA . ALA A 1 369 ? -18.193 10.723 9.201 1.00 94.31 369 ALA A CA 1
ATOM 2848 C C . ALA A 1 369 ? -18.215 9.728 8.036 1.00 94.31 369 ALA A C 1
ATOM 2850 O O . ALA A 1 369 ? -19.272 9.312 7.560 1.00 94.31 369 ALA A O 1
ATOM 2851 N N . THR A 1 370 ? -17.024 9.329 7.597 1.00 92.62 370 THR A N 1
ATOM 2852 C CA . THR A 1 370 ? -16.822 8.239 6.632 1.00 92.62 370 THR A CA 1
ATOM 2853 C C . THR A 1 370 ? -16.422 6.960 7.407 1.00 92.62 370 THR A C 1
ATOM 2855 O O . THR A 1 370 ? -16.347 6.990 8.639 1.00 92.62 370 THR A O 1
ATOM 2858 N N . PHE A 1 371 ? -16.229 5.815 6.744 1.00 89.44 371 PHE A N 1
ATOM 2859 C CA . PHE A 1 371 ? -16.020 4.499 7.390 1.00 89.44 371 PHE A CA 1
ATOM 2860 C C . PHE A 1 371 ? -14.992 4.487 8.557 1.00 89.44 371 PHE A C 1
ATOM 2862 O O . PHE A 1 371 ? -13.847 4.863 8.343 1.00 89.44 371 PHE A O 1
ATOM 2869 N N . PRO A 1 372 ? -15.274 3.981 9.770 1.00 88.38 372 PRO A N 1
ATOM 2870 C CA . PRO A 1 372 ? -16.253 2.926 10.055 1.00 88.38 372 PRO A CA 1
ATOM 2871 C C . PRO A 1 372 ? -17.676 3.392 10.332 1.00 88.38 372 PRO A C 1
ATOM 2873 O O . PRO A 1 372 ? -18.624 2.713 9.958 1.00 88.38 372 PRO A O 1
ATOM 2876 N N . ARG A 1 373 ? -17.848 4.584 10.908 1.00 91.88 373 ARG A N 1
ATOM 2877 C CA . ARG A 1 373 ? -19.171 5.124 11.266 1.00 91.88 373 ARG A CA 1
ATOM 2878 C C . ARG A 1 373 ? -19.731 6.023 10.169 1.00 91.88 373 ARG A C 1
ATOM 2880 O O . ARG A 1 373 ? -20.014 7.197 10.398 1.00 91.88 373 ARG A O 1
ATOM 2887 N N . SER A 1 374 ? -19.841 5.477 8.961 1.00 91.88 374 SER A N 1
ATOM 2888 C CA . SER A 1 374 ? -20.347 6.210 7.796 1.00 91.88 374 SER A CA 1
ATOM 2889 C C . SER A 1 374 ? -21.733 6.802 8.074 1.00 91.88 374 SER A C 1
ATOM 2891 O O . SER A 1 374 ? -22.631 6.081 8.496 1.00 91.88 374 SER A O 1
ATOM 2893 N N . GLY A 1 375 ? -21.916 8.102 7.836 1.00 93.75 375 GLY A N 1
ATOM 2894 C CA . GLY A 1 375 ? -23.196 8.786 8.070 1.00 93.75 375 GLY A CA 1
ATOM 2895 C C . GLY A 1 375 ? -23.385 9.351 9.484 1.00 93.75 375 GLY A C 1
ATOM 2896 O O . GLY A 1 375 ? -24.336 10.095 9.713 1.00 93.75 375 GLY A O 1
ATOM 2897 N N . ASP A 1 376 ? -22.490 9.055 10.434 1.00 95.25 376 ASP A N 1
ATOM 2898 C CA . ASP A 1 376 ? -22.606 9.551 11.810 1.00 95.25 376 ASP A CA 1
ATOM 2899 C C . ASP A 1 376 ? -22.333 11.067 11.885 1.00 95.25 376 ASP A C 1
ATOM 2901 O O . ASP A 1 376 ? -21.253 11.546 11.519 1.00 95.25 376 ASP A O 1
ATOM 2905 N N . LEU A 1 377 ? -23.324 11.812 12.382 1.00 95.12 377 LEU A N 1
ATOM 2906 C CA . LEU A 1 377 ? -23.305 13.271 12.549 1.00 95.12 377 LEU A CA 1
ATOM 2907 C C . LEU A 1 377 ? -22.767 13.723 13.916 1.00 95.12 377 LEU A C 1
ATOM 2909 O O . LEU A 1 377 ? -22.620 14.920 14.170 1.00 95.12 377 LEU A O 1
ATOM 2913 N N . SER A 1 378 ? -22.508 12.795 14.837 1.00 94.56 378 SER A N 1
ATOM 2914 C CA . SER A 1 378 ? -22.089 13.135 16.193 1.00 94.56 378 SER A CA 1
ATOM 2915 C C . SER A 1 378 ? -20.621 13.557 16.244 1.00 94.56 378 SER A C 1
ATOM 2917 O O . SER A 1 378 ? -19.720 12.824 15.850 1.00 94.56 378 SER A O 1
ATOM 2919 N N . LEU A 1 379 ? -20.364 14.745 16.783 1.00 95.94 379 LEU A N 1
ATOM 2920 C CA . LEU A 1 379 ? -19.029 15.304 16.999 1.00 95.94 379 LEU A CA 1
ATOM 2921 C C . LEU A 1 379 ? -18.665 15.256 18.491 1.00 95.94 379 LEU A C 1
ATOM 2923 O O . LEU A 1 379 ? -19.570 15.368 19.326 1.00 95.94 379 LEU A O 1
ATOM 2927 N N . PRO A 1 380 ? -17.371 15.117 18.842 1.00 96.69 380 PRO A N 1
ATOM 2928 C CA . PRO A 1 380 ? -16.934 15.319 20.213 1.00 96.69 380 PRO A CA 1
ATOM 2929 C C . PRO A 1 380 ? -17.155 16.782 20.625 1.00 96.69 380 PRO A C 1
ATOM 2931 O O . PRO A 1 380 ? -16.833 17.714 19.891 1.00 96.69 380 PRO A O 1
ATOM 2934 N N . ILE A 1 381 ? -17.708 16.955 21.816 1.00 96.44 381 ILE A N 1
ATOM 2935 C CA . ILE A 1 381 ? -17.983 18.204 22.514 1.00 96.44 381 ILE A CA 1
ATOM 2936 C C . ILE A 1 381 ? -17.015 18.274 23.691 1.00 96.44 381 ILE A C 1
ATOM 2938 O O . ILE A 1 381 ? -16.860 17.294 24.420 1.00 96.44 381 ILE A O 1
ATOM 2942 N N . PHE A 1 382 ? -16.378 19.431 23.861 1.00 96.19 382 PHE A N 1
ATOM 2943 C CA . PHE A 1 382 ? -15.319 19.654 24.839 1.00 96.19 382 PHE A CA 1
ATOM 2944 C C . PHE A 1 382 ? -15.770 20.655 25.899 1.00 96.19 382 PHE A C 1
ATOM 2946 O O . PHE A 1 382 ? -16.138 21.783 25.574 1.00 96.19 382 PHE A O 1
ATOM 2953 N N . PHE A 1 383 ? -15.660 20.285 27.172 1.00 96.31 383 PHE A N 1
ATOM 2954 C CA . PHE A 1 383 ? -15.799 21.218 28.286 1.00 96.31 383 PHE A CA 1
ATOM 2955 C C . PHE A 1 383 ? -14.437 21.830 28.649 1.00 96.31 383 PHE A C 1
ATOM 2957 O O . PHE A 1 383 ? -13.799 21.466 29.638 1.00 96.31 383 PHE A O 1
ATOM 2964 N N . LEU A 1 384 ? -13.962 22.748 27.796 1.00 95.62 384 LEU A N 1
ATOM 2965 C CA . LEU A 1 384 ? -12.584 23.264 27.817 1.00 95.62 384 LEU A CA 1
ATOM 2966 C C . LEU A 1 384 ? -12.181 23.984 29.115 1.00 95.62 384 LEU A C 1
ATOM 2968 O O . LEU A 1 384 ? -10.992 24.052 29.405 1.00 95.62 384 LEU A O 1
ATOM 2972 N N . GLN A 1 385 ? -13.135 24.447 29.929 1.00 95.69 385 GLN A N 1
ATOM 2973 C CA . GLN A 1 385 ? -12.859 25.057 31.241 1.00 95.69 385 GLN A CA 1
ATOM 2974 C C . GLN A 1 385 ? -12.123 24.114 32.207 1.00 95.69 385 GLN A C 1
ATOM 2976 O O . GLN A 1 385 ? -11.449 24.579 33.119 1.00 95.69 385 GLN A O 1
ATOM 2981 N N . ARG A 1 386 ? -12.238 22.796 32.003 1.00 96.06 386 ARG A N 1
ATOM 2982 C CA . ARG A 1 386 ? -11.543 21.762 32.785 1.00 96.06 386 ARG A CA 1
ATOM 2983 C C . ARG A 1 386 ? -10.373 21.121 32.027 1.00 96.06 386 ARG A C 1
ATOM 2985 O O . ARG A 1 386 ? -9.849 20.100 32.456 1.00 96.06 386 ARG A O 1
ATOM 2992 N N . CYS A 1 387 ? -9.979 21.667 30.876 1.00 95.88 387 CYS A N 1
ATOM 2993 C CA . CYS A 1 387 ? -8.856 21.139 30.109 1.00 95.88 387 CYS A CA 1
ATOM 2994 C C . CYS A 1 387 ? -7.530 21.445 30.810 1.00 95.88 387 CYS A C 1
ATOM 2996 O O . CYS A 1 387 ? -7.212 22.601 31.066 1.00 95.88 387 CYS A O 1
ATOM 2998 N N . THR A 1 388 ? -6.730 20.409 31.050 1.00 95.88 388 THR A N 1
ATOM 2999 C CA . THR A 1 388 ? -5.377 20.517 31.621 1.00 95.88 388 THR A CA 1
ATOM 3000 C C . THR A 1 388 ? -4.277 20.551 30.559 1.00 95.88 388 THR A C 1
ATOM 3002 O O . THR A 1 388 ? -3.103 20.481 30.900 1.00 95.88 388 THR A O 1
ATOM 3005 N N . GLN A 1 389 ? -4.641 20.612 29.270 1.00 95.88 389 GLN A N 1
ATOM 3006 C CA . GLN A 1 389 ? -3.697 20.659 28.139 1.00 95.88 389 GLN A CA 1
ATOM 3007 C C . GLN A 1 389 ? -2.686 19.493 28.137 1.00 95.88 389 GLN A C 1
ATOM 3009 O O . GLN A 1 389 ? -1.567 19.615 27.650 1.00 95.88 389 GLN A O 1
ATOM 3014 N N . CYS A 1 390 ? -3.094 18.322 28.643 1.00 95.12 390 CYS A N 1
ATOM 3015 C CA . CYS A 1 390 ? -2.234 17.140 28.764 1.00 95.12 390 CYS A CA 1
ATOM 3016 C C . CYS A 1 390 ? -1.937 16.416 27.439 1.00 95.12 390 CYS A C 1
ATOM 3018 O O . CYS A 1 390 ? -1.211 15.429 27.447 1.00 95.12 390 CYS A O 1
ATOM 3020 N N . LYS A 1 391 ? -2.540 16.846 26.319 1.00 95.25 391 LYS A N 1
ATOM 3021 C CA . LYS A 1 391 ? -2.342 16.329 24.943 1.00 95.25 391 LYS A CA 1
ATOM 3022 C C . LYS A 1 391 ? -2.653 14.844 24.697 1.00 95.25 391 LYS A C 1
ATOM 3024 O O . LYS A 1 391 ? -2.661 14.402 23.556 1.00 95.25 391 LYS A O 1
ATOM 3029 N N . ARG A 1 392 ? -3.068 14.077 25.707 1.00 94.31 392 ARG A N 1
ATOM 3030 C CA . ARG A 1 392 ? -3.453 12.663 25.522 1.00 94.31 392 ARG A CA 1
ATOM 3031 C C . ARG A 1 392 ? -4.494 12.454 24.421 1.00 94.31 392 ARG A C 1
ATOM 3033 O O . ARG A 1 392 ? -4.390 11.532 23.626 1.00 94.31 392 ARG A O 1
ATOM 3040 N N . CYS A 1 393 ? -5.501 13.327 24.338 1.00 95.19 393 CYS A N 1
ATOM 3041 C CA . CYS A 1 393 ? -6.557 13.195 23.332 1.00 95.19 393 CYS A CA 1
ATOM 3042 C C . CYS A 1 393 ? -6.091 13.459 21.888 1.00 95.19 393 CYS A C 1
ATOM 3044 O O . CYS A 1 393 ? -6.666 12.877 20.968 1.00 95.19 393 CYS A O 1
ATOM 3046 N N . THR A 1 394 ? -5.076 14.303 21.687 1.00 95.00 394 THR A N 1
ATOM 3047 C CA . THR A 1 394 ? -4.499 14.614 20.370 1.00 95.00 394 THR A CA 1
ATOM 3048 C C . THR A 1 394 ? -3.468 13.561 19.967 1.00 95.00 394 THR A C 1
ATOM 3050 O O . THR A 1 394 ? -3.433 13.153 18.808 1.00 95.00 394 THR A O 1
ATOM 3053 N N . GLU A 1 395 ? -2.702 13.035 20.925 1.00 93.38 395 GLU A N 1
ATOM 3054 C CA . GLU A 1 395 ? -1.745 11.938 20.726 1.00 93.38 395 GLU A CA 1
ATOM 3055 C C . GLU A 1 395 ? -2.418 10.598 20.439 1.00 93.38 395 GLU A C 1
ATOM 3057 O O . GLU A 1 395 ? -2.051 9.908 19.491 1.00 93.38 395 GLU A O 1
ATOM 3062 N N . GLU A 1 396 ? -3.440 10.243 21.217 1.00 94.19 396 GLU A N 1
ATOM 3063 C CA . GLU A 1 396 ? -4.148 8.971 21.066 1.00 94.19 396 GLU A CA 1
ATOM 3064 C C . GLU A 1 396 ? -5.154 8.994 19.895 1.00 94.19 396 GLU A C 1
ATOM 3066 O O . GLU A 1 396 ? -5.760 7.969 19.585 1.00 94.19 396 GLU A O 1
ATOM 3071 N N . CYS A 1 397 ? -5.365 10.134 19.217 1.00 94.38 397 CYS A N 1
ATOM 3072 C CA . CYS A 1 397 ? -6.246 10.208 18.051 1.00 94.38 397 CYS A CA 1
ATOM 3073 C C . CYS A 1 397 ? -5.611 9.490 16.843 1.00 94.38 397 CYS A C 1
ATOM 3075 O O . CYS A 1 397 ? -4.638 10.003 16.287 1.00 94.38 397 CYS A O 1
ATOM 3077 N N . PRO A 1 398 ? -6.183 8.379 16.333 1.00 91.00 398 PRO A N 1
ATOM 3078 C CA . PRO A 1 398 ? -5.550 7.628 15.243 1.00 91.00 398 PRO A CA 1
ATOM 3079 C C . PRO A 1 398 ? -5.603 8.334 13.878 1.00 91.00 398 PRO A C 1
ATOM 3081 O O . PRO A 1 398 ? -4.889 7.956 12.958 1.00 91.00 398 PRO A O 1
ATOM 3084 N N . PHE A 1 399 ? -6.444 9.365 13.745 1.00 91.75 399 PHE A N 1
ATOM 3085 C CA . PHE A 1 399 ? -6.822 9.966 12.460 1.00 91.75 399 PHE A CA 1
ATOM 3086 C C . PHE A 1 399 ? -6.357 11.417 12.276 1.00 91.75 399 PHE A C 1
ATOM 3088 O O . PHE A 1 399 ? -6.787 12.072 11.330 1.00 91.75 399 PHE A O 1
ATOM 3095 N N . SER A 1 400 ? -5.550 11.967 13.193 1.00 90.75 400 SER A N 1
ATOM 3096 C CA . SER A 1 400 ? -5.214 13.412 13.211 1.00 90.75 400 SER A CA 1
ATOM 3097 C C . SER A 1 400 ? -6.442 14.317 13.171 1.00 90.75 400 SER A C 1
ATOM 3099 O O . SER A 1 400 ? -6.442 15.390 12.571 1.00 90.75 400 SER A O 1
ATOM 3101 N N . ALA A 1 401 ? -7.532 13.871 13.792 1.00 94.31 401 ALA A N 1
ATOM 3102 C CA . ALA A 1 401 ? -8.736 14.677 13.883 1.00 94.31 401 ALA A CA 1
ATOM 3103 C C . ALA A 1 401 ? -8.655 15.732 14.989 1.00 94.31 401 ALA A C 1
ATOM 3105 O O . ALA A 1 401 ? -9.512 16.604 15.046 1.00 94.31 401 ALA A O 1
ATOM 3106 N N . LEU A 1 402 ? -7.669 15.627 15.878 1.00 94.31 402 LEU A N 1
ATOM 3107 C CA . LEU A 1 402 ? -7.400 16.602 16.920 1.00 94.31 402 LEU A CA 1
ATOM 3108 C C . LEU A 1 402 ? -5.973 17.117 16.753 1.00 94.31 402 LEU A C 1
ATOM 3110 O O . LEU A 1 402 ? -5.029 16.327 16.764 1.00 94.31 402 LEU A O 1
ATOM 3114 N N . GLU A 1 403 ? -5.852 18.428 16.601 1.00 91.31 403 GLU A N 1
ATOM 3115 C CA . GLU A 1 403 ? -4.599 19.187 16.610 1.00 91.31 403 GLU A CA 1
ATOM 3116 C C . GLU A 1 403 ? -4.552 20.054 17.877 1.00 91.31 403 GLU A C 1
ATOM 3118 O O . GLU A 1 403 ? -5.502 20.041 18.661 1.00 91.31 403 GLU A O 1
ATOM 3123 N N . GLU A 1 404 ? -3.469 20.789 18.110 1.00 92.31 404 GLU A N 1
ATOM 3124 C CA . GLU A 1 404 ? -3.370 21.734 19.224 1.00 92.31 404 GLU A CA 1
ATOM 3125 C C . GLU A 1 404 ? -3.286 23.187 18.758 1.00 92.31 404 GLU A C 1
ATOM 3127 O O . GLU A 1 404 ? -2.660 23.488 17.743 1.00 92.31 404 GLU A O 1
ATOM 3132 N N . ASP A 1 405 ? -3.858 24.096 19.550 1.00 92.69 405 ASP A N 1
ATOM 3133 C CA . ASP A 1 405 ? -3.482 25.509 19.507 1.00 92.69 405 ASP A CA 1
ATOM 3134 C C . ASP A 1 405 ? -2.086 25.741 20.127 1.00 92.69 405 ASP A C 1
ATOM 3136 O O . ASP A 1 405 ? -1.457 24.834 20.680 1.00 92.69 405 ASP A O 1
ATOM 3140 N N . GLU A 1 406 ? -1.609 26.988 20.095 1.00 91.75 406 GLU A N 1
ATOM 3141 C CA . GLU A 1 406 ? -0.314 27.384 20.674 1.00 91.75 406 GLU A CA 1
ATOM 3142 C C . GLU A 1 406 ? -0.176 27.055 22.173 1.00 91.75 406 GLU A C 1
ATOM 3144 O O . GLU A 1 406 ? 0.935 26.891 22.676 1.00 91.75 406 GLU A O 1
ATOM 3149 N N . LYS A 1 407 ? -1.294 26.932 22.898 1.00 90.81 407 LYS A N 1
ATOM 3150 C CA . LYS A 1 407 ? -1.337 26.614 24.331 1.00 90.81 407 LYS A CA 1
ATOM 3151 C C . LYS A 1 407 ? -1.453 25.110 24.601 1.00 90.81 407 LYS A C 1
ATOM 3153 O O . LYS A 1 407 ? -1.417 24.703 25.758 1.00 90.81 407 LYS A O 1
ATOM 3158 N N . GLY A 1 408 ? -1.595 24.270 23.575 1.00 91.19 408 GLY A N 1
ATOM 3159 C CA . GLY A 1 408 ? -1.829 22.833 23.736 1.00 91.19 408 GLY A CA 1
ATOM 3160 C C . GLY A 1 408 ? -3.305 22.444 23.893 1.00 91.19 408 GLY A C 1
ATOM 3161 O O . GLY A 1 408 ? -3.599 21.304 24.258 1.00 91.19 408 GLY A O 1
ATOM 3162 N N . THR A 1 409 ? -4.239 23.366 23.658 1.00 95.12 409 THR A N 1
ATOM 3163 C CA . THR A 1 409 ? -5.685 23.108 23.708 1.00 95.12 409 THR A CA 1
ATOM 3164 C C . THR A 1 409 ? -6.117 22.351 22.450 1.00 95.12 409 THR A C 1
ATOM 3166 O O . THR A 1 409 ? -5.745 22.762 21.351 1.00 95.12 409 THR A O 1
ATOM 3169 N N . PRO A 1 410 ? -6.916 21.274 22.563 1.00 95.69 410 PRO A N 1
ATOM 3170 C CA . PRO A 1 410 ? -7.313 20.487 21.401 1.00 95.69 410 PRO A CA 1
ATOM 3171 C C . PRO A 1 410 ? -8.256 21.259 20.462 1.00 95.69 410 PRO A C 1
ATOM 3173 O O . PRO A 1 410 ? -9.305 21.746 20.888 1.00 95.69 410 PRO A O 1
ATOM 3176 N N . ILE A 1 411 ? -7.920 21.287 19.173 1.00 94.88 411 ILE A N 1
ATOM 3177 C CA . ILE A 1 411 ? -8.738 21.793 18.067 1.00 94.88 411 ILE A CA 1
ATOM 3178 C C . ILE A 1 411 ? -9.241 20.601 17.254 1.00 94.88 411 ILE A C 1
ATOM 3180 O O . ILE A 1 411 ? -8.465 19.775 16.776 1.00 94.88 411 ILE A O 1
ATOM 3184 N N . LEU A 1 412 ? -10.558 20.510 17.086 1.00 95.44 412 LEU A N 1
ATOM 3185 C CA . LEU A 1 412 ? -11.197 19.453 16.313 1.00 95.44 412 LEU A CA 1
ATOM 3186 C C . LEU A 1 412 ? -11.249 19.798 14.828 1.00 95.44 412 LEU A C 1
ATOM 3188 O O . LEU A 1 412 ? -11.812 20.818 14.446 1.00 95.44 412 LEU A O 1
ATOM 3192 N N . ASN A 1 413 ? -10.787 18.859 14.010 1.00 94.56 413 ASN A N 1
ATOM 3193 C CA . ASN A 1 413 ? -11.072 18.761 12.590 1.00 94.56 413 ASN A CA 1
ATOM 3194 C C . ASN A 1 413 ? -12.289 17.828 12.368 1.00 94.56 413 ASN A C 1
ATOM 3196 O O . ASN A 1 413 ? -12.175 16.599 12.517 1.00 94.56 413 ASN A O 1
ATOM 3200 N N . PRO A 1 414 ? -13.477 18.369 12.028 1.00 94.44 414 PRO A N 1
ATOM 3201 C CA . PRO A 1 414 ? -14.692 17.577 11.856 1.00 94.44 414 PRO A CA 1
ATOM 3202 C C . PRO A 1 414 ? -14.615 16.564 10.714 1.00 94.44 414 PRO A C 1
ATOM 3204 O O . PRO A 1 414 ? -15.218 15.497 10.847 1.00 94.44 414 PRO A O 1
ATOM 3207 N N . ALA A 1 415 ? -13.893 16.893 9.638 1.00 94.44 415 ALA A N 1
ATOM 3208 C CA . ALA A 1 415 ? -13.800 16.113 8.405 1.00 94.44 415 ALA A CA 1
ATOM 3209 C C . ALA A 1 415 ? -12.911 14.866 8.553 1.00 94.44 415 ALA A C 1
ATOM 3211 O O . ALA A 1 415 ? -13.157 13.837 7.922 1.00 94.44 415 ALA A O 1
ATOM 3212 N N . ARG A 1 416 ? -11.900 14.916 9.428 1.00 93.88 416 ARG A N 1
ATOM 3213 C CA . ARG A 1 416 ? -11.017 13.772 9.721 1.00 93.88 416 ARG A CA 1
ATOM 3214 C C . ARG A 1 416 ? -11.580 12.822 10.779 1.00 93.88 416 ARG A C 1
ATOM 3216 O O . ARG A 1 416 ? -11.237 11.639 10.795 1.00 93.88 416 ARG A O 1
ATOM 3223 N N . CYS A 1 417 ? -12.420 13.318 11.686 1.00 95.00 417 CYS A N 1
ATOM 3224 C CA . CYS A 1 417 ? -12.892 12.559 12.843 1.00 95.00 417 CYS A CA 1
ATOM 3225 C C . CYS A 1 417 ? -13.833 11.401 12.459 1.00 95.00 417 CYS A C 1
ATOM 3227 O O . CYS A 1 417 ? -14.861 11.595 11.818 1.00 95.00 417 CYS A O 1
ATOM 3229 N N . ARG A 1 418 ? -13.525 10.188 12.942 1.00 93.75 418 ARG A N 1
ATOM 3230 C CA . ARG A 1 418 ? -14.289 8.946 12.667 1.00 93.75 418 ARG A CA 1
ATOM 3231 C C . ARG A 1 418 ? -15.339 8.589 13.718 1.00 93.75 418 ARG A C 1
ATOM 3233 O O . ARG A 1 418 ? -15.903 7.503 13.698 1.00 93.75 418 ARG A O 1
ATOM 3240 N N . ARG A 1 419 ? -15.550 9.486 14.682 1.00 95.38 419 ARG A N 1
ATOM 3241 C CA . ARG A 1 419 ? -16.523 9.371 15.787 1.00 95.38 419 ARG A CA 1
ATOM 3242 C C . ARG A 1 419 ? -16.306 8.147 16.681 1.00 95.38 419 ARG A C 1
ATOM 3244 O O . ARG A 1 419 ? -17.237 7.693 17.336 1.00 95.38 419 ARG A O 1
ATOM 3251 N N . CYS A 1 420 ? -15.070 7.650 16.744 1.00 94.94 420 CYS A N 1
ATOM 3252 C CA . CYS A 1 420 ? -14.689 6.466 17.518 1.00 94.94 420 CYS A CA 1
ATOM 3253 C C . CYS A 1 420 ? -14.787 6.656 19.036 1.00 94.94 420 CYS A C 1
ATOM 3255 O O . CYS A 1 420 ? -14.934 5.685 19.766 1.00 94.94 420 CYS A O 1
ATOM 3257 N N . GLY A 1 421 ? -14.664 7.895 19.518 1.00 96.12 421 GLY A N 1
ATOM 3258 C CA . GLY A 1 421 ? -14.621 8.201 20.946 1.00 96.12 421 GLY A CA 1
ATOM 3259 C C . GLY A 1 421 ? -13.276 7.934 21.625 1.00 96.12 421 GLY A C 1
ATOM 3260 O O . GLY A 1 421 ? -13.208 8.046 22.842 1.00 96.12 421 GLY A O 1
ATOM 3261 N N . THR A 1 422 ? -12.190 7.645 20.896 1.00 96.75 422 THR A N 1
ATOM 3262 C CA . THR A 1 422 ? -10.873 7.396 21.518 1.00 96.75 422 THR A CA 1
ATOM 3263 C C . THR A 1 422 ? -10.408 8.551 22.409 1.00 96.75 422 THR A C 1
ATOM 3265 O O . THR A 1 422 ? -9.921 8.328 23.512 1.00 96.75 422 THR A O 1
ATOM 3268 N N . CYS A 1 423 ? -10.654 9.793 21.985 1.00 96.56 423 CYS A N 1
ATOM 3269 C CA . CYS A 1 423 ? -10.366 10.988 22.777 1.00 96.56 423 CYS A CA 1
ATOM 3270 C C . CYS A 1 423 ? -11.157 11.050 24.099 1.00 96.56 423 CYS A C 1
ATOM 3272 O O . CYS A 1 423 ? -10.613 11.497 25.106 1.00 96.56 423 CYS A O 1
ATOM 3274 N N . MET A 1 424 ? -12.403 10.564 24.121 1.00 96.19 424 MET A N 1
ATOM 3275 C CA . MET A 1 424 ? -13.218 10.449 25.338 1.00 96.19 424 MET A CA 1
ATOM 3276 C C . MET A 1 424 ? -12.610 9.444 26.324 1.00 96.19 424 MET A C 1
ATOM 3278 O O . MET A 1 424 ? -12.507 9.739 27.514 1.00 96.19 424 MET A O 1
ATOM 3282 N N . GLY A 1 425 ? -12.143 8.295 25.827 1.00 94.75 425 GLY A N 1
ATOM 3283 C CA . GLY A 1 425 ? -11.433 7.308 26.646 1.00 94.75 425 GLY A CA 1
ATOM 3284 C C . GLY A 1 425 ? -10.075 7.807 27.153 1.00 94.75 425 GLY A C 1
ATOM 3285 O O . GLY A 1 425 ? -9.676 7.474 28.264 1.00 94.75 425 GLY A O 1
ATOM 3286 N N . ALA A 1 426 ? -9.391 8.641 26.362 1.00 95.62 426 ALA A N 1
ATOM 3287 C CA . ALA A 1 426 ? -8.060 9.170 26.668 1.00 95.62 426 ALA A CA 1
ATOM 3288 C C . ALA A 1 426 ? -8.066 10.296 27.714 1.00 95.62 426 ALA A C 1
ATOM 3290 O O . ALA A 1 426 ? -7.071 10.512 28.403 1.00 95.62 426 ALA A O 1
ATOM 3291 N N . CYS A 1 427 ? -9.157 11.063 27.804 1.00 95.69 427 CYS A N 1
ATOM 3292 C CA . CYS A 1 427 ? -9.215 12.259 28.636 1.00 95.69 427 CYS A CA 1
ATOM 3293 C C . CYS A 1 427 ? -9.364 11.908 30.132 1.00 95.69 427 CYS A C 1
ATOM 3295 O O . CYS A 1 427 ? -10.434 11.441 30.533 1.00 95.69 427 CYS A O 1
ATOM 3297 N N . PRO A 1 428 ? -8.363 12.197 30.989 1.00 92.31 428 PRO A N 1
ATOM 3298 C CA . PRO A 1 428 ? -8.471 11.924 32.426 1.00 92.31 428 PRO A CA 1
ATOM 3299 C C . PRO A 1 428 ? -9.519 12.820 33.104 1.00 92.31 428 PRO A C 1
ATOM 3301 O O . PRO A 1 428 ? -10.248 12.383 33.991 1.00 92.31 428 PRO A O 1
ATOM 3304 N N . GLU A 1 429 ? -9.672 14.053 32.617 1.00 94.75 429 GLU A N 1
ATOM 3305 C CA . GLU A 1 429 ? -10.635 15.024 33.144 1.00 94.75 429 GLU A CA 1
ATOM 3306 C C . GLU A 1 429 ? -12.078 14.774 32.689 1.00 94.75 429 GLU A C 1
ATOM 3308 O O . GLU A 1 429 ? -13.000 15.431 33.180 1.00 94.75 429 GLU A O 1
ATOM 3313 N N . ARG A 1 430 ? -12.295 13.809 31.781 1.00 94.62 430 ARG A N 1
ATOM 3314 C CA . ARG A 1 430 ? -13.620 13.433 31.257 1.00 94.62 430 ARG A CA 1
ATOM 3315 C C . ARG A 1 430 ? -14.378 14.610 30.625 1.00 94.62 430 ARG A C 1
ATOM 3317 O O . ARG A 1 430 ? -15.598 14.681 30.696 1.00 94.62 430 ARG A O 1
ATOM 3324 N N . ILE A 1 431 ? -13.660 15.539 29.987 1.00 95.50 431 ILE A N 1
ATOM 3325 C CA . ILE A 1 431 ? -14.264 16.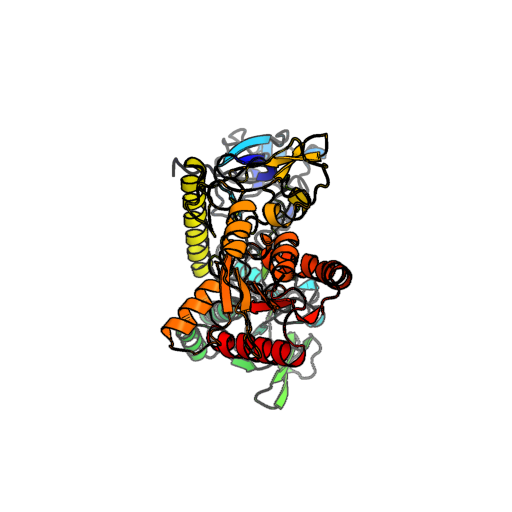747 29.390 1.00 95.50 431 ILE A CA 1
ATOM 3326 C C . ILE A 1 431 ? -14.820 16.524 27.982 1.00 95.50 431 ILE A C 1
ATOM 3328 O O . ILE A 1 431 ? -15.379 17.451 27.404 1.00 95.50 431 ILE A O 1
ATOM 3332 N N . ILE A 1 432 ? -14.596 15.346 27.398 1.00 97.12 432 ILE A N 1
ATOM 3333 C CA . ILE A 1 432 ? -14.935 15.040 26.008 1.00 97.12 432 ILE A CA 1
ATOM 3334 C C . ILE A 1 432 ? -16.122 14.083 26.002 1.00 97.12 432 ILE A C 1
ATOM 3336 O O . ILE A 1 432 ? -16.087 13.053 26.666 1.00 97.12 432 ILE A O 1
ATOM 3340 N N . SER A 1 433 ? -17.178 14.407 25.265 1.00 96.25 433 SER A N 1
ATOM 3341 C CA . SER A 1 433 ? -18.378 13.571 25.110 1.00 96.25 433 SER A CA 1
ATOM 3342 C C . SER A 1 433 ? -19.039 13.826 23.759 1.00 96.25 433 SER A C 1
ATOM 3344 O O . SER A 1 433 ? -18.675 14.761 23.064 1.00 96.25 433 SER A O 1
ATOM 3346 N N . PHE A 1 434 ? -20.017 13.023 23.362 1.00 96.38 434 PHE A N 1
ATOM 3347 C CA . PHE A 1 434 ? -20.829 13.239 22.163 1.00 96.38 434 PHE A CA 1
ATOM 3348 C C . PHE A 1 434 ? -22.287 13.435 22.578 1.00 96.38 434 PHE A C 1
ATOM 3350 O O . PHE A 1 434 ? -22.708 12.930 23.618 1.00 96.38 434 PHE A O 1
ATOM 3357 N N . LYS A 1 435 ? -23.090 14.106 21.740 1.00 92.50 435 LYS A N 1
ATOM 3358 C CA . LYS A 1 435 ? -24.524 14.333 22.024 1.00 92.50 435 LYS A CA 1
ATOM 3359 C C . LYS A 1 435 ? -25.307 13.044 22.303 1.00 92.50 435 LYS A C 1
ATOM 3361 O O . LYS A 1 435 ? -26.245 13.062 23.084 1.00 92.50 435 LYS A O 1
ATOM 3366 N N . ASN A 1 436 ? -24.933 11.955 21.638 1.00 93.19 436 ASN A N 1
ATOM 3367 C CA . ASN A 1 436 ? -25.579 10.643 21.707 1.00 93.19 436 ASN A CA 1
ATOM 3368 C C . ASN A 1 436 ? -24.650 9.548 22.266 1.00 93.19 436 ASN A C 1
ATOM 3370 O O . ASN A 1 436 ? -24.934 8.367 22.089 1.00 93.19 436 ASN A O 1
ATOM 3374 N N . TYR A 1 437 ? -23.508 9.919 22.847 1.00 95.12 437 TYR A N 1
ATOM 3375 C CA . TYR A 1 437 ? -22.549 8.990 23.450 1.00 95.12 437 TYR A CA 1
ATOM 3376 C C . TYR A 1 437 ? -21.634 9.767 24.401 1.00 95.12 437 TYR A C 1
ATOM 3378 O O . TYR A 1 437 ? -20.647 10.366 23.974 1.00 95.12 437 TYR A O 1
ATOM 3386 N N . SER A 1 438 ? -21.992 9.827 25.680 1.00 94.69 438 SER A N 1
ATOM 3387 C CA . SER A 1 438 ? -21.281 10.627 26.682 1.00 94.69 438 SER A CA 1
ATOM 3388 C C . SER A 1 438 ? -20.817 9.791 27.868 1.00 94.69 438 SER A C 1
ATOM 3390 O O . SER A 1 438 ? -21.308 8.684 28.099 1.00 94.69 438 SER A O 1
ATOM 3392 N N . ILE A 1 439 ? -19.896 10.361 28.649 1.00 93.12 439 ILE A N 1
ATOM 3393 C CA . ILE A 1 439 ? -19.460 9.789 29.928 1.00 93.12 439 ILE A CA 1
ATOM 3394 C C . ILE A 1 439 ? -20.669 9.508 30.833 1.00 93.12 439 ILE A C 1
ATOM 3396 O O . ILE A 1 439 ? -20.809 8.400 31.345 1.00 93.12 439 ILE A O 1
ATOM 3400 N N . ASP A 1 440 ? -21.586 10.470 30.952 1.00 92.94 440 ASP A N 1
ATOM 3401 C CA . ASP A 1 440 ? -22.764 10.353 31.817 1.00 92.94 440 ASP A CA 1
ATOM 3402 C C . ASP A 1 440 ? -23.751 9.284 31.342 1.00 92.94 440 ASP A C 1
ATOM 3404 O O . ASP A 1 440 ? -24.349 8.593 32.168 1.00 92.94 440 ASP A O 1
ATOM 3408 N N . MET A 1 441 ? -23.917 9.114 30.025 1.00 95.44 441 MET A N 1
ATOM 3409 C CA . MET A 1 441 ? -24.767 8.057 29.471 1.00 95.44 441 MET A CA 1
ATOM 3410 C C . MET A 1 441 ? -24.234 6.678 29.853 1.00 95.44 441 MET A C 1
ATOM 3412 O O . MET A 1 441 ? -24.998 5.851 30.345 1.00 95.44 441 MET A O 1
ATOM 3416 N N . ILE A 1 442 ? -22.928 6.443 29.686 1.00 95.88 442 ILE A N 1
ATOM 3417 C CA . ILE A 1 442 ? -22.308 5.159 30.034 1.00 95.88 442 ILE A CA 1
ATOM 3418 C C . ILE A 1 442 ? -22.350 4.924 31.544 1.00 95.88 442 ILE A C 1
ATOM 3420 O O . ILE A 1 442 ? -22.787 3.860 31.972 1.00 95.88 442 ILE A O 1
ATOM 3424 N N . SER A 1 443 ? -22.017 5.923 32.365 1.00 94.81 443 SER A N 1
ATOM 3425 C CA . SER A 1 443 ? -22.170 5.818 33.823 1.00 94.81 443 SER A CA 1
ATOM 3426 C C . SER A 1 443 ? -23.620 5.553 34.247 1.00 94.81 443 SER A C 1
ATOM 3428 O O . SER A 1 443 ? -23.859 4.784 35.173 1.00 94.81 443 SER A O 1
ATOM 3430 N N . SER A 1 444 ? -24.611 6.129 33.564 1.00 95.88 444 SER A N 1
ATOM 3431 C CA . SER A 1 444 ? -26.029 5.855 33.844 1.00 95.88 444 SER A CA 1
ATOM 3432 C C . SER A 1 444 ? -26.430 4.431 33.457 1.00 95.88 444 SER A C 1
ATOM 3434 O O . SER A 1 444 ? -27.168 3.788 34.199 1.00 95.88 444 SER A O 1
ATOM 3436 N N . MET A 1 445 ? -25.908 3.904 32.343 1.00 96.44 445 MET A N 1
ATOM 3437 C CA . MET A 1 445 ? -26.101 2.501 31.960 1.00 96.44 445 MET A CA 1
ATOM 3438 C C . MET A 1 445 ? -25.486 1.555 32.990 1.00 96.44 445 MET A C 1
ATOM 3440 O O . MET A 1 445 ? -26.151 0.613 33.404 1.00 96.44 445 MET A O 1
ATOM 3444 N N . ILE A 1 446 ? -24.264 1.836 33.459 1.00 96.56 446 ILE A N 1
ATOM 3445 C CA . ILE A 1 446 ? -23.625 1.076 34.543 1.00 96.56 446 ILE A CA 1
ATOM 3446 C C . ILE A 1 446 ? -24.535 1.090 35.775 1.00 96.56 446 ILE A C 1
ATOM 3448 O O . ILE A 1 446 ? -24.856 0.028 36.308 1.00 96.56 446 ILE A O 1
ATOM 3452 N N . LYS A 1 447 ? -25.024 2.271 36.180 1.00 94.69 447 LYS A N 1
ATOM 3453 C CA . LYS A 1 447 ? -25.940 2.442 37.321 1.00 94.69 447 LYS A CA 1
ATOM 3454 C C . LYS A 1 447 ? -27.246 1.661 37.188 1.00 94.69 447 LYS A C 1
ATOM 3456 O O . LYS A 1 447 ? -27.739 1.142 38.184 1.00 94.69 447 LYS A O 1
ATOM 3461 N N . ALA A 1 448 ? -27.783 1.541 35.980 1.00 95.62 448 ALA A N 1
ATOM 3462 C CA . ALA A 1 448 ? -29.006 0.789 35.723 1.00 95.62 448 ALA A CA 1
ATOM 3463 C C . ALA A 1 448 ? -28.820 -0.738 35.808 1.00 95.62 448 ALA A C 1
ATOM 3465 O O . ALA A 1 448 ? -29.807 -1.467 35.898 1.00 95.62 448 ALA A O 1
ATOM 3466 N N . ILE A 1 449 ? -27.581 -1.245 35.783 1.00 95.38 449 ILE A N 1
ATOM 3467 C CA . ILE A 1 449 ? -27.321 -2.677 35.951 1.00 95.38 449 ILE A CA 1
ATOM 3468 C C . ILE A 1 449 ? -27.554 -3.060 37.412 1.00 95.38 449 ILE A C 1
ATOM 3470 O O . ILE A 1 449 ? -26.838 -2.619 38.311 1.00 95.38 449 ILE A O 1
ATOM 3474 N N . GLU A 1 450 ? -28.542 -3.927 37.617 1.00 93.12 450 GLU A N 1
ATOM 3475 C CA . GLU A 1 450 ? -28.827 -4.559 38.903 1.00 93.12 450 GLU A CA 1
ATOM 3476 C C . GLU A 1 450 ? -27.702 -5.524 39.294 1.00 93.12 450 GLU A C 1
ATOM 3478 O O . GLU A 1 450 ? -27.324 -6.397 38.508 1.00 93.12 450 GLU A O 1
ATOM 3483 N N . VAL A 1 451 ? -27.184 -5.396 40.512 1.00 93.38 451 VAL A N 1
ATOM 3484 C CA . VAL A 1 451 ? -26.199 -6.322 41.076 1.00 93.38 451 VAL A CA 1
ATOM 3485 C C . VAL A 1 451 ? -26.950 -7.286 41.999 1.00 93.38 451 VAL A C 1
ATOM 3487 O O . VAL A 1 451 ? -27.570 -6.835 42.955 1.00 93.38 451 VAL A O 1
ATOM 3490 N N . PRO A 1 452 ? -26.965 -8.599 41.706 1.00 90.50 452 PRO A N 1
ATOM 3491 C CA . PRO A 1 452 ? -27.774 -9.548 42.449 1.00 90.50 452 PRO A CA 1
ATOM 3492 C C . PRO A 1 452 ? -27.190 -9.798 43.839 1.00 90.50 452 PRO A C 1
ATOM 3494 O O . PRO A 1 452 ? -26.001 -10.087 43.980 1.00 90.50 452 PRO A O 1
ATOM 3497 N N . GLU A 1 453 ? -28.059 -9.777 44.842 1.00 81.00 453 GLU A N 1
ATOM 3498 C CA . GLU A 1 453 ? -27.738 -10.184 46.207 1.00 81.00 453 GLU A CA 1
ATOM 3499 C C . GLU A 1 453 ? -27.961 -11.700 46.386 1.00 81.00 453 GLU A C 1
ATOM 3501 O O . GLU A 1 453 ? -28.895 -12.302 45.828 1.00 81.00 453 GLU A O 1
ATOM 3506 N N . GLY A 1 454 ? -27.075 -12.336 47.154 1.00 72.06 454 GLY A N 1
ATOM 3507 C CA . GLY A 1 454 ? -27.131 -13.761 47.484 1.00 72.06 454 GLY A CA 1
ATOM 3508 C C . GLY A 1 454 ? -25.870 -14.543 47.115 1.00 72.06 454 GLY A C 1
ATOM 3509 O O . GLY A 1 454 ? -25.129 -14.196 46.194 1.00 72.06 454 GLY A O 1
ATOM 3510 N N . GLU A 1 455 ? -25.646 -15.625 47.855 1.00 72.81 455 GLU A N 1
ATOM 3511 C CA . GLU A 1 455 ? -24.468 -16.483 47.741 1.00 72.81 455 GLU A CA 1
ATOM 3512 C C . GLU A 1 455 ? -24.368 -17.118 46.340 1.00 72.81 455 GLU A C 1
ATOM 3514 O O . GLU A 1 455 ? -25.356 -17.598 45.781 1.00 72.81 455 GLU A O 1
ATOM 3519 N N . GLY A 1 456 ? -23.180 -17.065 45.733 1.00 76.81 456 GLY A N 1
ATOM 3520 C CA . GLY A 1 456 ? -22.903 -17.654 44.416 1.00 76.81 456 GLY A CA 1
ATOM 3521 C C . GLY A 1 456 ? -23.471 -16.911 43.195 1.00 76.81 456 GLY A C 1
ATOM 3522 O O . GLY A 1 456 ? -23.214 -17.330 42.066 1.00 76.81 456 GLY A O 1
ATOM 3523 N N . LYS A 1 457 ? -24.210 -15.804 43.366 1.00 89.00 457 LYS A N 1
ATOM 3524 C CA . LYS A 1 457 ? -24.706 -15.001 42.235 1.00 89.00 457 LYS A CA 1
ATOM 3525 C C . LYS A 1 457 ? -23.673 -13.966 41.807 1.00 89.00 457 LYS A C 1
ATOM 3527 O O . LYS A 1 457 ? -23.302 -13.102 42.598 1.00 89.00 457 LYS A O 1
ATOM 3532 N N . LEU A 1 458 ? -23.270 -14.006 40.538 1.00 93.56 458 LEU A N 1
ATOM 3533 C CA . LEU A 1 458 ? -22.332 -13.049 39.948 1.00 93.56 458 LEU A CA 1
ATOM 3534 C C . LEU A 1 458 ? -23.026 -12.093 38.968 1.00 93.56 458 LEU A C 1
ATOM 3536 O O . LEU A 1 458 ? -24.067 -12.405 38.382 1.00 93.56 458 LEU A O 1
ATOM 3540 N N . ARG A 1 459 ? -22.428 -10.920 38.772 1.00 95.94 459 ARG A N 1
ATOM 3541 C CA . ARG A 1 459 ? -22.758 -9.956 37.727 1.00 95.94 459 ARG A CA 1
ATOM 3542 C C . ARG A 1 459 ? -21.476 -9.490 37.067 1.00 95.94 459 ARG A C 1
ATOM 3544 O O . ARG A 1 459 ? -20.618 -8.904 37.716 1.00 95.94 459 ARG A O 1
ATOM 3551 N N . ILE A 1 460 ? -21.389 -9.720 35.766 1.00 96.88 460 ILE A N 1
ATOM 3552 C CA . ILE A 1 460 ? -20.245 -9.333 34.948 1.00 96.88 460 ILE A CA 1
ATOM 3553 C C . ILE A 1 460 ? -20.690 -8.220 34.010 1.00 96.88 460 ILE A C 1
ATOM 3555 O O . ILE A 1 460 ? -21.772 -8.296 33.421 1.00 96.88 460 ILE A O 1
ATOM 3559 N N . LEU A 1 461 ? -19.857 -7.196 33.856 1.00 98.06 461 LEU A N 1
ATOM 3560 C CA . LEU A 1 461 ? -20.070 -6.130 32.885 1.00 98.06 461 LEU A CA 1
ATOM 3561 C C . LEU A 1 461 ? -19.106 -6.268 31.707 1.00 98.06 461 LEU A C 1
ATOM 3563 O O . LEU A 1 461 ? -17.897 -6.161 31.866 1.00 98.06 461 LEU A O 1
ATOM 3567 N N . GLY A 1 462 ? -19.646 -6.454 30.510 1.00 97.50 462 GLY A N 1
ATOM 3568 C CA . GLY A 1 462 ? -18.907 -6.408 29.259 1.00 97.50 462 GLY A CA 1
ATOM 3569 C C . GLY A 1 462 ? -18.943 -5.022 28.612 1.00 97.50 462 GLY A C 1
ATOM 3570 O O . GLY A 1 462 ? -20.032 -4.519 28.341 1.00 97.50 462 GLY A O 1
ATOM 3571 N N . PHE A 1 463 ? -17.792 -4.435 28.278 1.00 97.94 463 PHE A N 1
ATOM 3572 C CA . PHE A 1 463 ? -17.710 -3.331 27.311 1.00 97.94 463 PHE A CA 1
ATOM 3573 C C . PHE A 1 463 ? -17.280 -3.886 25.956 1.00 97.94 463 PHE A C 1
ATOM 3575 O O . PHE A 1 463 ? -16.131 -4.295 25.784 1.00 97.94 463 PHE A O 1
ATOM 3582 N N . PHE A 1 464 ? -18.217 -3.950 25.009 1.00 97.75 464 PHE A N 1
ATOM 3583 C CA . PHE A 1 464 ? -18.006 -4.636 23.732 1.00 97.75 464 PHE A CA 1
ATOM 3584 C C . PHE A 1 464 ? -17.922 -3.620 22.597 1.00 97.75 464 PHE A C 1
ATOM 3586 O O . PHE A 1 464 ? -18.823 -2.804 22.411 1.00 97.75 464 PHE A O 1
ATOM 3593 N N . CYS A 1 465 ? -16.837 -3.670 21.826 1.00 96.38 465 CYS A N 1
ATOM 3594 C CA . CYS A 1 465 ? -16.680 -2.858 20.625 1.00 96.38 465 CYS A CA 1
ATOM 3595 C C . CYS A 1 465 ? -17.805 -3.147 19.615 1.00 96.38 465 CYS A C 1
ATOM 3597 O O . CYS A 1 465 ? -17.986 -4.289 19.198 1.00 96.38 465 CYS A O 1
ATOM 3599 N N . GLU A 1 466 ? -18.498 -2.101 19.164 1.00 95.38 466 GLU A N 1
ATOM 3600 C CA . GLU A 1 466 ? -19.606 -2.186 18.199 1.00 95.38 466 GLU A CA 1
ATOM 3601 C C . GLU A 1 466 ? -19.206 -2.711 16.809 1.00 95.38 466 GLU A C 1
ATOM 3603 O O . GLU A 1 466 ? -20.086 -3.040 16.021 1.00 95.38 466 GLU A O 1
ATOM 3608 N N . ASN A 1 467 ? -17.910 -2.774 16.482 1.00 92.12 467 ASN A N 1
ATOM 3609 C CA . ASN A 1 467 ? -17.462 -3.146 15.133 1.00 92.12 467 ASN A CA 1
ATOM 3610 C C . ASN A 1 467 ? -17.212 -4.649 14.963 1.00 92.12 467 ASN A C 1
ATOM 3612 O O . ASN A 1 467 ? -17.527 -5.177 13.907 1.00 92.12 467 ASN A O 1
ATOM 3616 N N . ASP A 1 468 ? -16.679 -5.326 15.987 1.00 93.00 468 ASP A N 1
ATOM 3617 C CA . ASP A 1 468 ? -16.382 -6.768 15.921 1.00 93.00 468 ASP A CA 1
ATOM 3618 C C . ASP A 1 468 ? -16.989 -7.527 17.101 1.00 93.00 468 ASP A C 1
ATOM 3620 O O . ASP A 1 468 ? -17.785 -8.436 16.900 1.00 93.00 468 ASP A O 1
ATOM 3624 N N . ALA A 1 469 ? -16.675 -7.131 18.338 1.00 95.38 469 ALA A N 1
ATOM 3625 C CA . ALA A 1 469 ? -17.057 -7.899 19.522 1.00 95.38 469 ALA A CA 1
ATOM 3626 C C . ALA A 1 469 ? -18.576 -7.993 19.748 1.00 95.38 469 ALA A C 1
ATOM 3628 O O . ALA A 1 469 ? -19.089 -9.064 20.065 1.00 95.38 469 ALA A O 1
ATOM 3629 N N . TYR A 1 470 ? -19.307 -6.886 19.591 1.00 96.44 470 TYR A N 1
ATOM 3630 C CA . TYR A 1 470 ? -20.765 -6.899 19.729 1.00 96.44 470 TYR A CA 1
ATOM 3631 C C . TYR A 1 470 ? -21.450 -7.648 18.566 1.00 96.44 470 TYR A C 1
ATOM 3633 O O . TYR A 1 470 ? -22.256 -8.532 18.845 1.00 96.44 470 TYR A O 1
ATOM 3641 N N . PRO A 1 471 ? -21.078 -7.431 17.286 1.00 95.50 471 PRO A N 1
ATOM 3642 C CA . PRO A 1 471 ? -21.545 -8.283 16.190 1.00 95.50 471 PRO A CA 1
ATOM 3643 C C . PRO A 1 471 ? -21.226 -9.776 16.361 1.00 95.50 471 PRO A C 1
ATOM 3645 O O . PRO A 1 471 ? -22.059 -10.618 16.038 1.00 95.50 471 PRO A O 1
ATOM 3648 N N . ALA A 1 472 ? -20.056 -10.128 16.904 1.00 95.94 472 ALA A N 1
ATOM 3649 C CA . ALA A 1 472 ? -19.720 -11.517 17.215 1.00 95.94 472 ALA A CA 1
ATOM 3650 C C . ALA A 1 472 ? -20.689 -12.102 18.258 1.00 95.94 472 ALA A C 1
ATOM 3652 O O . ALA A 1 472 ? -21.128 -13.243 18.129 1.00 95.94 472 ALA A O 1
ATOM 3653 N N . LEU A 1 473 ? -21.080 -11.315 19.267 1.00 95.56 473 LEU A N 1
ATOM 3654 C CA . LEU A 1 473 ? -22.092 -11.719 20.246 1.00 95.56 473 LEU A CA 1
ATOM 3655 C C . LEU A 1 473 ? -23.458 -11.960 19.588 1.00 95.56 473 LEU A C 1
ATOM 3657 O O . LEU A 1 473 ? -24.099 -12.971 19.882 1.00 95.56 473 LEU A O 1
ATOM 3661 N N . ASP A 1 474 ? -23.871 -11.091 18.662 1.00 95.62 474 ASP A N 1
ATOM 3662 C CA . ASP A 1 474 ? -25.095 -11.287 17.875 1.00 95.62 474 ASP A CA 1
ATOM 3663 C C . ASP A 1 474 ? -25.021 -12.578 17.041 1.00 95.62 474 ASP A C 1
ATOM 3665 O O . ASP A 1 474 ? -25.973 -13.360 17.019 1.00 95.62 474 ASP A O 1
ATOM 3669 N N . MET A 1 475 ? -23.877 -12.864 16.411 1.00 96.62 475 MET A N 1
ATOM 3670 C CA . MET A 1 475 ? -23.662 -14.108 15.663 1.00 96.62 475 MET A CA 1
ATOM 3671 C C . MET A 1 475 ? -23.712 -15.348 16.562 1.00 96.62 475 MET A C 1
ATOM 3673 O O . MET A 1 475 ? -24.325 -16.351 16.187 1.00 96.62 475 MET A O 1
ATOM 3677 N N . ALA A 1 476 ? -23.128 -15.294 17.760 1.00 95.81 476 ALA A N 1
ATOM 3678 C CA . ALA A 1 476 ? -23.216 -16.376 18.738 1.00 95.81 476 ALA A CA 1
ATOM 3679 C C . ALA A 1 476 ? -24.675 -16.639 19.144 1.00 95.81 476 ALA A C 1
ATOM 3681 O O . ALA A 1 476 ? -25.114 -17.793 19.179 1.00 95.81 476 ALA A O 1
ATOM 3682 N N . ALA A 1 477 ? -25.453 -15.575 19.364 1.00 93.94 477 ALA A N 1
ATOM 3683 C CA . ALA A 1 477 ? -26.877 -15.673 19.668 1.00 93.94 477 ALA A CA 1
ATOM 3684 C C . ALA A 1 477 ? -27.685 -16.263 18.497 1.00 93.94 477 ALA A C 1
ATOM 3686 O O . ALA A 1 477 ? -28.503 -17.162 18.710 1.00 93.94 477 ALA A O 1
ATOM 3687 N N . MET A 1 478 ? -27.427 -15.833 17.256 1.00 96.12 478 MET A N 1
ATOM 3688 C CA . MET A 1 478 ? -28.062 -16.391 16.049 1.00 96.12 478 MET A CA 1
ATOM 3689 C C . MET A 1 478 ? -27.773 -17.890 15.880 1.00 96.12 478 MET A C 1
ATOM 3691 O O . MET A 1 478 ? -28.653 -18.647 15.467 1.00 96.12 478 MET A O 1
ATOM 3695 N N . ASN A 1 479 ? -26.576 -18.331 16.273 1.00 96.62 479 ASN A N 1
ATOM 3696 C CA . ASN A 1 479 ? -26.171 -19.739 16.289 1.00 96.62 479 ASN A CA 1
ATOM 3697 C C . ASN A 1 479 ? -26.603 -20.492 17.561 1.00 96.62 479 ASN A C 1
ATOM 3699 O O . ASN A 1 479 ? -26.253 -21.658 17.738 1.00 96.62 479 ASN A O 1
ATOM 3703 N N . ARG A 1 480 ? -27.405 -19.861 18.432 1.00 96.69 480 ARG A N 1
ATOM 3704 C CA . ARG A 1 480 ? -27.951 -20.443 19.672 1.00 96.69 480 ARG A CA 1
ATOM 3705 C C . ARG A 1 480 ? -26.873 -20.931 20.643 1.00 96.69 480 ARG A C 1
ATOM 3707 O O . ARG A 1 480 ? -27.116 -21.855 21.426 1.00 96.69 480 ARG A O 1
ATOM 3714 N N . LEU A 1 481 ? -25.696 -20.313 20.606 1.00 96.44 481 LEU A N 1
ATOM 3715 C CA . LEU A 1 481 ? -24.637 -20.588 21.565 1.00 96.44 481 LEU A CA 1
ATOM 3716 C C . LEU A 1 481 ? -25.045 -20.052 22.938 1.00 96.44 481 LEU A C 1
ATOM 3718 O O . LEU A 1 481 ? -25.627 -18.973 23.062 1.00 96.44 481 LEU A O 1
ATOM 3722 N N . LYS A 1 482 ? -24.771 -20.835 23.982 1.00 94.31 482 LYS A N 1
ATOM 3723 C CA . LYS A 1 482 ? -25.134 -20.480 25.355 1.00 94.31 482 LYS A CA 1
ATOM 3724 C C . LYS A 1 482 ? -23.973 -19.765 26.027 1.00 94.31 482 LYS A C 1
ATOM 3726 O O . LYS A 1 482 ? -22.864 -20.285 26.049 1.00 94.31 482 LYS A O 1
ATOM 3731 N N . ILE A 1 483 ? -24.267 -18.618 26.619 1.00 93.19 483 ILE A N 1
ATOM 3732 C CA . ILE A 1 483 ? -23.353 -17.858 27.472 1.00 93.19 483 ILE A CA 1
ATOM 3733 C C . ILE A 1 483 ? -23.934 -17.798 28.885 1.00 93.19 483 ILE A C 1
ATOM 3735 O O . ILE A 1 483 ? -25.154 -17.898 29.057 1.00 93.19 483 ILE A O 1
ATOM 3739 N N . ASP A 1 484 ? -23.082 -17.639 29.894 1.00 93.94 484 ASP A N 1
ATOM 3740 C CA . ASP A 1 484 ? -23.540 -17.469 31.271 1.00 93.94 484 ASP A CA 1
ATOM 3741 C C . ASP A 1 484 ? -24.427 -16.214 31.412 1.00 93.94 484 ASP A C 1
ATOM 3743 O O . ASP A 1 484 ? -24.127 -15.129 30.903 1.00 93.94 484 ASP A O 1
ATOM 3747 N N . ALA A 1 485 ? -25.550 -16.363 32.117 1.00 92.44 485 ALA A N 1
ATOM 3748 C CA . ALA A 1 485 ? -26.565 -15.321 32.252 1.00 92.44 485 ALA A CA 1
ATOM 3749 C C . ALA A 1 485 ? -26.135 -14.148 33.155 1.00 92.44 485 ALA A C 1
ATOM 3751 O O . ALA A 1 485 ? -26.868 -13.157 33.254 1.00 92.44 485 ALA A O 1
ATOM 3752 N N . SER A 1 486 ? -24.981 -14.241 33.824 1.00 94.31 486 SER A N 1
ATOM 3753 C CA . SER A 1 486 ? -24.408 -13.167 34.643 1.00 94.31 486 SER A CA 1
ATOM 3754 C C . SER A 1 486 ? -23.848 -12.005 33.821 1.00 94.31 486 SER A C 1
ATOM 3756 O O . SER A 1 486 ? -23.737 -10.899 34.356 1.00 94.31 486 SER A O 1
ATOM 3758 N N . LEU A 1 487 ? -23.538 -12.205 32.534 1.00 96.12 487 LEU A N 1
ATOM 3759 C CA . LEU A 1 487 ? -22.997 -11.157 31.670 1.00 96.12 487 LEU A CA 1
ATOM 3760 C C . LEU A 1 487 ? -24.068 -10.117 31.301 1.00 96.12 487 LEU A C 1
ATOM 3762 O O . LEU A 1 487 ? -25.179 -10.438 30.870 1.00 96.12 487 LEU A O 1
ATOM 3766 N N . ARG A 1 488 ? -23.728 -8.836 31.434 1.00 96.62 488 ARG A N 1
ATOM 3767 C CA . ARG A 1 488 ? -24.459 -7.700 30.856 1.00 96.62 488 ARG A CA 1
ATOM 3768 C C . ARG A 1 488 ? -23.512 -6.907 29.983 1.00 96.62 488 ARG A C 1
ATOM 3770 O O . ARG A 1 488 ? -22.396 -6.635 30.400 1.00 96.62 488 ARG A O 1
ATOM 3777 N N . VAL A 1 489 ? -23.954 -6.533 28.790 1.00 97.00 489 VAL A N 1
ATOM 3778 C CA . VAL A 1 489 ? -23.093 -5.878 27.804 1.00 97.00 489 VAL A CA 1
ATOM 3779 C C . VAL A 1 489 ? -23.541 -4.442 27.589 1.00 97.00 489 VAL A C 1
ATOM 3781 O O . VAL A 1 489 ? -24.713 -4.187 27.321 1.00 97.00 489 VAL A O 1
ATOM 3784 N N . ILE A 1 490 ? -22.591 -3.517 27.684 1.00 97.75 490 ILE A N 1
ATOM 3785 C CA . ILE A 1 490 ? -22.718 -2.150 27.190 1.00 97.75 490 ILE A CA 1
ATOM 3786 C C . ILE A 1 490 ? -21.912 -2.074 25.886 1.00 97.75 490 ILE A C 1
ATOM 3788 O O . ILE A 1 490 ? -20.681 -2.191 25.924 1.00 97.75 490 ILE A O 1
ATOM 3792 N N . PRO A 1 491 ? -22.567 -1.895 24.724 1.00 96.88 491 PRO A N 1
ATOM 3793 C CA . PRO A 1 491 ? -21.849 -1.649 23.486 1.00 96.88 491 PRO A CA 1
ATOM 3794 C C . PRO A 1 491 ? -21.145 -0.290 23.559 1.00 96.88 491 PRO A C 1
ATOM 3796 O O . PRO A 1 491 ? -21.693 0.706 24.036 1.00 96.88 491 PRO A O 1
ATOM 3799 N N . VAL A 1 492 ? -19.903 -0.257 23.091 1.00 96.56 492 VAL A N 1
ATOM 3800 C CA . VAL A 1 492 ? -19.091 0.955 22.992 1.00 96.56 492 VAL A CA 1
ATOM 3801 C C . VAL A 1 492 ? -18.631 1.132 21.558 1.00 96.56 492 VAL A C 1
ATOM 3803 O O . VAL A 1 492 ? -18.202 0.180 20.906 1.00 96.56 492 VAL A O 1
ATOM 3806 N N . ARG A 1 493 ? -18.649 2.374 21.062 1.00 94.94 493 ARG A N 1
ATOM 3807 C CA . ARG A 1 493 ? -18.271 2.683 19.668 1.00 94.94 493 ARG A CA 1
ATOM 3808 C C . ARG A 1 493 ? -16.926 2.089 19.265 1.00 94.94 493 ARG A C 1
ATOM 3810 O O . ARG A 1 493 ? -16.727 1.689 18.125 1.00 94.94 493 ARG A O 1
ATOM 3817 N N . CYS A 1 494 ? -15.993 2.101 20.205 1.00 95.38 494 CYS A N 1
ATOM 3818 C CA . CYS A 1 494 ? -14.660 1.540 20.111 1.00 95.38 494 CYS A CA 1
ATOM 3819 C C . CYS A 1 494 ? -14.204 1.216 21.529 1.00 95.38 494 CYS A C 1
ATOM 3821 O O . CYS A 1 494 ? -14.478 1.996 22.446 1.00 95.38 494 CYS A O 1
ATOM 3823 N N . LEU A 1 495 ? -13.441 0.143 21.718 1.00 95.94 495 LEU A N 1
ATOM 3824 C CA . LEU A 1 495 ? -12.859 -0.135 23.030 1.00 95.94 495 LEU A CA 1
ATOM 3825 C C . LEU A 1 495 ? -11.905 0.987 23.480 1.00 95.94 495 LEU A C 1
ATOM 3827 O O . LEU A 1 495 ? -11.875 1.361 24.648 1.00 95.94 495 LEU A O 1
ATOM 3831 N N . GLY A 1 496 ? -11.243 1.650 22.526 1.00 95.56 496 GLY A N 1
ATOM 3832 C CA . GLY A 1 496 ? -10.456 2.862 22.762 1.00 95.56 496 GLY A CA 1
ATOM 3833 C C . GLY A 1 496 ? -11.255 4.040 23.332 1.00 95.56 496 GLY A C 1
ATOM 3834 O O . GLY A 1 496 ? -10.652 5.010 23.780 1.00 95.56 496 GLY A O 1
ATOM 3835 N N . SER A 1 497 ? -12.587 3.988 23.364 1.00 95.94 497 SER A N 1
ATOM 3836 C CA . SER A 1 497 ? -13.420 5.003 24.023 1.00 95.94 497 SER A CA 1
ATOM 3837 C C . SER A 1 497 ? -13.724 4.714 25.495 1.00 95.94 497 SER A C 1
ATOM 3839 O O . SER A 1 497 ? -14.235 5.595 26.186 1.00 95.94 497 SER A O 1
ATOM 3841 N N . VAL A 1 498 ? -13.387 3.517 25.987 1.00 95.56 498 VAL A N 1
ATOM 3842 C CA . VAL A 1 498 ? -13.568 3.145 27.392 1.00 95.56 498 VAL A CA 1
ATOM 3843 C C . VAL A 1 498 ? -12.574 3.929 28.242 1.00 95.56 498 VAL A C 1
ATOM 3845 O O . VAL A 1 498 ? -11.357 3.838 28.056 1.00 95.56 498 VAL A O 1
ATOM 3848 N N . ASN A 1 499 ? -13.118 4.729 29.154 1.00 92.56 499 ASN A N 1
ATOM 3849 C CA . ASN A 1 499 ? -12.362 5.462 30.156 1.00 92.56 499 ASN A CA 1
ATOM 3850 C C . ASN A 1 499 ? -12.176 4.578 31.399 1.00 92.56 499 ASN A C 1
ATOM 3852 O O . ASN A 1 499 ? -13.103 3.876 31.800 1.00 92.56 499 ASN A O 1
ATOM 3856 N N . VAL A 1 500 ? -11.006 4.650 32.038 1.00 89.12 500 VAL A N 1
ATOM 3857 C CA . VAL A 1 500 ? -10.686 3.874 33.253 1.00 89.12 500 VAL A CA 1
ATOM 3858 C C . VAL A 1 500 ? -11.690 4.126 34.385 1.00 89.12 500 VAL A C 1
ATOM 3860 O O . VAL A 1 500 ? -11.992 3.221 35.158 1.00 89.12 500 VAL A O 1
ATOM 3863 N N . VAL A 1 501 ? -12.283 5.320 34.450 1.00 89.00 501 VAL A N 1
ATOM 3864 C CA . VAL A 1 501 ? -13.295 5.646 35.465 1.00 89.00 501 VAL A CA 1
ATOM 3865 C C . VAL A 1 501 ? -14.520 4.736 35.386 1.00 89.00 501 VAL A C 1
ATOM 3867 O O . VAL A 1 501 ? -15.084 4.416 36.424 1.00 89.00 501 VAL A O 1
ATOM 3870 N N . PHE A 1 502 ? -1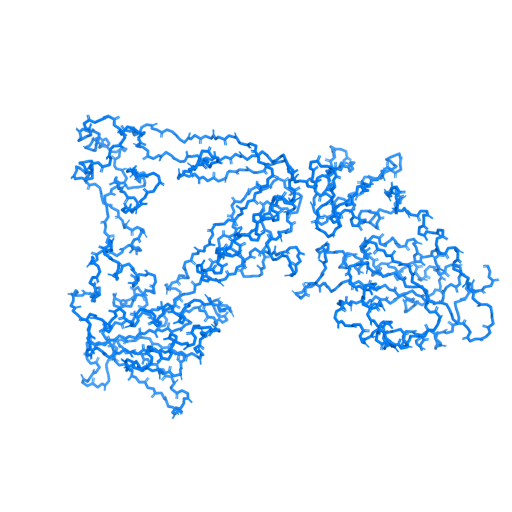4.916 4.277 34.196 1.00 93.38 502 PHE A N 1
ATOM 3871 C CA . PHE A 1 502 ? -16.048 3.353 34.067 1.00 93.38 502 PHE A CA 1
ATOM 3872 C C . PHE A 1 502 ? -15.784 2.015 34.751 1.00 93.38 502 PHE A C 1
ATOM 3874 O O . PHE A 1 502 ? -16.705 1.400 35.274 1.00 93.38 502 PHE A O 1
ATOM 3881 N N . ILE A 1 503 ? -14.524 1.583 34.759 1.00 92.56 503 ILE A N 1
ATOM 3882 C CA . ILE A 1 503 ? -14.105 0.332 35.384 1.00 92.56 503 ILE A CA 1
ATOM 3883 C C . ILE A 1 503 ? -14.166 0.482 36.902 1.00 92.56 503 ILE A C 1
ATOM 3885 O O . ILE A 1 503 ? -14.788 -0.334 37.577 1.00 92.56 503 ILE A O 1
ATOM 3889 N N . ALA A 1 504 ? -13.596 1.569 37.424 1.00 89.94 504 ALA A N 1
ATOM 3890 C CA . ALA A 1 504 ? -13.635 1.869 38.850 1.00 89.94 504 ALA A CA 1
ATOM 3891 C C . ALA A 1 504 ? -15.076 2.045 39.374 1.00 89.94 504 ALA A C 1
ATOM 3893 O O . ALA A 1 504 ? -15.410 1.465 40.399 1.00 89.94 504 ALA A O 1
ATOM 3894 N N . ASP A 1 505 ? -15.929 2.791 38.659 1.00 90.88 505 ASP A N 1
ATOM 3895 C CA . ASP A 1 505 ? -17.340 3.039 39.020 1.00 90.88 505 ASP A CA 1
ATOM 3896 C C . ASP A 1 505 ? -18.198 1.765 38.955 1.00 90.88 505 ASP A C 1
ATOM 3898 O O . ASP A 1 505 ? -19.104 1.562 39.758 1.00 90.88 505 ASP A O 1
ATOM 3902 N N . ALA A 1 506 ? -17.915 0.871 38.007 1.00 95.00 506 ALA A N 1
ATOM 3903 C CA . ALA A 1 506 ? -18.596 -0.414 37.932 1.00 95.00 506 ALA A CA 1
ATOM 3904 C C . ALA A 1 506 ? -18.224 -1.320 39.117 1.00 95.00 506 ALA A C 1
ATOM 3906 O O . ALA A 1 506 ? -19.109 -1.867 39.779 1.00 95.00 506 ALA A O 1
ATOM 3907 N N . LEU A 1 507 ? -16.929 -1.456 39.409 1.00 94.19 507 LEU A N 1
ATOM 3908 C CA . LEU A 1 507 ? -16.447 -2.325 40.483 1.00 94.19 507 LEU A CA 1
ATOM 3909 C C . LEU A 1 507 ? -16.802 -1.799 41.876 1.00 94.19 507 LEU A C 1
ATOM 3911 O O . LEU A 1 507 ? -17.164 -2.596 42.736 1.00 94.19 507 LEU A O 1
ATOM 3915 N N . SER A 1 508 ? -16.771 -0.484 42.104 1.00 91.50 508 SER A N 1
ATOM 3916 C CA . SER A 1 508 ? -17.165 0.101 43.395 1.00 91.50 508 SER A CA 1
ATOM 3917 C C . SER A 1 508 ? -18.644 -0.109 43.732 1.00 91.50 508 SER A C 1
ATOM 3919 O O . SER A 1 508 ? -19.031 0.057 44.882 1.00 91.50 508 SER A O 1
ATOM 3921 N N . ARG A 1 509 ? -19.470 -0.496 42.751 1.00 91.31 509 ARG A N 1
ATOM 3922 C CA . ARG A 1 509 ? -20.890 -0.838 42.923 1.00 91.31 509 ARG A CA 1
ATOM 3923 C C . ARG A 1 509 ? -21.148 -2.335 43.116 1.00 91.31 509 ARG A C 1
ATOM 3925 O O . ARG A 1 50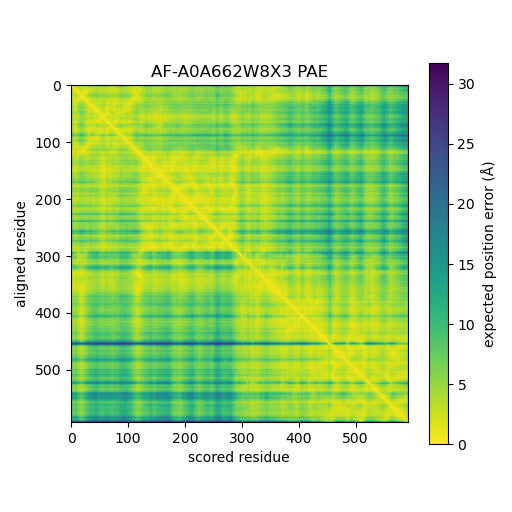9 ? -22.297 -2.768 43.074 1.00 91.31 509 ARG A O 1
ATOM 3932 N N . GLY A 1 510 ? -20.098 -3.143 43.248 1.00 93.38 510 GLY A N 1
ATOM 3933 C CA . GLY A 1 510 ? -20.222 -4.582 43.474 1.00 93.38 510 GLY A CA 1
ATOM 3934 C C . GLY A 1 510 ? -20.381 -5.433 42.210 1.00 93.38 510 GLY A C 1
ATOM 3935 O O . GLY A 1 510 ? -20.745 -6.603 42.321 1.00 93.38 510 GLY A O 1
ATOM 3936 N N . ILE A 1 511 ? -20.110 -4.896 41.010 1.00 95.94 511 ILE A N 1
ATOM 3937 C CA . ILE A 1 511 ? -19.958 -5.729 39.801 1.00 95.94 511 ILE A CA 1
ATOM 3938 C C . ILE A 1 511 ? -18.761 -6.661 40.011 1.00 95.94 511 ILE A C 1
ATOM 3940 O O . ILE A 1 511 ? -17.680 -6.205 40.370 1.00 95.94 511 ILE A O 1
ATOM 3944 N N . ASP A 1 512 ? -18.940 -7.964 39.803 1.00 96.00 512 ASP A N 1
ATOM 3945 C CA . ASP A 1 512 ? -17.947 -8.968 40.199 1.00 96.00 512 ASP A CA 1
ATOM 3946 C C . ASP A 1 512 ? -16.725 -9.004 39.281 1.00 96.00 512 ASP A C 1
ATOM 3948 O O . ASP A 1 512 ? -15.621 -9.276 39.752 1.00 96.00 512 ASP A O 1
ATOM 3952 N N . GLY A 1 513 ? -16.916 -8.685 37.999 1.00 96.19 513 GLY A N 1
ATOM 3953 C CA . GLY A 1 513 ? -15.836 -8.576 37.026 1.00 96.19 513 GLY A CA 1
ATOM 3954 C C . GLY A 1 513 ? -16.230 -7.812 35.766 1.00 96.19 513 GLY A C 1
ATOM 3955 O O . GLY A 1 513 ? -17.412 -7.597 35.476 1.00 96.19 513 GLY A O 1
ATOM 3956 N N . ILE A 1 514 ? -15.218 -7.386 35.018 1.00 97.19 514 ILE A N 1
ATOM 3957 C CA . ILE A 1 514 ? -15.344 -6.587 33.803 1.00 97.19 514 ILE A CA 1
ATOM 3958 C C . ILE A 1 514 ? -14.651 -7.294 32.647 1.00 97.19 514 ILE A C 1
ATOM 3960 O O . ILE A 1 514 ? -13.477 -7.642 32.733 1.00 97.19 514 ILE A O 1
ATOM 3964 N N . LEU A 1 515 ? -15.377 -7.449 31.544 1.00 97.19 515 LEU A N 1
ATOM 3965 C CA . LEU A 1 515 ? -14.877 -8.022 30.302 1.00 97.19 515 LEU A CA 1
ATOM 3966 C C . LEU A 1 515 ? -14.763 -6.929 29.232 1.00 97.19 515 LEU A C 1
ATOM 3968 O O . LEU A 1 515 ? -15.752 -6.322 28.828 1.00 97.19 515 LEU A O 1
ATOM 3972 N N . LEU A 1 516 ? -13.555 -6.664 28.757 1.00 96.94 516 LEU A N 1
ATOM 3973 C CA . LEU A 1 516 ? -13.270 -5.690 27.707 1.00 96.94 516 LEU A CA 1
ATOM 3974 C C . LEU A 1 516 ? -13.034 -6.441 26.400 1.00 96.94 516 LEU A C 1
ATOM 3976 O O . LEU A 1 516 ? -12.001 -7.082 26.252 1.00 96.94 516 LEU A O 1
ATOM 3980 N N . ALA A 1 517 ? -13.977 -6.364 25.462 1.00 96.75 517 ALA A N 1
ATOM 3981 C CA . ALA A 1 517 ? -13.898 -7.096 24.199 1.00 96.75 517 ALA A CA 1
ATOM 3982 C C . ALA A 1 517 ? -13.709 -6.131 23.019 1.00 96.75 517 ALA A C 1
ATOM 3984 O O . ALA A 1 517 ? -14.562 -5.279 22.739 1.00 96.75 517 ALA A O 1
ATOM 3985 N N . GLY A 1 518 ? -12.572 -6.246 22.332 1.00 95.00 518 GLY A N 1
ATOM 3986 C CA . GLY A 1 518 ? -12.157 -5.355 21.249 1.00 95.00 518 GLY A CA 1
ATOM 3987 C C . GLY A 1 518 ? -11.727 -6.099 19.991 1.00 95.00 518 GLY A C 1
ATOM 3988 O O . GLY A 1 518 ? -11.469 -7.293 20.017 1.00 95.00 518 GLY A O 1
ATOM 3989 N N . CYS A 1 519 ? -11.626 -5.365 18.884 1.00 93.38 519 CYS A N 1
ATOM 3990 C CA . CYS A 1 519 ? -11.073 -5.866 17.625 1.00 93.38 519 CYS A CA 1
ATOM 3991 C C . CYS A 1 519 ? -9.616 -6.325 17.808 1.00 93.38 519 CYS A C 1
ATOM 3993 O O . CYS A 1 519 ? -8.899 -5.705 18.603 1.00 93.38 519 CYS A O 1
ATOM 3995 N N . LYS A 1 520 ? -9.156 -7.288 17.000 1.00 91.81 520 LYS A N 1
ATOM 3996 C CA . LYS A 1 520 ? -7.738 -7.688 16.948 1.00 91.81 520 LYS A CA 1
ATOM 3997 C C . LYS A 1 520 ? -6.819 -6.520 16.586 1.00 91.81 520 LYS A C 1
ATOM 3999 O O . LYS A 1 520 ? -7.151 -5.720 15.701 1.00 91.81 520 LYS A O 1
ATOM 4004 N N . TYR A 1 521 ? -5.665 -6.424 17.237 1.00 89.94 521 TYR A N 1
ATOM 4005 C CA . TYR A 1 521 ? -4.604 -5.465 16.907 1.00 89.94 521 TYR A CA 1
ATOM 4006 C C . TYR A 1 521 ? -3.248 -6.175 16.740 1.00 89.94 521 TYR A C 1
ATOM 4008 O O . TYR A 1 521 ? -3.141 -7.370 16.972 1.00 89.94 521 TYR A O 1
ATOM 4016 N N . GLY A 1 522 ? -2.214 -5.456 16.292 1.00 84.94 522 GLY A N 1
ATOM 4017 C CA . GLY A 1 522 ? -0.895 -6.042 16.012 1.00 84.94 522 GLY A CA 1
ATOM 4018 C C . GLY A 1 522 ? -0.679 -6.325 14.524 1.00 84.94 522 GLY A C 1
ATOM 4019 O O . GLY A 1 522 ? -1.128 -5.541 13.688 1.00 84.94 522 GLY A O 1
ATOM 4020 N N . GLU A 1 523 ? 0.033 -7.405 14.197 1.00 73.00 523 GLU A N 1
ATOM 4021 C CA . GLU A 1 523 ? 0.389 -7.742 12.807 1.00 73.00 523 GLU A CA 1
ATOM 4022 C C . GLU A 1 523 ? -0.847 -8.101 11.967 1.00 73.00 523 GLU A C 1
ATOM 4024 O O . GLU A 1 523 ? -1.036 -7.550 10.883 1.00 73.00 523 GLU A O 1
ATOM 4029 N N . ASP A 1 524 ? -1.767 -8.891 12.529 1.00 75.50 524 ASP A N 1
ATOM 4030 C CA . ASP A 1 524 ? -3.045 -9.268 11.908 1.00 75.50 524 ASP A CA 1
ATOM 4031 C C . ASP A 1 524 ? -4.201 -8.351 12.349 1.00 75.50 524 ASP A C 1
ATOM 4033 O O . ASP A 1 524 ? -5.294 -8.808 12.709 1.00 75.50 524 ASP A O 1
ATOM 4037 N N . TYR A 1 525 ? -3.966 -7.034 12.387 1.00 81.31 525 TYR A N 1
ATOM 4038 C CA . TYR A 1 525 ? -4.969 -6.106 12.912 1.00 81.31 525 TYR A CA 1
ATOM 4039 C C . TYR A 1 525 ? -6.287 -6.155 12.117 1.00 81.31 525 TYR A C 1
ATOM 4041 O O . TYR A 1 525 ? -6.335 -6.097 10.888 1.00 81.31 525 TYR A O 1
ATOM 4049 N N . GLN A 1 526 ? -7.392 -6.162 12.860 1.00 86.38 526 GLN A N 1
ATOM 4050 C CA . GLN A 1 526 ? -8.758 -5.970 12.355 1.00 86.38 526 GLN A CA 1
ATOM 4051 C C . GLN A 1 526 ? -9.418 -4.753 13.015 1.00 86.38 526 GLN A C 1
ATOM 4053 O O . GLN A 1 526 ? -10.613 -4.494 12.890 1.00 86.38 526 GLN A O 1
ATOM 4058 N N . CYS A 1 527 ? -8.632 -3.957 13.738 1.00 90.00 527 CYS A N 1
ATOM 4059 C CA . CYS A 1 527 ? -9.115 -2.754 14.382 1.00 90.00 527 CYS A CA 1
ATOM 4060 C C . CYS A 1 527 ? -9.614 -1.737 13.351 1.00 90.00 527 CYS A C 1
ATOM 4062 O O . CYS A 1 527 ? -8.843 -1.068 12.668 1.00 90.00 527 CYS A O 1
ATOM 4064 N N . HIS A 1 528 ? -10.931 -1.549 13.324 1.00 91.44 528 HIS A N 1
ATOM 4065 C CA . HIS A 1 528 ? -11.623 -0.602 12.452 1.00 91.44 528 HIS A CA 1
ATOM 4066 C C . HIS A 1 528 ? -11.162 0.857 12.644 1.00 91.44 528 HIS A C 1
ATOM 4068 O O . HIS A 1 528 ? -11.282 1.686 11.738 1.00 91.44 528 HIS A O 1
ATOM 4074 N N . PHE A 1 529 ? -10.626 1.173 13.829 1.00 91.69 529 PHE A N 1
ATOM 4075 C CA . PHE A 1 529 ? -10.103 2.492 14.184 1.00 91.69 529 PHE A CA 1
ATOM 4076 C C . PHE A 1 529 ? -8.579 2.525 14.343 1.00 91.69 529 PHE A C 1
ATOM 4078 O O . PHE A 1 529 ? -8.067 3.317 15.139 1.00 91.69 529 PHE A O 1
ATOM 4085 N N . ILE A 1 530 ? -7.861 1.678 13.600 1.00 89.31 530 ILE A N 1
ATOM 4086 C CA . ILE A 1 530 ? -6.395 1.569 13.551 1.00 89.31 530 ILE A CA 1
ATOM 4087 C C . ILE A 1 530 ? -5.800 1.047 14.868 1.00 89.31 530 ILE A C 1
ATOM 4089 O O . ILE A 1 530 ? -5.320 -0.076 14.923 1.00 89.31 530 ILE A O 1
ATOM 4093 N N . LYS A 1 531 ? -5.864 1.835 15.949 1.00 90.00 531 LYS A N 1
ATOM 4094 C CA . LYS A 1 531 ? -5.221 1.538 17.247 1.00 90.00 531 LYS A CA 1
ATOM 4095 C C . LYS A 1 531 ? -6.180 1.516 18.435 1.00 90.00 531 LYS A C 1
ATOM 4097 O O . LYS A 1 531 ? -5.750 1.516 19.577 1.00 90.00 531 LYS A O 1
ATOM 4102 N N . GLY A 1 532 ? -7.491 1.529 18.195 1.00 93.00 532 GLY A N 1
ATOM 4103 C CA . GLY A 1 532 ? -8.508 1.598 19.250 1.00 93.00 532 GLY A CA 1
ATOM 4104 C C . GLY A 1 532 ? -8.328 0.567 20.373 1.00 93.00 532 GLY A C 1
ATOM 4105 O O . GLY A 1 532 ? -8.222 0.955 21.535 1.00 93.00 532 GLY A O 1
ATOM 4106 N N . SER A 1 533 ? -8.276 -0.721 20.025 1.00 94.12 533 SER A N 1
ATOM 4107 C CA . SER A 1 533 ? -8.068 -1.814 20.988 1.00 94.12 533 SER A CA 1
ATOM 4108 C C . SER A 1 533 ? -6.677 -1.781 21.627 1.00 94.12 533 SER A C 1
ATOM 4110 O O . SER A 1 533 ? -6.575 -1.908 22.841 1.00 94.12 533 SER A O 1
ATOM 4112 N N . GLU A 1 534 ? -5.626 -1.520 20.843 1.00 93.88 534 GLU A N 1
ATOM 4113 C CA . GLU A 1 534 ? -4.242 -1.410 21.331 1.00 93.88 534 GLU A CA 1
ATOM 4114 C C . GLU A 1 534 ? -4.106 -0.309 22.401 1.00 93.88 534 GLU A C 1
ATOM 4116 O O . GLU A 1 534 ? -3.544 -0.522 23.474 1.00 93.88 534 GLU A O 1
ATOM 4121 N N . LEU A 1 535 ? -4.671 0.874 22.135 1.00 94.06 535 LEU A N 1
ATOM 4122 C CA . LEU A 1 535 ? -4.684 2.002 23.069 1.00 94.06 535 LEU A CA 1
ATOM 4123 C C . LEU A 1 535 ? -5.487 1.681 24.329 1.00 94.06 535 LEU A C 1
ATOM 4125 O O . LEU A 1 535 ? -5.095 2.080 25.423 1.00 94.06 535 LEU A O 1
ATOM 4129 N N . ALA A 1 536 ? -6.606 0.964 24.189 1.00 93.69 536 ALA A N 1
ATOM 4130 C CA . ALA A 1 536 ? -7.355 0.491 25.342 1.00 93.69 536 ALA A CA 1
ATOM 4131 C C . ALA A 1 536 ? -6.492 -0.447 26.192 1.00 93.69 536 ALA A C 1
ATOM 4133 O O . ALA A 1 536 ? -6.337 -0.159 27.373 1.00 93.69 536 ALA A O 1
ATOM 4134 N N . SER A 1 537 ? -5.869 -1.471 25.596 1.00 92.62 537 SER A N 1
ATOM 4135 C CA . SER A 1 537 ? -4.994 -2.424 26.296 1.00 92.62 537 SER A CA 1
ATOM 4136 C C . SER A 1 537 ? -3.886 -1.718 27.081 1.00 92.62 537 SER A C 1
ATOM 4138 O O . SER A 1 537 ? -3.774 -1.903 28.289 1.00 92.62 537 SER A O 1
ATOM 4140 N N . LYS A 1 538 ? -3.160 -0.791 26.442 1.00 91.69 538 LYS A N 1
ATOM 4141 C CA . LYS A 1 538 ? -2.112 0.013 27.101 1.00 91.69 538 LYS A CA 1
ATOM 4142 C C . LYS A 1 538 ? -2.633 0.823 28.288 1.00 91.69 538 LYS A C 1
ATOM 4144 O O . LYS A 1 538 ? -1.955 0.986 29.296 1.00 91.69 538 LYS A O 1
ATOM 4149 N N . ARG A 1 539 ? -3.852 1.364 28.199 1.00 89.62 539 ARG A N 1
ATOM 4150 C CA . ARG A 1 539 ? -4.471 2.059 29.341 1.00 89.62 539 ARG A CA 1
ATOM 4151 C C . ARG A 1 539 ? -4.928 1.085 30.425 1.00 89.62 539 ARG A C 1
ATOM 4153 O O . ARG A 1 539 ? -4.938 1.485 31.586 1.00 89.62 539 ARG A O 1
ATOM 4160 N N . MET A 1 540 ? -5.290 -0.146 30.062 1.00 84.25 540 MET A N 1
ATOM 4161 C CA . MET A 1 540 ? -5.690 -1.192 31.004 1.00 84.25 540 MET A CA 1
ATOM 4162 C C . MET A 1 540 ? -4.520 -1.749 31.814 1.00 84.25 540 MET A C 1
ATOM 4164 O O . MET A 1 540 ? -4.729 -2.122 32.961 1.00 84.25 540 MET A O 1
ATOM 4168 N N . GLU A 1 541 ? -3.289 -1.709 31.304 1.00 83.69 541 GLU A N 1
ATOM 4169 C CA . GLU A 1 541 ? -2.096 -2.020 32.113 1.00 83.69 541 GLU A CA 1
ATOM 4170 C C . GLU A 1 541 ? -2.036 -1.138 33.378 1.00 83.69 541 GLU A C 1
ATOM 4172 O O . GLU A 1 541 ? -1.797 -1.628 34.478 1.00 83.69 541 GLU A O 1
ATOM 4177 N N . ASN A 1 542 ? -2.406 0.143 33.260 1.00 80.50 542 ASN A N 1
ATOM 4178 C CA . ASN A 1 542 ? -2.455 1.079 34.392 1.00 80.50 542 ASN A CA 1
ATOM 4179 C C . ASN A 1 542 ? -3.680 0.890 35.311 1.00 80.50 542 ASN A C 1
ATOM 4181 O O . ASN A 1 542 ? -3.749 1.481 36.390 1.00 80.50 542 ASN A O 1
ATOM 4185 N N . VAL A 1 543 ? -4.679 0.096 34.908 1.00 83.44 543 VAL A N 1
ATOM 4186 C CA . VAL A 1 543 ? -5.868 -0.167 35.740 1.00 83.44 543 VAL A CA 1
ATOM 4187 C C . VAL A 1 543 ? -5.505 -1.003 36.959 1.00 83.44 543 VAL A C 1
ATOM 4189 O O . VAL A 1 543 ? -6.139 -0.838 37.999 1.00 83.44 543 VAL A O 1
ATOM 4192 N N . GLN A 1 544 ? -4.449 -1.815 36.883 1.00 80.44 544 GLN A N 1
ATOM 4193 C CA . GLN A 1 544 ? -3.968 -2.613 38.012 1.00 80.44 544 GLN A CA 1
ATOM 4194 C C . GLN A 1 544 ? -3.703 -1.753 39.256 1.00 80.44 544 GLN A C 1
ATOM 4196 O O . GLN A 1 544 ? -4.144 -2.106 40.347 1.00 80.44 544 GLN A O 1
ATOM 4201 N N . GLU A 1 545 ? -3.095 -0.573 39.095 1.00 82.44 545 GLU A N 1
ATOM 4202 C CA . GLU A 1 545 ? -2.878 0.364 40.207 1.00 82.44 545 GLU A CA 1
ATOM 4203 C C . GLU A 1 545 ? -4.195 0.868 40.814 1.00 82.44 545 GLU A C 1
ATOM 4205 O O . GLU A 1 545 ? -4.301 1.085 42.021 1.00 82.44 545 GLU A O 1
ATOM 4210 N N . THR A 1 546 ? -5.219 1.063 39.979 1.00 83.38 546 THR A N 1
ATOM 4211 C CA . THR A 1 546 ? -6.545 1.500 40.436 1.00 83.38 546 THR A CA 1
ATOM 4212 C C . THR A 1 546 ? -7.240 0.391 41.223 1.00 83.38 546 THR A C 1
ATOM 4214 O O . THR A 1 546 ? -7.818 0.663 42.272 1.00 83.38 546 THR A O 1
ATOM 4217 N N . LEU A 1 547 ? -7.142 -0.858 40.761 1.00 86.25 547 LEU A N 1
ATOM 4218 C CA . LEU A 1 547 ? -7.715 -2.027 41.436 1.00 86.25 547 LEU A CA 1
ATOM 4219 C C . LEU A 1 547 ? -7.046 -2.285 42.785 1.00 86.25 547 LEU A C 1
ATOM 4221 O O . LEU A 1 547 ? -7.741 -2.476 43.779 1.00 86.25 547 LEU A O 1
ATOM 4225 N N . GLN A 1 548 ? -5.720 -2.159 42.856 1.00 85.69 548 GLN A N 1
ATOM 4226 C CA . GLN A 1 548 ? -4.978 -2.262 44.114 1.00 85.69 548 GLN A CA 1
ATOM 4227 C C . GLN A 1 548 ? -5.432 -1.213 45.139 1.00 85.69 548 GLN A C 1
ATOM 4229 O O . GLN A 1 548 ? -5.597 -1.534 46.315 1.00 85.69 548 GLN A O 1
ATOM 4234 N N . ARG A 1 549 ? -5.702 0.030 44.709 1.00 85.88 549 ARG A N 1
ATOM 4235 C CA . ARG A 1 549 ? -6.249 1.080 45.592 1.00 85.88 549 ARG A CA 1
ATOM 4236 C C . ARG A 1 549 ? -7.664 0.772 46.086 1.00 85.88 549 ARG A C 1
ATOM 4238 O O . ARG A 1 549 ? -8.022 1.215 47.172 1.00 85.88 549 ARG A O 1
ATOM 4245 N N . LEU A 1 550 ? -8.446 0.027 45.307 1.00 85.75 550 LEU A N 1
ATOM 4246 C CA . LEU A 1 550 ? -9.768 -0.477 45.688 1.00 85.75 550 LEU A CA 1
ATOM 4247 C C . LEU A 1 550 ? -9.698 -1.813 46.450 1.00 85.75 550 LEU A C 1
ATOM 4249 O O . LEU A 1 550 ? -10.739 -2.372 46.769 1.00 85.75 550 LEU A O 1
ATOM 4253 N N . MET A 1 551 ? -8.499 -2.333 46.746 1.00 89.75 551 MET A N 1
ATOM 4254 C CA . MET A 1 551 ? -8.300 -3.653 47.362 1.00 89.75 551 MET A CA 1
ATOM 4255 C C . MET A 1 551 ? -8.986 -4.791 46.583 1.00 89.75 551 MET A C 1
ATOM 4257 O O . MET A 1 551 ? -9.526 -5.721 47.176 1.00 89.75 551 MET A O 1
ATOM 4261 N N . LEU A 1 552 ? -8.971 -4.705 45.250 1.00 91.25 552 LEU A N 1
ATOM 4262 C CA . LEU A 1 552 ? -9.537 -5.701 44.340 1.00 91.25 552 LEU A CA 1
ATOM 4263 C C . LEU A 1 552 ? -8.440 -6.417 43.552 1.00 91.25 552 LEU A C 1
ATOM 4265 O O . LEU A 1 552 ? -7.411 -5.829 43.212 1.00 91.25 552 LEU A O 1
ATOM 4269 N N . GLU A 1 553 ? -8.699 -7.677 43.215 1.00 91.00 553 GLU A N 1
ATOM 4270 C CA . GLU A 1 553 ? -7.824 -8.502 42.389 1.00 91.00 553 GLU A CA 1
ATOM 4271 C C . GLU A 1 553 ? -7.753 -7.960 40.945 1.00 91.00 553 GLU A C 1
ATOM 4273 O O . GLU A 1 553 ? -8.802 -7.716 40.330 1.00 91.00 553 GLU A O 1
ATOM 4278 N N . PRO A 1 554 ? -6.546 -7.776 40.369 1.00 89.75 554 PRO A N 1
ATOM 4279 C CA . PRO A 1 554 ? -6.367 -7.356 38.979 1.00 89.75 554 PRO A CA 1
ATOM 4280 C C . PRO A 1 554 ? -7.127 -8.212 37.959 1.00 89.75 554 PRO A C 1
ATOM 4282 O O . PRO A 1 554 ? -7.639 -7.699 36.965 1.00 89.75 554 PRO A O 1
ATOM 4285 N N . GLU A 1 555 ? -7.244 -9.507 38.242 1.00 92.06 555 GLU A N 1
ATOM 4286 C CA . GLU A 1 555 ? -7.898 -10.522 37.421 1.00 92.06 555 GLU A CA 1
ATOM 4287 C C . GLU A 1 555 ? -9.409 -10.290 37.274 1.00 92.06 555 GLU A C 1
ATOM 4289 O O . GLU A 1 555 ? -10.034 -10.879 36.395 1.00 92.06 555 GLU A O 1
ATOM 4294 N N . ARG A 1 556 ? -10.015 -9.385 38.062 1.00 94.25 556 ARG A N 1
ATOM 4295 C CA . ARG A 1 556 ? -11.414 -8.964 37.874 1.00 94.25 556 ARG A CA 1
ATOM 4296 C C . ARG A 1 556 ? -11.638 -8.146 36.606 1.00 94.25 556 ARG A C 1
ATOM 4298 O O . ARG A 1 556 ? -12.791 -7.881 36.269 1.00 94.25 556 ARG A O 1
ATOM 4305 N N . VAL A 1 557 ? -10.588 -7.732 35.898 1.00 95.00 557 VAL A N 1
ATOM 4306 C CA . VAL A 1 557 ? -10.689 -7.047 34.604 1.00 95.00 557 VAL A CA 1
ATOM 4307 C C . VAL A 1 557 ? -9.962 -7.866 33.544 1.00 95.00 557 VAL A C 1
ATOM 4309 O O . VAL A 1 557 ? -8.739 -7.966 33.556 1.00 95.00 557 VAL A O 1
ATOM 4312 N N . LYS A 1 558 ? -10.713 -8.421 32.591 1.00 94.81 558 LYS A N 1
ATOM 4313 C CA . LYS A 1 558 ? -10.176 -9.253 31.507 1.00 94.81 558 LYS A CA 1
ATOM 4314 C C . LYS A 1 558 ? -10.294 -8.526 30.174 1.00 94.81 558 LYS A C 1
ATOM 4316 O O . LYS A 1 558 ? -11.375 -8.070 29.806 1.00 94.81 558 LYS A O 1
ATOM 4321 N N . PHE A 1 559 ? -9.185 -8.419 29.448 1.00 95.19 559 PHE A N 1
ATOM 4322 C CA . PHE A 1 559 ? -9.150 -7.895 28.083 1.00 95.19 559 PHE A CA 1
ATOM 4323 C C . PHE A 1 559 ? -9.124 -9.052 27.087 1.00 95.19 559 PHE A C 1
ATOM 4325 O O . PHE A 1 559 ? -8.357 -9.996 27.259 1.00 95.19 559 PHE A O 1
ATOM 4332 N N . VAL A 1 560 ? -9.951 -8.976 26.046 1.00 94.88 560 VAL A N 1
ATOM 4333 C CA . VAL A 1 560 ? -10.060 -10.007 25.015 1.00 94.88 560 VAL A CA 1
ATOM 4334 C C . VAL A 1 560 ? -10.109 -9.377 23.629 1.00 94.88 560 VAL A C 1
ATOM 4336 O O . VAL A 1 560 ? -10.876 -8.447 23.363 1.00 94.88 560 VAL A O 1
ATOM 4339 N N . GLU A 1 561 ? -9.301 -9.928 22.731 1.00 94.31 561 GLU A N 1
ATOM 4340 C CA . GLU A 1 561 ? -9.352 -9.642 21.304 1.00 94.31 561 GLU A CA 1
ATOM 4341 C C . GLU A 1 561 ? -10.283 -10.631 20.611 1.00 94.31 561 GLU A C 1
ATOM 4343 O O . GLU A 1 561 ? -10.153 -11.845 20.781 1.00 94.31 561 GLU A O 1
ATOM 4348 N N . LEU A 1 562 ? -11.220 -10.107 19.828 1.00 91.94 562 LEU A N 1
ATOM 4349 C CA . LEU A 1 562 ? -12.228 -10.897 19.145 1.00 91.94 562 LEU A CA 1
ATOM 4350 C C . LEU A 1 562 ? -12.468 -10.337 17.744 1.00 91.94 562 LEU A C 1
ATOM 4352 O O . LEU A 1 562 ? -12.814 -9.163 17.584 1.00 91.94 562 LEU A O 1
ATOM 4356 N N . ALA A 1 563 ? -12.282 -11.180 16.732 1.00 91.75 563 ALA A N 1
ATOM 4357 C CA . ALA A 1 563 ? -12.769 -10.919 15.384 1.00 91.75 563 ALA A CA 1
ATOM 4358 C C . ALA A 1 563 ? -14.257 -11.281 15.279 1.00 91.75 563 ALA A C 1
ATOM 4360 O O . ALA A 1 563 ? -14.728 -12.195 15.956 1.00 91.75 563 ALA A O 1
ATOM 4361 N N . ILE A 1 564 ? -14.993 -10.632 14.372 1.00 91.12 564 ILE A N 1
ATOM 4362 C CA . ILE A 1 564 ? -16.404 -10.971 14.117 1.00 91.12 564 ILE A CA 1
ATOM 4363 C C . ILE A 1 564 ? -16.612 -12.462 13.777 1.00 91.12 564 ILE A C 1
ATOM 4365 O O . ILE A 1 564 ? -17.623 -13.058 14.139 1.00 91.12 564 ILE A O 1
ATOM 4369 N N . SER A 1 565 ? -15.631 -13.083 13.117 1.00 91.75 565 SER A N 1
ATOM 4370 C CA . SER A 1 565 ? -15.647 -14.492 12.710 1.00 91.75 565 SER A CA 1
ATOM 4371 C C . SER A 1 565 ? -15.400 -15.490 13.846 1.00 91.75 565 SER A C 1
ATOM 4373 O O . SER A 1 565 ? -15.646 -16.672 13.644 1.00 91.75 565 SER A O 1
ATOM 4375 N N . GLU A 1 566 ? -14.972 -15.036 15.026 1.00 94.19 566 GLU A N 1
ATOM 4376 C CA . GLU A 1 566 ? -14.653 -15.866 16.200 1.00 94.19 566 GLU A CA 1
ATOM 4377 C C . GLU A 1 566 ? -15.808 -15.928 17.216 1.00 94.19 566 GLU A C 1
ATOM 4379 O O . GLU A 1 566 ? -15.605 -16.082 18.423 1.00 94.19 566 GLU A O 1
ATOM 4384 N N . TYR A 1 567 ? -17.048 -15.765 16.749 1.00 95.94 567 TYR A N 1
ATOM 4385 C CA . TYR A 1 567 ? -18.246 -15.770 17.595 1.00 95.94 567 TYR A CA 1
ATOM 4386 C C . TYR A 1 567 ? -18.411 -17.061 18.416 1.00 95.94 567 TYR A C 1
ATOM 4388 O O . TYR A 1 567 ? -19.015 -17.051 19.490 1.00 95.94 567 TYR A O 1
ATOM 4396 N N . ASP A 1 568 ? -17.868 -18.172 17.927 1.00 96.50 568 ASP A N 1
ATOM 4397 C CA . ASP A 1 568 ? -17.869 -19.488 18.558 1.00 96.50 568 ASP A CA 1
ATOM 4398 C C . ASP A 1 568 ? -17.011 -19.556 19.829 1.00 96.50 568 ASP A C 1
ATOM 4400 O O . ASP A 1 568 ? -17.288 -20.377 20.702 1.00 96.50 568 ASP A O 1
ATOM 4404 N N . ARG A 1 569 ? -16.044 -18.644 19.989 1.00 96.25 569 ARG A N 1
ATOM 4405 C CA . ARG A 1 569 ? -15.190 -18.541 21.184 1.00 96.25 569 ARG A CA 1
ATOM 4406 C C . ARG A 1 569 ? -15.848 -17.796 22.346 1.00 96.25 569 ARG A C 1
ATOM 4408 O O . ARG A 1 569 ? -15.392 -17.902 23.482 1.00 96.25 569 ARG A O 1
ATOM 4415 N N . ILE A 1 570 ? -16.922 -17.038 22.105 1.00 95.38 570 ILE A N 1
ATOM 4416 C CA . ILE A 1 570 ? -17.570 -16.214 23.144 1.00 95.38 570 ILE A CA 1
ATOM 4417 C C . ILE A 1 570 ? -18.024 -17.040 24.361 1.00 95.38 570 ILE A C 1
ATOM 4419 O O . ILE A 1 570 ? -17.738 -16.612 25.481 1.00 95.38 570 ILE A O 1
ATOM 4423 N N . PRO A 1 571 ? -18.706 -18.196 24.205 1.00 94.75 571 PRO A N 1
ATOM 4424 C CA . PRO A 1 571 ? -19.074 -19.041 25.339 1.00 94.75 571 PRO A CA 1
ATOM 4425 C C . PRO A 1 571 ? -17.885 -19.439 26.205 1.00 94.75 571 PRO A C 1
ATOM 4427 O O . PRO A 1 571 ? -17.971 -19.327 27.422 1.00 94.75 571 PRO A O 1
ATOM 4430 N N . GLU A 1 572 ? -16.786 -19.874 25.589 1.00 95.62 572 GLU A N 1
ATOM 4431 C CA . GLU A 1 572 ? -15.557 -20.253 26.288 1.00 95.62 572 GLU A CA 1
ATOM 4432 C C . GLU A 1 572 ? -15.009 -19.063 27.082 1.00 95.62 572 GLU A C 1
ATOM 4434 O O . GLU A 1 572 ? -14.920 -19.138 28.304 1.00 95.62 572 GLU A O 1
ATOM 4439 N N . ILE A 1 573 ? -14.796 -17.922 26.420 1.00 96.19 573 ILE A N 1
ATOM 4440 C CA . ILE A 1 573 ? -14.284 -16.690 27.039 1.00 96.19 573 ILE A CA 1
ATOM 4441 C C . ILE A 1 573 ? -15.117 -16.278 28.261 1.00 96.19 573 ILE A C 1
ATOM 4443 O O . ILE A 1 573 ? -14.570 -15.951 29.317 1.00 96.19 573 ILE A O 1
ATOM 4447 N N . VAL A 1 574 ? -16.445 -16.257 28.114 1.00 95.75 574 VAL A N 1
ATOM 4448 C CA . VAL A 1 574 ? -17.356 -15.817 29.176 1.00 95.75 574 VAL A CA 1
ATOM 4449 C C . VAL A 1 574 ? -17.397 -16.836 30.308 1.00 95.75 574 VAL A C 1
ATOM 4451 O O . VAL A 1 574 ? -17.281 -16.448 31.467 1.00 95.75 574 VAL A O 1
ATOM 4454 N N . ASN A 1 575 ? -17.547 -18.124 30.000 1.00 93.31 575 ASN A N 1
ATOM 4455 C CA . ASN A 1 575 ? -17.682 -19.161 31.020 1.00 93.31 575 ASN A CA 1
ATOM 4456 C C . ASN A 1 575 ? -16.383 -19.342 31.812 1.00 93.31 575 ASN A C 1
ATOM 4458 O O . ASN A 1 575 ? -16.433 -19.457 33.033 1.00 93.31 575 ASN A O 1
ATOM 4462 N N . GLU A 1 576 ? -15.223 -19.297 31.156 1.00 95.62 576 GLU A N 1
ATOM 4463 C CA . GLU A 1 576 ? -13.928 -19.323 31.841 1.00 95.62 576 GLU A CA 1
ATOM 4464 C C . GLU A 1 576 ? -13.771 -18.135 32.787 1.00 95.62 576 GLU A C 1
ATOM 4466 O O . GLU A 1 576 ? -13.369 -18.307 33.937 1.00 95.62 576 GLU A O 1
ATOM 4471 N N . PHE A 1 577 ? -14.150 -16.933 32.341 1.00 96.50 577 PHE A N 1
ATOM 4472 C CA . PHE A 1 577 ? -14.075 -15.748 33.188 1.00 96.50 577 PHE A CA 1
ATOM 4473 C C . PHE A 1 577 ? -15.029 -15.828 34.389 1.00 96.50 577 PHE A C 1
ATOM 4475 O O . PHE A 1 577 ? -14.672 -15.440 35.500 1.00 96.50 577 PHE A O 1
ATOM 4482 N N . VAL A 1 578 ? -16.226 -16.392 34.208 1.00 94.88 578 VAL A N 1
ATOM 4483 C CA . VAL A 1 578 ? -17.159 -16.665 35.313 1.00 94.88 578 VAL A CA 1
ATOM 4484 C C . VAL A 1 578 ? -16.543 -17.631 36.324 1.00 94.88 578 VAL A C 1
ATOM 4486 O O . VAL A 1 578 ? -16.634 -17.386 37.526 1.00 94.88 578 VAL A O 1
ATOM 4489 N N . GLU A 1 579 ? -15.907 -18.711 35.869 1.00 94.00 579 GLU A N 1
ATOM 4490 C CA . GLU A 1 579 ? -15.250 -19.683 36.750 1.00 94.00 579 GLU A CA 1
ATOM 4491 C C . GLU A 1 579 ? -14.060 -19.080 37.506 1.00 94.00 579 GLU A C 1
ATOM 4493 O O . GLU A 1 579 ? -13.882 -19.349 38.696 1.00 94.00 579 GLU A O 1
ATOM 4498 N N . GLU A 1 580 ? -13.266 -18.227 36.856 1.00 95.19 580 GLU A N 1
ATOM 4499 C CA . GLU A 1 580 ? -12.202 -17.450 37.504 1.00 95.19 580 GLU A CA 1
ATOM 4500 C C . GLU A 1 580 ? -12.775 -16.574 38.633 1.00 95.19 580 GLU A C 1
ATOM 4502 O O . GLU A 1 580 ? -12.290 -16.622 39.766 1.00 95.19 580 GLU A O 1
ATOM 4507 N N . LEU A 1 581 ? -13.863 -15.843 38.370 1.00 94.69 581 LEU A N 1
ATOM 4508 C CA . LEU A 1 581 ? -14.521 -14.992 39.368 1.00 94.69 581 LEU A CA 1
ATOM 4509 C C . LEU A 1 581 ? -15.171 -15.793 40.504 1.00 94.69 581 LEU A C 1
ATOM 4511 O O . LEU A 1 581 ? -15.119 -15.366 41.657 1.00 94.69 581 LEU A O 1
ATOM 4515 N N . ARG A 1 582 ? -15.742 -16.974 40.222 1.00 92.56 582 ARG A N 1
ATOM 4516 C CA . ARG A 1 582 ? -16.280 -17.873 41.262 1.00 92.56 582 ARG A CA 1
ATOM 4517 C C . ARG A 1 582 ? -15.197 -18.300 42.251 1.00 92.56 582 ARG A C 1
ATOM 4519 O O . ARG A 1 582 ? -15.482 -18.381 43.443 1.00 92.56 582 ARG A O 1
ATOM 4526 N N . LYS A 1 583 ? -13.968 -18.533 41.778 1.00 92.88 583 LYS A N 1
ATOM 4527 C CA . LYS A 1 583 ? -12.821 -18.891 42.631 1.00 92.88 583 LYS A CA 1
ATOM 4528 C C . LYS A 1 583 ? -12.331 -17.720 43.486 1.00 92.88 583 LYS A C 1
ATOM 4530 O O . LYS A 1 583 ? -11.932 -17.949 44.622 1.00 92.88 583 LYS A O 1
ATOM 4535 N N . MET A 1 584 ? -12.369 -16.495 42.958 1.00 91.62 584 MET A N 1
ATOM 4536 C CA . MET A 1 584 ? -12.009 -15.277 43.704 1.00 91.62 584 MET A CA 1
ATOM 4537 C C . MET A 1 584 ? -13.067 -14.884 44.744 1.00 91.62 584 MET A C 1
ATOM 4539 O O . MET A 1 584 ? -12.758 -14.236 45.738 1.00 91.62 584 MET A O 1
ATOM 4543 N N . GLY A 1 585 ? -14.322 -15.276 44.523 1.00 89.50 585 GLY A N 1
ATOM 4544 C CA . GLY A 1 585 ? -15.447 -14.880 45.360 1.00 89.50 585 GLY A CA 1
ATOM 4545 C C . GLY A 1 585 ? -16.072 -13.541 44.937 1.00 89.50 585 GLY A C 1
ATOM 4546 O O . GLY A 1 585 ? -15.551 -12.829 44.063 1.00 89.50 585 GLY A O 1
ATOM 4547 N N . PRO A 1 586 ? -17.236 -13.202 45.523 1.00 90.00 586 PRO A N 1
ATOM 4548 C CA . PRO A 1 586 ? -17.990 -12.011 45.150 1.00 90.00 586 PRO A CA 1
ATOM 4549 C C . PRO A 1 586 ? -17.182 -10.739 45.405 1.00 90.00 586 PRO A C 1
ATOM 4551 O O . PRO A 1 586 ? -16.325 -10.698 46.285 1.00 90.00 586 PRO A O 1
ATOM 4554 N N . ASN A 1 587 ? -17.471 -9.687 44.643 1.00 92.38 587 ASN A N 1
ATOM 4555 C CA . ASN A 1 587 ? -16.838 -8.392 44.873 1.00 92.38 587 ASN A CA 1
ATOM 4556 C C . ASN A 1 587 ? -17.162 -7.877 46.301 1.00 92.38 587 ASN A C 1
ATOM 4558 O O . ASN A 1 587 ? -18.343 -7.817 46.654 1.00 92.38 587 ASN A O 1
ATOM 4562 N N . PRO A 1 588 ? -16.156 -7.473 47.106 1.00 89.75 588 PRO A N 1
ATOM 4563 C CA . PRO A 1 588 ? -16.337 -6.951 48.466 1.00 89.75 588 PRO A CA 1
ATOM 4564 C C . PRO A 1 588 ? -17.299 -5.763 48.598 1.00 89.75 588 PRO A C 1
ATOM 4566 O O . PRO A 1 588 ? -17.888 -5.566 49.656 1.00 89.75 588 PRO A O 1
ATOM 4569 N N . TYR A 1 589 ? -17.474 -4.975 47.535 1.00 89.81 589 TYR A N 1
ATOM 4570 C CA . TYR A 1 589 ? -18.391 -3.833 47.497 1.00 89.81 589 TYR A CA 1
ATOM 4571 C C . TYR A 1 589 ? -19.852 -4.228 47.232 1.00 89.81 589 TYR A C 1
ATOM 4573 O O . TYR A 1 589 ? -20.726 -3.370 47.143 1.00 89.81 589 TYR A O 1
ATOM 4581 N N . LYS A 1 590 ? -20.152 -5.519 47.066 1.00 87.31 590 LYS A N 1
ATOM 4582 C CA . LYS A 1 590 ? -21.516 -5.994 46.831 1.00 87.31 590 LYS A CA 1
ATOM 4583 C C . LYS A 1 590 ? -22.378 -5.809 48.087 1.00 87.31 590 LYS A C 1
ATOM 4585 O O . LYS A 1 590 ? -22.025 -6.296 49.156 1.00 87.31 590 LYS A O 1
ATOM 4590 N N . GLY A 1 591 ? -23.527 -5.148 47.929 1.00 71.69 591 GLY A N 1
ATOM 4591 C CA . GLY A 1 591 ? -24.474 -4.867 49.017 1.00 71.69 591 GLY A CA 1
ATOM 4592 C C . GLY A 1 591 ? -24.213 -3.568 49.794 1.00 71.69 591 GLY A C 1
ATOM 4593 O O . GLY A 1 591 ? -24.888 -3.339 50.796 1.00 71.69 591 GLY A O 1
ATOM 4594 N N . PHE A 1 592 ? -23.264 -2.734 49.344 1.00 60.12 592 PHE A N 1
ATOM 4595 C CA . PHE A 1 592 ? -22.943 -1.424 49.924 1.00 60.12 592 PHE A CA 1
ATOM 4596 C C . PHE A 1 592 ? -23.295 -0.255 49.000 1.00 60.12 592 PHE A C 1
ATOM 4598 O O . PHE A 1 592 ? -23.196 -0.412 47.759 1.00 60.12 592 PHE A O 1
#

pLDDT: mean 93.78, std 4.25, range [60.12, 98.75]

Secondary structure (DSSP, 8-state):
-TT-----SEEEEEEEEETTEEEEEEEE---SB-TT-----HHHHH---EEE-GGGTTSSEEESEE-S-TT-SS---EE-TTT-GGGGT--HHHHH-TT--B-TTPPPEEEEEEES-EEE---EEE--GGG-GGGTTTTSTTEEEHHHHHHHHSTTSTTTT----TTT-PPPSEEEEEEEETBS-TTSB-S--SSHHHHHHHHHHHHHHH-TT-EEEEEES-----TTHHHHHHHHHHTTPEEEES-EEEEE---SSGGGTTSEEEEEEETTTTEEEEEEESEEEEEEPEEE------B--TT-SS--B-TTSPBPEEETTEEEEESSTTEEE-GGGTS---HHHHHHHHHHHHHHHHHHHHHHTTT---TTSTT----EEE-GGG-----HHHHS-TTS-EEE-TTS-EEE-TTT-----HHHHH-TT--EEETTB-HHHHHHHHHHSPPPPSTT---EEEEEETTTHHHHHHHHHHTT----TTEEEEEES-GGG--HHHHHHHHTTT--EEEEEE---STT---TTSSHHHHHHHHHHTHHHHHHHTT--GGGEEEEE--GGGGGGHHHHHHHHHHHHHHH-S-TTTT-

Solvent-accessible surface area (backbone atoms only — not comparable to full-atom values): 31740 Å² total; per-residue (Å²): 112,98,90,61,85,86,81,69,66,53,46,62,65,33,34,44,79,42,39,51,52,22,43,37,36,32,39,33,54,49,36,35,44,49,90,62,44,82,60,82,57,52,33,40,77,47,39,88,38,65,36,71,25,71,85,47,73,51,78,41,70,38,38,20,43,37,62,83,48,100,82,39,80,73,66,47,53,34,46,43,70,93,51,42,52,52,91,80,67,59,51,49,35,50,78,48,36,93,60,73,22,56,36,90,80,53,65,67,45,78,48,79,42,80,37,39,49,45,77,47,62,66,26,57,41,76,46,70,54,71,77,42,65,50,58,26,38,87,77,36,67,35,33,43,39,48,71,50,48,52,27,27,53,27,68,90,25,86,52,51,34,47,71,50,36,72,71,79,65,42,79,60,60,25,36,36,36,37,52,54,38,56,18,64,27,86,93,60,35,68,48,75,37,61,40,45,52,53,53,48,54,53,51,48,51,58,46,41,74,78,32,78,80,40,47,43,36,39,31,27,86,73,87,60,46,73,74,80,44,40,59,56,51,55,53,50,51,74,70,67,52,46,77,41,48,20,66,72,67,33,43,44,67,82,55,90,50,85,86,25,61,96,24,43,28,40,34,27,46,31,65,87,77,74,43,79,45,74,48,59,21,62,31,37,32,33,25,46,24,63,34,45,40,48,74,68,49,46,34,83,45,87,89,44,36,55,65,61,51,48,101,81,43,23,43,37,43,33,33,82,96,42,62,26,41,30,62,46,62,44,36,23,41,20,31,33,14,50,46,55,60,50,73,69,58,26,55,55,37,38,51,54,20,50,54,51,40,51,52,39,31,62,27,34,76,69,60,19,14,45,83,74,42,56,69,42,69,63,54,82,44,72,49,64,94,65,62,80,50,77,48,46,36,40,68,64,32,71,46,54,19,32,46,63,49,99,82,37,46,79,42,79,40,74,60,37,34,47,67,43,42,34,40,34,18,48,35,89,76,58,41,38,28,28,92,92,55,32,66,66,56,52,53,50,53,54,67,69,57,81,64,67,86,60,90,94,55,64,30,31,43,29,44,21,8,56,79,16,28,40,52,8,50,52,50,20,52,77,70,67,56,72,62,63,85,41,61,44,75,48,77,29,74,26,37,17,28,59,34,71,62,59,56,54,60,40,41,62,55,18,35,41,31,37,38,40,29,13,31,28,56,73,92,77,48,56,19,66,59,65,46,26,32,53,54,28,52,62,55,50,67,60,43,43,63,56,28,53,76,68,75,41,68,57,81,37,55,43,80,44,72,30,51,48,89,48,23,84,50,49,36,55,59,49,43,53,50,50,53,54,42,62,75,73,47,77,34,88,34,49,97,104

Sequence (592 aa):
NRRIAVFTNAEVESISGEPGNFEVSIRINPRFVTDACTACGECVKACPAERPNEFNYGMDKTKAIYLPHEMAFPMKYVIDAAYCKKDEGCKACVEACKYDAIDLAMQPKTLNFKAGAIVVATGWKPYDANKLTNLGFGKYPDVITNVMFERLASPNGPTRGKIIRPSDGKPIESIAFVQCAGSRDENHLPYCSAVCCLASLKQATYVREQYPNAEIYIFYIDVRTPSLYEDFYRRVMSEGVYLIRGKVAEVTDIAKSPEEEGKLILRVEDTLLGRVRRIPVDMVVLATGMQPNATGLSLKYRQGGELPTNEYGFAVSNFICFPYETQRTGIYAAGCVRQPMDVATAVEDASGAVLKAIQCIELVSKGMATFPRSGDLSLPIFFLQRCTQCKRCTEECPFSALEEDEKGTPILNPARCRRCGTCMGACPERIISFKNYSIDMISSMIKAIEVPEGEGKLRILGFFCENDAYPALDMAAMNRLKIDASLRVIPVRCLGSVNVVFIADALSRGIDGILLAGCKYGEDYQCHFIKGSELASKRMENVQETLQRLMLEPERVKFVELAISEYDRIPEIVNEFVEELRKMGPNPYKGF